Protein AF-A0A662F562-F1 (afdb_monomer)

Secondary structure (DSSP, 8-state):
--HHHHHHHHHHHHH----TTS--HHHHHHHHHHHS---HHHHHHHHHHHHHHHHH---TTS--S--PPPGGGS-GGGEEEE-TTPEE-TTS-EESGGGEEEE-B-TT-SSTT-STTB-HHHHHHHHHHGGG---SSSS-HHHHHHHHHHHHHHHHHHHS-----------EEE-SSEEEEESS-GGGB-GGG-EEEE-STTEEEEEEEBS-TT---EEEEEEEEE-STTT---HHHHHHHHHHTTTTTTHHHHHH-TT--EETTEEHHHHHHHTT-EEEEEEEEESEEETTEEE-HHHHHHHGGGGTTPEEEETT---GGGEEEEEEEEEEETTTTEEEEEEEE--HHHHHHHHTTS--EEEEEEEEEEEEETTEEEEEEEEEEEEEEESS-SSTT-BEEE----

Structure (mmCIF, N/CA/C/O backbone):
data_AF-A0A662F562-F1
#
_entry.id   AF-A0A662F562-F1
#
loop_
_atom_site.group_PDB
_atom_site.id
_atom_site.type_symbol
_atom_site.label_atom_id
_atom_site.label_alt_id
_atom_site.label_comp_id
_atom_site.label_asym_id
_atom_site.label_entity_id
_atom_site.label_seq_id
_atom_site.pdbx_PDB_ins_code
_atom_site.Cartn_x
_atom_site.Cartn_y
_atom_site.Cartn_z
_atom_site.occupancy
_atom_site.B_iso_or_equiv
_atom_site.auth_seq_id
_atom_site.auth_comp_id
_atom_site.auth_asym_id
_atom_site.auth_atom_id
_atom_site.pdbx_PDB_model_num
ATOM 1 N N . MET A 1 1 ? 4.277 -32.173 13.927 1.00 48.44 1 MET A N 1
ATOM 2 C CA . MET A 1 1 ? 3.635 -32.186 12.596 1.00 48.44 1 MET A CA 1
ATOM 3 C C . MET A 1 1 ? 2.673 -33.354 12.534 1.00 48.44 1 MET A C 1
ATOM 5 O O . MET A 1 1 ? 2.971 -34.364 13.158 1.00 48.44 1 MET A O 1
ATOM 9 N N . SER A 1 2 ? 1.536 -33.225 11.849 1.00 46.78 2 SER A N 1
ATOM 10 C CA . SER A 1 2 ? 0.688 -34.387 11.566 1.00 46.78 2 SER A CA 1
ATOM 11 C C . SER A 1 2 ? 1.283 -35.164 10.386 1.00 46.78 2 SER A C 1
ATOM 13 O O . SER A 1 2 ? 1.698 -34.564 9.395 1.00 46.78 2 SER A O 1
ATOM 15 N N . ASP A 1 3 ? 1.316 -36.494 10.477 1.00 48.41 3 ASP A N 1
ATOM 16 C CA . ASP A 1 3 ? 1.828 -37.384 9.415 1.00 48.41 3 ASP A CA 1
ATOM 17 C C . ASP A 1 3 ? 1.091 -37.207 8.073 1.00 48.41 3 ASP A C 1
ATOM 19 O O . ASP A 1 3 ? 1.601 -37.544 7.006 1.00 48.41 3 ASP A O 1
ATOM 23 N N . GLN A 1 4 ? -0.101 -36.617 8.133 1.00 48.59 4 GLN A N 1
ATOM 24 C CA . GLN A 1 4 ? -0.972 -36.333 7.003 1.00 48.59 4 GLN A CA 1
ATOM 25 C C . GLN A 1 4 ? -0.393 -35.260 6.061 1.00 48.59 4 GLN A C 1
ATOM 27 O O . GLN A 1 4 ? -0.396 -35.455 4.849 1.00 48.59 4 GLN A O 1
ATOM 32 N N . LEU A 1 5 ? 0.212 -34.193 6.601 1.00 48.03 5 LEU A N 1
ATOM 33 C CA . LEU A 1 5 ? 0.798 -33.109 5.796 1.00 48.03 5 LEU A CA 1
ATOM 34 C C . LEU A 1 5 ? 2.048 -33.579 5.028 1.00 48.03 5 LEU A C 1
ATOM 36 O O . LEU A 1 5 ? 2.269 -33.207 3.878 1.00 48.03 5 LEU A O 1
ATOM 40 N N . ILE A 1 6 ? 2.849 -34.457 5.643 1.00 49.72 6 ILE A N 1
ATOM 41 C CA . ILE A 1 6 ? 4.035 -35.047 5.001 1.00 49.72 6 ILE A CA 1
ATOM 42 C C . ILE A 1 6 ? 3.624 -35.949 3.828 1.00 49.72 6 ILE A C 1
ATOM 44 O O . ILE A 1 6 ? 4.282 -35.952 2.786 1.00 49.72 6 ILE A O 1
ATOM 48 N N . GLN A 1 7 ? 2.538 -36.715 3.967 1.00 56.25 7 GLN A N 1
ATOM 49 C CA . GLN A 1 7 ? 2.037 -37.559 2.878 1.00 56.25 7 GLN A CA 1
ATOM 50 C C . GLN A 1 7 ? 1.466 -36.750 1.707 1.00 56.25 7 GLN A C 1
ATOM 52 O O . GLN A 1 7 ? 1.672 -37.135 0.553 1.00 56.25 7 GLN A O 1
ATOM 57 N N . GLU A 1 8 ? 0.793 -35.633 1.983 1.00 50.94 8 GLU A N 1
ATOM 58 C CA . GLU A 1 8 ? 0.246 -34.741 0.954 1.00 50.94 8 GLU A CA 1
ATOM 59 C C . GLU A 1 8 ? 1.354 -34.041 0.156 1.00 50.94 8 GLU A C 1
ATOM 61 O O . GLU A 1 8 ? 1.304 -34.015 -1.075 1.00 50.94 8 GLU A O 1
ATOM 66 N N . ILE A 1 9 ? 2.410 -33.577 0.833 1.00 50.41 9 ILE A N 1
ATOM 67 C CA . ILE A 1 9 ? 3.583 -32.973 0.184 1.00 50.41 9 ILE A CA 1
ATOM 68 C C . ILE A 1 9 ? 4.300 -33.991 -0.715 1.00 50.41 9 ILE A C 1
ATOM 70 O O . ILE A 1 9 ? 4.598 -33.698 -1.873 1.00 50.41 9 ILE A O 1
ATOM 74 N N . ASN A 1 10 ? 4.530 -35.213 -0.225 1.00 50.12 10 ASN A N 1
ATOM 75 C CA . ASN A 1 10 ? 5.205 -36.252 -1.009 1.00 50.12 10 ASN A CA 1
ATOM 76 C C . ASN A 1 10 ? 4.369 -36.722 -2.212 1.00 50.12 10 ASN A C 1
ATOM 78 O O . ASN A 1 10 ? 4.924 -36.972 -3.282 1.00 50.12 10 ASN A O 1
ATOM 82 N N . SER A 1 11 ? 3.039 -36.787 -2.071 1.00 56.56 11 SER A N 1
ATOM 83 C CA . SER A 1 11 ? 2.142 -37.064 -3.203 1.00 56.56 11 SER A CA 1
ATOM 84 C C . SER A 1 11 ? 2.203 -35.961 -4.261 1.00 56.56 11 SER A C 1
ATOM 86 O O . SER A 1 11 ? 2.314 -36.269 -5.447 1.00 56.56 11 SER A O 1
ATOM 88 N N . PHE A 1 12 ? 2.191 -34.688 -3.851 1.00 56.28 12 PHE A N 1
ATOM 89 C CA . PHE A 1 12 ? 2.274 -33.544 -4.765 1.00 56.28 12 PHE A CA 1
ATOM 90 C C . PHE A 1 12 ? 3.587 -33.525 -5.559 1.00 56.28 12 PHE A C 1
ATOM 92 O O . PHE A 1 12 ? 3.571 -33.343 -6.775 1.00 56.28 12 PHE A O 1
ATOM 99 N N . ILE A 1 13 ? 4.713 -33.802 -4.897 1.00 51.69 13 ILE A N 1
ATOM 100 C CA . ILE A 1 13 ? 6.026 -33.888 -5.551 1.00 51.69 13 ILE A CA 1
ATOM 101 C C . ILE A 1 13 ? 6.051 -35.029 -6.578 1.00 51.69 13 ILE A C 1
ATOM 103 O O . ILE A 1 13 ? 6.575 -34.847 -7.671 1.00 51.69 13 ILE A O 1
ATOM 107 N N . SER A 1 14 ? 5.435 -36.179 -6.282 1.00 51.28 14 SER A N 1
ATOM 108 C CA . SER A 1 14 ? 5.378 -37.298 -7.236 1.00 51.28 14 SER A CA 1
ATOM 109 C C . SE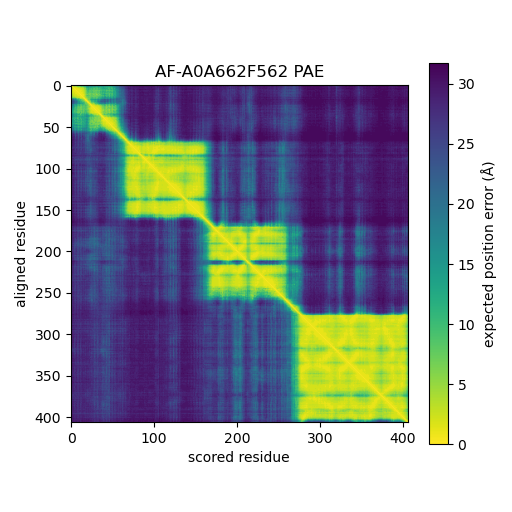R A 1 14 ? 4.467 -37.068 -8.455 1.00 51.28 14 SER A C 1
ATOM 111 O O . SER A 1 14 ? 4.606 -37.774 -9.450 1.00 51.28 14 SER A O 1
ATOM 113 N N . LEU A 1 15 ? 3.546 -36.096 -8.392 1.00 47.84 15 LEU A N 1
ATOM 114 C CA . LEU A 1 15 ? 2.625 -35.733 -9.484 1.00 47.84 15 LEU A CA 1
ATOM 115 C C . LEU A 1 15 ? 3.235 -34.745 -10.488 1.00 47.84 15 LEU A C 1
ATOM 117 O O . LEU A 1 15 ? 2.758 -34.637 -11.618 1.00 47.84 15 LEU A O 1
ATOM 121 N N . LEU A 1 16 ? 4.281 -34.023 -10.087 1.00 51.44 16 LEU A N 1
ATOM 122 C CA . LEU A 1 16 ? 5.056 -33.161 -10.965 1.00 51.44 16 LEU A CA 1
ATOM 123 C C . LEU A 1 16 ? 6.030 -34.046 -11.753 1.00 51.44 16 LEU A C 1
ATOM 125 O O . LEU A 1 16 ? 7.125 -34.337 -11.285 1.00 51.44 16 LEU A O 1
ATOM 129 N N . ASP A 1 17 ? 5.621 -34.489 -12.945 1.00 45.31 17 ASP A N 1
ATOM 130 C CA . ASP A 1 17 ? 6.442 -35.267 -13.892 1.00 45.31 17 ASP A CA 1
ATOM 131 C C . ASP A 1 17 ? 7.553 -34.382 -14.501 1.00 45.31 17 ASP A C 1
ATOM 133 O O . ASP A 1 17 ? 7.572 -34.047 -15.686 1.00 45.31 17 ASP A O 1
ATOM 137 N N . VAL A 1 18 ? 8.437 -33.888 -13.635 1.00 44.31 18 VAL A N 1
ATOM 138 C CA . VAL A 1 18 ? 9.462 -32.890 -13.923 1.00 44.31 18 VAL A CA 1
ATOM 139 C C . VAL A 1 18 ? 10.796 -33.479 -13.496 1.00 44.31 18 VAL A C 1
ATOM 141 O O . VAL A 1 18 ? 11.066 -33.688 -12.315 1.00 44.31 18 VAL A O 1
ATOM 144 N N . THR A 1 19 ? 11.658 -33.751 -14.472 1.00 41.16 19 THR A N 1
ATOM 145 C CA . THR A 1 19 ? 13.074 -34.028 -14.220 1.00 41.16 19 THR A CA 1
ATOM 146 C C . THR A 1 19 ? 13.644 -32.878 -13.391 1.00 41.16 19 THR A C 1
ATOM 148 O O . THR A 1 19 ? 13.578 -31.730 -13.824 1.00 41.16 19 THR A O 1
ATOM 151 N N . ALA A 1 20 ? 14.157 -33.187 -12.200 1.00 38.62 20 ALA A N 1
ATOM 152 C CA . ALA A 1 20 ? 14.411 -32.275 -11.077 1.00 38.62 20 ALA A CA 1
ATOM 153 C C . ALA A 1 20 ? 15.466 -31.154 -11.290 1.00 38.62 20 ALA A C 1
ATOM 155 O O . ALA A 1 20 ? 16.022 -30.643 -10.324 1.00 38.62 20 ALA A O 1
ATOM 156 N N . GLU A 1 21 ? 15.757 -30.745 -12.526 1.00 40.38 21 GLU A N 1
ATOM 157 C CA . GLU A 1 21 ? 16.782 -29.745 -12.858 1.00 40.38 21 GLU A CA 1
ATOM 158 C C . GLU A 1 21 ? 16.256 -28.304 -13.016 1.00 40.38 21 GLU A C 1
ATOM 160 O O . GLU A 1 21 ? 17.067 -27.396 -13.189 1.00 40.38 21 GLU A O 1
ATOM 165 N N . THR A 1 22 ? 14.942 -28.040 -12.962 1.00 41.41 22 THR A N 1
ATOM 166 C CA . THR A 1 22 ? 14.413 -26.747 -13.461 1.00 41.41 22 THR A CA 1
ATOM 167 C C . THR A 1 22 ? 13.419 -25.989 -12.584 1.00 41.41 22 THR A C 1
ATOM 169 O O . THR A 1 22 ? 12.845 -25.029 -13.086 1.00 41.41 22 THR A O 1
ATOM 172 N N . LEU A 1 23 ? 13.202 -26.339 -11.313 1.00 45.31 23 LEU A N 1
ATOM 173 C CA . LEU A 1 23 ? 12.415 -25.468 -10.428 1.00 45.31 23 LEU A CA 1
ATOM 174 C C . LEU A 1 23 ? 13.225 -25.021 -9.216 1.00 45.31 23 LEU A C 1
ATOM 176 O O . LEU A 1 23 ? 13.657 -25.838 -8.406 1.00 45.31 23 LEU A O 1
ATOM 180 N N . ASN A 1 24 ? 13.417 -23.707 -9.088 1.00 49.91 24 ASN A N 1
ATOM 181 C CA . ASN A 1 24 ? 13.975 -23.130 -7.867 1.00 49.91 24 ASN A CA 1
ATOM 182 C C . ASN A 1 24 ? 12.913 -23.118 -6.749 1.00 49.91 24 ASN A C 1
ATOM 184 O O . ASN A 1 24 ? 11.713 -23.205 -7.020 1.00 49.91 24 ASN A O 1
ATOM 188 N N . SER A 1 25 ? 13.338 -22.983 -5.490 1.00 43.84 25 SER A N 1
ATOM 189 C CA . SER A 1 25 ? 12.483 -23.081 -4.295 1.00 43.84 25 SER A CA 1
ATOM 190 C C . SER A 1 25 ? 11.249 -22.172 -4.355 1.00 43.84 25 SER A C 1
ATOM 192 O O . SER A 1 25 ? 10.178 -22.542 -3.880 1.00 43.84 25 SER A O 1
ATOM 194 N N . LYS A 1 26 ? 11.351 -21.021 -5.027 1.00 49.88 26 LYS A N 1
ATOM 195 C CA . LYS A 1 26 ? 10.231 -20.100 -5.234 1.00 49.88 26 LYS A CA 1
ATOM 196 C C . LYS A 1 26 ? 9.168 -20.664 -6.183 1.00 49.88 26 LYS A C 1
ATOM 198 O O . LYS A 1 26 ? 7.985 -20.495 -5.929 1.00 49.88 26 LYS A O 1
ATOM 203 N N . GLU A 1 27 ? 9.565 -21.354 -7.248 1.00 55.22 27 GLU A N 1
ATOM 204 C CA . GLU A 1 27 ? 8.632 -21.933 -8.226 1.00 55.22 27 GLU A CA 1
ATOM 205 C C . GLU A 1 27 ? 7.902 -23.160 -7.660 1.00 55.22 27 GLU A C 1
ATOM 207 O O . GLU A 1 27 ? 6.739 -23.395 -7.992 1.00 55.22 27 GLU A O 1
ATOM 212 N N . LEU A 1 28 ? 8.551 -23.906 -6.760 1.00 50.88 28 LEU A N 1
ATOM 213 C CA . LEU A 1 28 ? 7.927 -24.987 -5.989 1.00 50.88 28 LEU A CA 1
ATOM 214 C C . LEU A 1 28 ? 6.889 -24.452 -4.994 1.00 50.88 28 LEU A C 1
ATOM 216 O O . LEU A 1 28 ? 5.789 -24.995 -4.915 1.00 50.88 28 LEU A O 1
ATOM 220 N N . ILE A 1 29 ? 7.208 -23.362 -4.289 1.00 49.44 29 ILE A N 1
ATOM 221 C CA . ILE A 1 29 ? 6.280 -22.674 -3.377 1.00 49.44 29 ILE A CA 1
ATOM 222 C C . ILE A 1 29 ? 5.085 -22.109 -4.149 1.00 49.44 29 ILE A C 1
ATOM 224 O O . ILE A 1 29 ? 3.942 -22.363 -3.777 1.00 49.44 29 ILE A O 1
ATOM 228 N N . ASP A 1 30 ? 5.334 -21.411 -5.258 1.00 53.56 30 ASP A N 1
ATOM 229 C CA . ASP A 1 30 ? 4.281 -20.837 -6.098 1.00 53.56 30 ASP A CA 1
ATOM 230 C C . ASP A 1 30 ? 3.380 -21.938 -6.701 1.00 53.56 30 ASP A C 1
ATOM 232 O O . ASP A 1 30 ? 2.163 -21.766 -6.782 1.00 53.56 30 ASP A O 1
ATOM 236 N N . SER A 1 31 ? 3.947 -23.097 -7.063 1.00 53.78 31 SER A N 1
ATOM 237 C CA . SER A 1 31 ? 3.182 -24.249 -7.568 1.00 53.78 31 SER A CA 1
ATOM 238 C C . SER A 1 31 ? 2.365 -24.939 -6.476 1.00 53.78 31 SER A C 1
ATOM 240 O O . SER A 1 31 ? 1.222 -25.312 -6.729 1.00 53.78 31 SER A O 1
ATOM 242 N N . PHE A 1 32 ? 2.908 -25.081 -5.263 1.00 47.56 32 PHE A N 1
ATOM 243 C CA . PHE A 1 32 ? 2.199 -25.662 -4.119 1.00 47.56 32 PHE A CA 1
ATOM 244 C C . PHE A 1 32 ? 1.018 -24.783 -3.679 1.00 47.56 32 PHE A C 1
ATOM 246 O O . PHE A 1 32 ? -0.081 -25.295 -3.479 1.00 47.56 32 PHE A O 1
ATOM 253 N N . ILE A 1 33 ? 1.215 -23.458 -3.630 1.00 51.53 33 ILE A N 1
ATOM 254 C CA . ILE A 1 33 ? 0.162 -22.462 -3.353 1.00 51.53 33 ILE A CA 1
ATOM 255 C C . ILE A 1 33 ? -0.926 -22.486 -4.434 1.00 51.53 33 ILE A C 1
ATOM 257 O O . ILE A 1 33 ? -2.099 -22.276 -4.144 1.00 51.53 33 ILE A O 1
ATOM 261 N N . ALA A 1 34 ? -0.552 -22.722 -5.692 1.00 54.50 34 ALA A N 1
ATOM 262 C CA . ALA A 1 34 ? -1.512 -22.795 -6.787 1.00 54.50 34 ALA A CA 1
ATOM 263 C C . ALA A 1 34 ? -2.312 -24.111 -6.810 1.00 54.50 34 ALA A C 1
ATOM 265 O O . ALA A 1 34 ? -3.412 -24.125 -7.362 1.00 54.50 34 ALA A O 1
ATOM 266 N N . HIS A 1 35 ? -1.769 -25.206 -6.264 1.00 46.59 35 HIS A N 1
ATOM 267 C CA . HIS A 1 35 ? -2.404 -26.529 -6.297 1.00 46.59 35 HIS A CA 1
ATOM 268 C C . HIS A 1 35 ? -3.226 -26.866 -5.054 1.00 46.59 35 HIS A C 1
ATOM 270 O O . HIS A 1 35 ? -4.207 -27.597 -5.169 1.00 46.59 35 HIS A O 1
ATOM 276 N N . ASN A 1 36 ? -2.845 -26.350 -3.888 1.00 44.81 36 ASN A N 1
ATOM 277 C CA . ASN A 1 36 ? -3.554 -26.577 -2.637 1.00 44.81 36 ASN A CA 1
ATOM 278 C C . ASN A 1 36 ? -4.072 -25.240 -2.110 1.00 44.81 36 ASN A C 1
ATOM 280 O O . ASN A 1 36 ? -3.325 -24.267 -2.061 1.00 44.81 36 ASN A O 1
ATOM 284 N N . ASP A 1 37 ? -5.339 -25.201 -1.692 1.00 46.34 37 ASP A N 1
ATOM 285 C CA . ASP A 1 37 ? -6.001 -24.031 -1.088 1.00 46.34 37 ASP A CA 1
ATOM 286 C C . ASP A 1 37 ? -5.483 -23.811 0.355 1.00 46.34 37 ASP A C 1
ATOM 288 O O . ASP A 1 37 ? -6.223 -23.846 1.338 1.00 46.34 37 ASP A O 1
ATOM 292 N N . ALA A 1 38 ? -4.157 -23.712 0.486 1.00 42.31 38 ALA A N 1
ATOM 293 C CA . ALA A 1 38 ? -3.417 -23.823 1.732 1.00 42.31 38 ALA A CA 1
ATOM 294 C C . ALA A 1 38 ? -3.450 -22.510 2.519 1.00 42.31 38 ALA A C 1
ATOM 296 O O . ALA A 1 38 ? -3.291 -21.407 1.987 1.00 42.31 38 ALA A O 1
ATOM 297 N N . THR A 1 39 ? -3.624 -22.624 3.829 1.00 45.19 39 THR A N 1
ATOM 298 C CA . THR A 1 39 ? -3.639 -21.483 4.741 1.00 45.19 39 THR A CA 1
ATOM 299 C C . THR A 1 39 ? -2.238 -20.888 4.911 1.00 45.19 39 THR A C 1
ATOM 301 O O . THR A 1 39 ? -1.220 -21.559 4.766 1.00 45.19 39 THR A O 1
ATOM 304 N N . VAL A 1 40 ? -2.159 -19.609 5.297 1.00 40.56 40 VAL A N 1
ATOM 305 C CA . VAL A 1 40 ? -0.882 -18.902 5.545 1.00 40.56 40 VAL A CA 1
ATOM 306 C C . VAL A 1 40 ? 0.011 -19.644 6.551 1.00 40.56 40 VAL A C 1
ATOM 308 O O . VAL A 1 40 ? 1.234 -19.569 6.475 1.00 40.56 40 VAL A O 1
ATOM 311 N N . GLN A 1 41 ? -0.589 -20.380 7.486 1.00 39.62 41 GLN A N 1
ATOM 312 C CA . GLN A 1 41 ? 0.130 -21.155 8.492 1.00 39.62 41 GLN A CA 1
ATOM 313 C C . GLN A 1 41 ? 0.763 -22.426 7.897 1.00 39.62 41 GLN A C 1
ATOM 315 O O . GLN A 1 41 ? 1.884 -22.763 8.262 1.00 39.62 41 GLN A O 1
ATOM 320 N N . GLU A 1 42 ? 0.102 -23.065 6.930 1.00 43.06 42 GLU A N 1
ATOM 321 C CA . GLU A 1 42 ? 0.625 -24.213 6.171 1.00 43.06 42 GLU A CA 1
ATOM 322 C C . GLU A 1 42 ? 1.683 -23.778 5.149 1.00 43.06 42 GLU A C 1
ATOM 324 O O . GLU A 1 42 ? 2.695 -24.453 4.988 1.00 43.06 42 GLU A O 1
ATOM 329 N N . ILE A 1 43 ? 1.513 -22.603 4.535 1.00 43.25 43 ILE A N 1
ATOM 330 C CA . ILE A 1 43 ? 2.517 -21.984 3.657 1.00 43.25 43 ILE A CA 1
ATOM 331 C C . ILE A 1 43 ? 3.788 -21.656 4.447 1.00 43.25 43 ILE A C 1
ATOM 333 O O . ILE A 1 43 ? 4.886 -21.954 3.992 1.00 43.25 43 ILE A O 1
ATOM 337 N N . ASN A 1 44 ? 3.658 -21.095 5.651 1.00 42.28 44 ASN A N 1
ATOM 338 C CA . ASN A 1 44 ? 4.815 -20.797 6.496 1.00 42.28 44 ASN A CA 1
ATOM 339 C C . ASN A 1 44 ? 5.505 -22.072 7.002 1.00 42.28 44 ASN A C 1
ATOM 341 O O . ASN A 1 44 ? 6.727 -22.113 7.019 1.00 42.28 44 ASN A O 1
ATOM 345 N N . GLN A 1 45 ? 4.754 -23.129 7.331 1.00 44.34 45 GLN A N 1
ATOM 346 C CA . GLN A 1 45 ? 5.335 -24.432 7.682 1.00 44.34 45 GLN A CA 1
ATOM 347 C C . GLN A 1 45 ? 6.027 -25.107 6.489 1.00 44.34 45 GLN A C 1
ATOM 349 O O . GLN A 1 45 ? 7.052 -25.754 6.667 1.00 44.34 45 GLN A O 1
ATOM 354 N N . PHE A 1 46 ? 5.512 -24.934 5.269 1.00 42.31 46 PHE A N 1
ATOM 355 C CA . PHE A 1 46 ? 6.147 -25.418 4.041 1.00 42.31 46 PHE A CA 1
ATOM 356 C C . PHE A 1 46 ? 7.421 -24.632 3.697 1.00 42.31 46 PHE A C 1
ATOM 358 O O . PHE A 1 46 ? 8.418 -25.217 3.284 1.00 42.31 46 PHE A O 1
ATOM 365 N N . ILE A 1 47 ? 7.415 -23.315 3.922 1.00 44.16 47 ILE A N 1
ATOM 366 C CA . ILE A 1 47 ? 8.596 -22.453 3.792 1.00 44.16 47 ILE A CA 1
ATOM 367 C C . ILE A 1 47 ? 9.658 -22.838 4.823 1.00 44.16 47 ILE A C 1
ATOM 369 O O . ILE A 1 47 ? 10.818 -22.966 4.448 1.00 44.16 47 ILE A O 1
ATOM 373 N N . GLU A 1 48 ? 9.276 -23.072 6.081 1.00 45.50 48 GLU A N 1
ATOM 374 C CA . GLU A 1 48 ? 10.191 -23.580 7.110 1.00 45.50 48 GLU A CA 1
ATOM 375 C C . GLU A 1 48 ? 10.740 -24.957 6.724 1.00 45.50 48 GLU A C 1
ATOM 377 O O . GLU A 1 48 ? 11.932 -25.181 6.866 1.00 45.50 48 GLU A O 1
ATOM 382 N N . LEU A 1 49 ? 9.925 -25.847 6.145 1.00 42.84 49 LEU A N 1
ATOM 383 C CA . LEU A 1 49 ? 10.380 -27.156 5.671 1.00 42.84 49 LEU A CA 1
ATOM 384 C C . LEU A 1 49 ? 11.383 -27.040 4.513 1.00 42.84 49 LEU A C 1
ATOM 386 O O . LEU A 1 49 ? 12.368 -27.764 4.505 1.00 42.84 49 LEU A O 1
ATOM 390 N N . ILE A 1 50 ? 11.158 -26.139 3.549 1.00 44.38 50 ILE A N 1
ATOM 391 C CA . ILE A 1 50 ? 12.096 -25.879 2.444 1.00 44.38 50 ILE A CA 1
ATOM 392 C C . ILE A 1 50 ? 13.378 -25.230 2.961 1.00 44.38 50 ILE A C 1
ATOM 394 O O . ILE A 1 50 ? 14.453 -25.594 2.504 1.00 44.38 50 ILE A O 1
ATOM 398 N N . GLN A 1 51 ? 13.285 -24.325 3.933 1.00 41.47 51 GLN A N 1
ATOM 399 C CA . GLN A 1 51 ? 14.449 -23.701 4.562 1.00 41.47 51 GLN A CA 1
ATOM 400 C C . GLN A 1 51 ? 15.251 -24.706 5.393 1.00 41.47 51 GLN A C 1
ATOM 402 O O . GLN A 1 51 ? 16.470 -24.719 5.299 1.00 41.47 51 GLN A O 1
ATOM 407 N N . ASP A 1 52 ? 14.595 -25.609 6.122 1.00 35.72 52 ASP A N 1
ATOM 408 C CA . ASP A 1 52 ? 15.245 -26.678 6.889 1.00 35.72 52 ASP A CA 1
ATOM 409 C C . ASP A 1 52 ? 15.801 -27.777 5.956 1.00 35.72 52 ASP A C 1
ATOM 411 O O . ASP A 1 52 ? 16.808 -28.412 6.267 1.00 35.72 52 ASP A O 1
ATOM 415 N N . PHE A 1 53 ? 15.215 -27.961 4.763 1.00 35.00 53 PHE A N 1
ATOM 416 C CA . PHE A 1 53 ? 15.775 -28.772 3.673 1.00 35.00 53 PHE A CA 1
ATOM 417 C C . PHE A 1 53 ? 16.986 -28.082 3.024 1.00 35.00 53 PHE A C 1
ATOM 419 O O . PHE A 1 53 ? 17.965 -28.749 2.720 1.00 35.00 53 PHE A O 1
ATOM 426 N N . GLU A 1 54 ? 16.967 -26.759 2.851 1.00 39.41 54 GLU A N 1
ATOM 427 C CA . GLU A 1 54 ? 18.100 -25.956 2.362 1.00 39.41 54 GLU A CA 1
ATOM 428 C C . GLU A 1 54 ? 19.239 -25.861 3.400 1.00 39.41 54 GLU A C 1
ATOM 430 O O . GLU A 1 54 ? 20.410 -25.814 3.017 1.00 39.41 54 GLU A O 1
ATOM 435 N N . GLU A 1 55 ? 18.924 -25.893 4.700 1.00 37.16 55 GLU A N 1
ATOM 436 C CA . GLU A 1 55 ? 19.894 -25.849 5.805 1.00 37.16 55 GLU A CA 1
ATOM 437 C C . GLU A 1 55 ? 20.455 -27.235 6.177 1.00 37.16 55 GLU A C 1
ATOM 439 O O . GLU A 1 55 ? 21.637 -27.334 6.519 1.00 37.16 55 GLU A O 1
ATOM 444 N N . ASN A 1 56 ? 19.672 -28.318 6.051 1.00 34.34 56 ASN A N 1
ATOM 445 C CA . ASN A 1 56 ? 20.125 -29.688 6.342 1.00 34.34 56 ASN A CA 1
ATOM 446 C C . ASN A 1 56 ? 20.513 -30.517 5.106 1.00 34.34 56 ASN A C 1
ATOM 448 O O . ASN A 1 56 ? 21.147 -31.562 5.267 1.00 34.34 56 ASN A O 1
ATOM 452 N N . ALA A 1 57 ? 20.253 -30.063 3.873 1.00 35.06 57 ALA A N 1
ATOM 453 C CA . ALA A 1 57 ? 20.838 -30.655 2.664 1.00 35.06 57 ALA A CA 1
ATOM 454 C C . ALA A 1 57 ? 22.280 -30.167 2.444 1.00 35.06 57 ALA A C 1
ATOM 456 O O . ALA A 1 57 ? 22.675 -29.714 1.370 1.00 35.06 57 ALA A O 1
ATOM 457 N N . VAL A 1 58 ? 23.119 -30.363 3.461 1.00 36.50 58 VAL A N 1
ATOM 458 C CA . VAL A 1 58 ? 24.543 -30.623 3.253 1.00 36.50 58 VAL A CA 1
ATOM 459 C C . VAL A 1 58 ? 24.678 -32.094 2.853 1.00 36.50 58 VAL A C 1
ATOM 461 O O . VAL A 1 58 ? 25.237 -32.907 3.581 1.00 36.50 58 VAL A O 1
ATOM 464 N N . ASP A 1 59 ? 24.174 -32.448 1.672 1.00 32.88 59 ASP A N 1
ATOM 465 C CA . ASP A 1 59 ? 24.728 -33.571 0.920 1.00 32.88 59 ASP A CA 1
ATOM 466 C C . ASP A 1 59 ? 25.357 -33.006 -0.354 1.00 32.88 59 ASP A C 1
ATOM 468 O O . ASP A 1 59 ? 24.719 -32.732 -1.371 1.00 32.88 59 ASP A O 1
ATOM 472 N N . GLN A 1 60 ? 26.661 -32.763 -0.238 1.00 35.19 60 GLN A N 1
ATOM 473 C CA . GLN A 1 60 ? 27.544 -32.139 -1.222 1.00 35.19 60 GLN A CA 1
ATOM 474 C C . GLN A 1 60 ? 27.791 -33.008 -2.471 1.00 35.19 60 GLN A C 1
ATOM 476 O O . GLN A 1 60 ? 28.814 -32.853 -3.141 1.00 35.19 60 GLN A O 1
ATOM 481 N N . SER A 1 61 ? 26.900 -33.939 -2.807 1.00 27.42 61 SER A N 1
ATOM 482 C CA . SER A 1 61 ? 27.143 -34.928 -3.859 1.00 27.42 61 SER A CA 1
ATOM 483 C C . SER A 1 61 ? 26.456 -34.640 -5.201 1.00 27.42 61 SER A C 1
ATOM 485 O O . SER A 1 61 ? 26.861 -35.240 -6.197 1.00 27.42 61 SER A O 1
ATOM 487 N N . PHE A 1 62 ? 25.527 -33.674 -5.291 1.00 30.14 62 PHE A N 1
ATOM 488 C CA . PHE A 1 62 ? 24.775 -33.402 -6.536 1.00 30.14 62 PHE A CA 1
ATOM 489 C C . PHE A 1 62 ? 25.054 -32.057 -7.241 1.00 30.14 62 PHE A C 1
ATOM 491 O O . PHE A 1 62 ? 24.798 -31.938 -8.437 1.00 30.14 62 PHE A O 1
ATOM 498 N N . PHE A 1 63 ? 25.684 -31.071 -6.588 1.00 28.86 63 PHE A N 1
ATOM 499 C CA . PHE A 1 63 ? 26.155 -29.839 -7.247 1.00 28.86 63 PHE A CA 1
ATOM 500 C C . PHE A 1 63 ? 27.594 -29.991 -7.767 1.00 28.86 63 PHE A C 1
ATOM 502 O O . PHE A 1 63 ? 28.543 -29.442 -7.209 1.00 28.86 63 PHE A O 1
ATOM 509 N N . LYS A 1 64 ? 27.781 -30.715 -8.874 1.00 31.80 64 LYS A N 1
ATOM 510 C CA . LYS A 1 64 ? 29.014 -30.631 -9.683 1.00 31.80 64 LYS A CA 1
ATOM 511 C C . LYS A 1 64 ? 28.794 -29.778 -10.938 1.00 31.80 64 LYS A C 1
ATOM 513 O O . LYS A 1 64 ? 28.959 -30.245 -12.058 1.00 31.80 64 LYS A O 1
ATOM 518 N N . GLY A 1 65 ? 28.505 -28.493 -10.737 1.00 32.50 65 GLY A N 1
ATOM 519 C CA . GLY A 1 65 ? 28.874 -27.425 -11.672 1.00 32.50 65 GLY A CA 1
ATOM 520 C C . GLY A 1 65 ? 30.117 -26.737 -11.107 1.00 32.50 65 GLY A C 1
ATOM 521 O O . GLY A 1 65 ? 30.084 -26.293 -9.967 1.00 32.50 65 GLY A O 1
ATOM 522 N N . ARG A 1 66 ? 31.237 -26.769 -11.840 1.00 35.38 66 ARG A N 1
ATOM 523 C CA 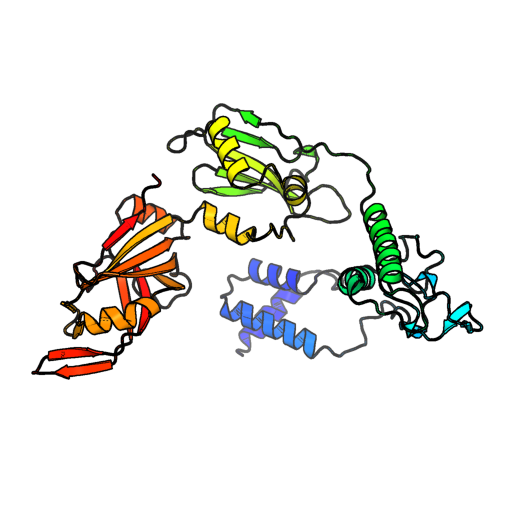. ARG A 1 66 ? 32.614 -26.527 -11.354 1.00 35.38 66 ARG A CA 1
ATOM 524 C C . ARG A 1 66 ? 32.733 -25.408 -10.298 1.00 35.38 66 ARG A C 1
ATOM 526 O O . ARG A 1 66 ? 32.237 -24.310 -10.546 1.00 35.38 66 ARG A O 1
ATOM 533 N N . PRO A 1 67 ? 33.479 -25.609 -9.191 1.00 39.69 67 PRO A N 1
ATOM 534 C CA . PRO A 1 67 ? 33.891 -24.488 -8.360 1.00 39.69 67 PRO A CA 1
ATOM 535 C C . PRO A 1 67 ? 34.781 -23.594 -9.223 1.00 39.69 67 PRO A C 1
ATOM 537 O O . PRO A 1 67 ? 35.898 -23.978 -9.573 1.00 39.69 67 PRO A O 1
ATOM 540 N N . GLY A 1 68 ? 34.276 -22.422 -9.612 1.00 52.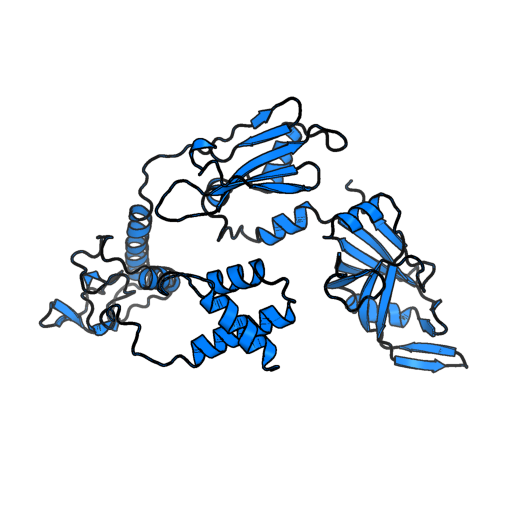28 68 GLY A N 1
ATOM 541 C CA . GLY A 1 68 ? 35.123 -21.398 -10.211 1.00 52.28 68 GLY A CA 1
ATOM 542 C C . GLY A 1 68 ? 36.308 -21.171 -9.281 1.00 52.28 68 GLY A C 1
ATOM 543 O O . GLY A 1 68 ? 36.128 -21.144 -8.058 1.00 52.28 68 GLY A O 1
ATOM 544 N N . LEU A 1 69 ? 37.513 -21.059 -9.842 1.00 59.44 69 LEU A N 1
ATOM 545 C CA . LEU A 1 69 ? 38.731 -21.026 -9.041 1.00 59.44 69 LEU A CA 1
ATOM 546 C C . LEU A 1 69 ? 38.609 -20.000 -7.895 1.00 59.44 69 LEU A C 1
ATOM 548 O O . LEU A 1 69 ? 38.011 -18.922 -8.078 1.00 59.44 69 LEU A O 1
ATOM 552 N N . PRO A 1 70 ? 39.139 -20.317 -6.697 1.00 71.44 70 PRO A N 1
ATOM 553 C CA . PRO A 1 70 ? 39.172 -19.369 -5.595 1.00 71.44 70 PRO A CA 1
ATOM 554 C C . PRO A 1 70 ? 39.872 -18.094 -6.061 1.00 71.44 70 PRO A C 1
ATOM 556 O O . PRO A 1 70 ? 40.796 -18.155 -6.867 1.00 71.44 70 PRO A O 1
ATOM 559 N N . ARG A 1 71 ? 39.470 -16.938 -5.518 1.00 77.31 71 ARG A N 1
ATOM 560 C CA . ARG A 1 71 ? 39.979 -15.604 -5.901 1.00 77.31 71 ARG A CA 1
ATOM 561 C C . ARG A 1 71 ? 41.490 -15.572 -6.175 1.00 77.31 71 ARG A C 1
ATOM 563 O O . ARG A 1 71 ? 41.925 -14.948 -7.132 1.00 77.31 71 ARG A O 1
ATOM 570 N N . LYS A 1 72 ? 42.282 -16.259 -5.347 1.00 82.12 72 LYS A N 1
ATOM 571 C CA . LYS A 1 72 ? 43.747 -16.329 -5.456 1.00 82.12 72 LYS A CA 1
ATOM 572 C C . LYS A 1 72 ? 44.253 -16.908 -6.777 1.00 82.12 72 LYS A C 1
ATOM 574 O O . LYS A 1 72 ? 45.312 -16.498 -7.236 1.00 82.12 72 LYS A O 1
ATOM 579 N N . GLN A 1 73 ? 43.505 -17.832 -7.362 1.00 83.56 73 GLN A N 1
ATOM 580 C CA . GLN A 1 73 ? 43.880 -18.604 -8.540 1.00 83.56 73 GLN A CA 1
ATOM 581 C C . GLN A 1 73 ? 43.343 -18.009 -9.851 1.00 83.56 73 GLN A C 1
ATOM 583 O O . GLN A 1 73 ? 43.755 -18.459 -10.913 1.00 83.56 73 GLN A O 1
ATOM 588 N N . LEU A 1 74 ? 42.475 -16.993 -9.792 1.00 87.31 74 LEU A N 1
ATOM 589 C CA . LEU A 1 74 ? 41.982 -16.303 -10.987 1.00 87.31 74 LEU A CA 1
ATOM 590 C C . LEU A 1 74 ? 43.098 -15.488 -11.661 1.00 87.31 74 LEU A C 1
ATOM 592 O O . LEU A 1 74 ? 43.959 -14.953 -10.949 1.00 87.31 74 LEU A O 1
ATOM 596 N N . PRO A 1 75 ? 43.079 -15.355 -12.999 1.00 90.81 75 PRO A N 1
ATOM 597 C CA . PRO A 1 75 ? 43.978 -14.455 -13.712 1.00 90.81 75 PRO A CA 1
ATOM 598 C C . PRO A 1 75 ? 43.627 -12.990 -13.424 1.00 90.81 75 PRO A C 1
ATOM 600 O O . PRO A 1 75 ? 42.515 -12.667 -13.008 1.00 90.81 75 PRO A O 1
ATOM 603 N N . ASP A 1 76 ? 44.569 -12.084 -13.673 1.00 92.62 76 ASP A N 1
ATOM 604 C CA . ASP A 1 76 ? 44.376 -10.647 -13.436 1.00 92.62 76 ASP A CA 1
ATOM 605 C C . ASP A 1 76 ? 43.249 -10.044 -14.281 1.00 92.62 76 ASP A C 1
ATOM 607 O O . ASP A 1 76 ? 42.539 -9.163 -13.801 1.00 92.62 76 ASP A O 1
ATOM 611 N N . ALA A 1 77 ? 43.031 -10.578 -15.487 1.00 92.38 77 ALA A N 1
ATOM 612 C CA . ALA A 1 77 ? 41.916 -10.216 -16.359 1.00 92.38 77 ALA A CA 1
ATOM 613 C C . ALA A 1 77 ? 40.541 -10.462 -15.711 1.00 92.38 77 ALA A C 1
ATOM 615 O O . ALA A 1 77 ? 39.562 -9.841 -16.100 1.00 92.38 77 ALA A O 1
ATOM 616 N N . ALA A 1 78 ? 40.451 -11.304 -14.673 1.00 91.38 78 ALA A N 1
ATOM 617 C CA . ALA A 1 78 ? 39.185 -11.559 -13.994 1.00 91.38 78 ALA A CA 1
ATOM 618 C C . ALA A 1 78 ? 38.733 -10.437 -13.048 1.00 91.38 78 ALA A C 1
ATOM 620 O O . ALA A 1 78 ? 37.651 -10.540 -12.462 1.00 91.38 78 ALA A O 1
ATOM 621 N N . PHE A 1 79 ? 39.559 -9.412 -12.835 1.00 93.88 79 PHE A N 1
ATOM 622 C CA . PHE A 1 79 ? 39.368 -8.370 -11.828 1.00 93.88 79 PHE A CA 1
ATOM 623 C C . PHE A 1 79 ? 39.093 -7.015 -12.471 1.00 93.88 79 PHE A C 1
ATOM 625 O O . PHE A 1 79 ? 39.667 -6.679 -13.499 1.00 93.88 79 PHE A O 1
ATOM 632 N N . ALA A 1 80 ? 38.230 -6.215 -11.842 1.00 92.81 80 ALA A N 1
ATOM 633 C CA . ALA A 1 80 ? 37.825 -4.917 -12.386 1.00 92.81 80 ALA A CA 1
ATOM 634 C C . ALA A 1 80 ? 38.975 -3.900 -12.417 1.00 92.81 80 ALA A C 1
ATOM 636 O O . ALA A 1 80 ? 38.978 -2.977 -13.226 1.00 92.81 80 ALA A O 1
ATOM 637 N N . VAL A 1 81 ? 39.939 -4.038 -11.503 1.00 93.31 81 VAL A N 1
ATOM 638 C CA . VAL A 1 81 ? 41.177 -3.257 -11.513 1.00 93.31 81 VAL A CA 1
ATOM 639 C C . VAL A 1 81 ? 42.280 -4.004 -10.768 1.00 93.31 81 VAL A C 1
ATOM 641 O O . VAL A 1 81 ? 42.034 -4.650 -9.747 1.00 93.31 81 VAL A O 1
ATOM 644 N N . VAL A 1 82 ? 43.512 -3.890 -11.259 1.00 91.94 82 VAL A N 1
ATOM 645 C CA . VAL A 1 82 ? 44.719 -4.426 -10.621 1.00 91.94 82 VAL A CA 1
ATOM 646 C C . VAL A 1 82 ? 45.688 -3.273 -10.374 1.00 91.94 82 VAL A C 1
ATOM 648 O O . VAL A 1 82 ? 45.922 -2.463 -11.268 1.00 91.94 82 VAL A O 1
ATOM 651 N N . GLU A 1 83 ? 46.221 -3.165 -9.155 1.00 89.50 83 GLU A N 1
ATOM 652 C CA . GLU A 1 83 ? 47.196 -2.121 -8.813 1.00 89.50 83 GLU A CA 1
ATOM 653 C C . GLU A 1 83 ? 48.523 -2.343 -9.567 1.00 89.50 83 GLU A C 1
ATOM 655 O O . GLU A 1 83 ? 49.023 -3.466 -9.657 1.00 89.50 83 GLU A O 1
ATOM 660 N N . GLU A 1 84 ? 49.110 -1.264 -10.097 1.00 80.00 84 GLU A N 1
ATOM 661 C CA . GLU A 1 84 ? 50.313 -1.302 -10.953 1.00 80.00 84 GLU A CA 1
ATOM 662 C C . GLU A 1 84 ? 51.597 -1.683 -10.191 1.00 80.00 84 GLU A C 1
ATOM 664 O O . GLU A 1 84 ? 52.605 -2.037 -10.797 1.00 80.00 84 GLU A O 1
ATOM 669 N N . THR A 1 85 ? 51.575 -1.629 -8.859 1.00 71.81 85 THR A N 1
ATOM 670 C CA . THR A 1 85 ? 52.762 -1.786 -8.006 1.00 71.81 85 THR A CA 1
ATOM 671 C C . THR A 1 85 ? 53.069 -3.233 -7.607 1.00 71.81 85 THR A C 1
ATOM 673 O O . THR A 1 85 ? 54.088 -3.485 -6.960 1.00 71.81 85 THR A O 1
ATOM 676 N N . GLY A 1 86 ? 52.223 -4.199 -7.974 1.00 69.88 86 GLY A N 1
ATOM 677 C CA . GLY A 1 86 ? 52.418 -5.603 -7.610 1.00 69.88 86 GLY A CA 1
ATOM 678 C C . GLY A 1 86 ? 53.351 -6.370 -8.559 1.00 69.88 86 GLY A C 1
ATOM 679 O O . GLY A 1 86 ? 53.381 -6.133 -9.766 1.00 69.88 86 GLY A O 1
ATOM 680 N N . LYS A 1 87 ? 54.119 -7.326 -8.016 1.00 82.69 87 LYS A N 1
ATOM 681 C CA . LYS A 1 87 ? 54.967 -8.231 -8.818 1.00 82.69 87 LYS A CA 1
ATOM 682 C C . LYS A 1 87 ? 54.114 -9.336 -9.438 1.00 82.69 87 LYS A C 1
ATOM 684 O O . LYS A 1 87 ? 53.139 -9.766 -8.827 1.00 82.69 87 LYS A O 1
ATOM 689 N N . LYS A 1 88 ? 54.503 -9.817 -10.621 1.00 88.00 88 LYS A N 1
ATOM 690 C CA . LYS A 1 88 ? 53.877 -10.985 -11.253 1.00 88.00 88 LYS A CA 1
ATOM 691 C C . LYS A 1 88 ? 54.484 -12.286 -10.728 1.00 88.00 88 LYS A C 1
ATOM 693 O O . LYS A 1 88 ? 55.690 -12.330 -10.483 1.00 88.00 88 LYS A O 1
ATOM 698 N N . ASP A 1 89 ? 53.655 -13.308 -10.548 1.00 86.38 89 ASP A N 1
ATOM 699 C CA . ASP A 1 89 ? 54.102 -14.682 -10.300 1.00 86.38 89 ASP A CA 1
ATOM 700 C C . ASP A 1 89 ? 54.476 -15.419 -11.596 1.00 86.38 89 ASP A C 1
ATOM 702 O O . ASP A 1 89 ? 54.470 -14.830 -12.680 1.00 86.38 89 ASP A O 1
ATOM 706 N N . GLU A 1 90 ? 54.851 -16.696 -11.474 1.00 86.12 90 GLU A N 1
ATOM 707 C CA . GLU A 1 90 ? 55.270 -17.544 -12.601 1.00 86.12 90 GLU A CA 1
ATOM 708 C C . GLU A 1 90 ? 54.150 -17.730 -13.639 1.00 86.12 90 GLU A C 1
ATOM 710 O O . GLU A 1 90 ? 54.421 -17.941 -14.819 1.00 86.12 90 GLU A O 1
ATOM 715 N N . GLU A 1 91 ? 52.894 -17.572 -13.220 1.00 82.38 91 GLU A N 1
ATOM 716 C CA . GLU A 1 91 ? 51.697 -17.633 -14.055 1.00 82.38 91 GLU A CA 1
ATOM 717 C C . GLU A 1 91 ? 51.192 -16.250 -14.511 1.00 82.38 91 GLU A C 1
ATOM 719 O O . GLU A 1 91 ? 50.138 -16.151 -15.141 1.00 82.38 91 GLU A O 1
ATOM 724 N N . GLY A 1 92 ? 51.929 -15.173 -14.222 1.00 84.75 92 GLY A N 1
ATOM 725 C CA . GLY A 1 92 ? 51.613 -13.817 -14.675 1.00 84.75 92 GLY A CA 1
ATOM 726 C C . GLY A 1 92 ? 50.552 -13.073 -13.853 1.00 84.75 92 GLY A C 1
ATOM 727 O O . GLY A 1 92 ? 50.069 -12.029 -14.296 1.00 84.75 92 GLY A O 1
ATOM 728 N N . ARG A 1 93 ? 50.191 -13.564 -12.662 1.00 89.44 93 ARG A N 1
ATOM 729 C CA . ARG A 1 93 ? 49.206 -12.959 -11.746 1.00 89.44 93 ARG A CA 1
ATOM 730 C C . ARG A 1 93 ? 49.867 -11.978 -10.786 1.00 89.44 93 ARG A C 1
ATOM 732 O O . ARG A 1 93 ? 50.966 -12.221 -10.292 1.00 89.44 93 ARG A O 1
ATOM 739 N N . THR A 1 94 ? 49.183 -10.885 -10.462 1.00 89.56 94 THR A N 1
ATOM 740 C CA . THR A 1 94 ? 49.684 -9.907 -9.490 1.00 89.56 94 THR A CA 1
ATOM 741 C C . THR A 1 94 ? 49.642 -10.451 -8.054 1.00 89.56 94 THR A C 1
ATOM 743 O O . THR A 1 94 ? 48.586 -10.835 -7.540 1.00 89.56 94 THR A O 1
ATOM 746 N N . ILE A 1 95 ? 50.792 -10.393 -7.376 1.00 85.88 95 ILE A N 1
ATOM 747 C CA . ILE A 1 95 ? 50.971 -10.656 -5.945 1.00 85.88 95 ILE A CA 1
ATOM 748 C C . ILE A 1 95 ? 51.288 -9.330 -5.221 1.00 85.88 95 ILE A C 1
ATOM 750 O O . ILE A 1 95 ? 52.160 -8.581 -5.676 1.00 85.88 95 ILE A O 1
ATOM 754 N N . PRO A 1 96 ? 50.638 -9.040 -4.075 1.00 86.56 96 PRO A N 1
ATOM 755 C CA . PRO A 1 96 ? 49.685 -9.897 -3.360 1.00 86.56 96 PRO A CA 1
ATOM 756 C C . PRO A 1 96 ? 48.277 -9.901 -3.980 1.00 86.56 96 PRO A C 1
ATOM 758 O O . PRO A 1 96 ? 47.870 -8.963 -4.657 1.00 86.56 96 PRO A O 1
ATOM 761 N N . ASP A 1 97 ? 47.486 -10.942 -3.702 1.00 83.31 97 ASP A N 1
ATOM 762 C CA . ASP A 1 97 ? 46.134 -11.118 -4.258 1.00 83.31 97 ASP A CA 1
ATOM 763 C C . ASP A 1 97 ? 45.126 -10.036 -3.832 1.00 83.31 97 ASP A C 1
ATOM 765 O O . ASP A 1 97 ? 44.085 -9.843 -4.469 1.00 83.31 97 ASP A O 1
ATOM 769 N N . ILE A 1 98 ? 45.441 -9.312 -2.761 1.00 85.75 98 ILE A N 1
ATOM 770 C CA . ILE A 1 98 ? 44.685 -8.147 -2.295 1.00 85.75 98 ILE A CA 1
ATOM 771 C C . ILE A 1 98 ? 44.796 -6.943 -3.242 1.00 85.75 98 ILE A C 1
ATOM 773 O O . ILE A 1 98 ? 43.889 -6.120 -3.246 1.00 85.75 98 ILE A O 1
ATOM 777 N N . ALA A 1 99 ? 45.836 -6.883 -4.083 1.00 87.50 99 ALA A N 1
ATOM 778 C CA . ALA A 1 99 ? 46.042 -5.826 -5.077 1.00 87.50 99 ALA A CA 1
ATOM 779 C C . ALA A 1 99 ? 45.167 -5.995 -6.336 1.00 87.50 99 ALA A C 1
ATOM 781 O O . ALA A 1 99 ? 45.199 -5.161 -7.241 1.00 87.50 99 ALA A O 1
ATOM 782 N N . ARG A 1 100 ? 44.394 -7.087 -6.408 1.00 91.12 100 ARG A N 1
ATOM 783 C CA . ARG A 1 100 ? 43.485 -7.424 -7.510 1.00 91.12 100 ARG A CA 1
ATOM 784 C C . ARG A 1 100 ? 42.049 -7.233 -7.039 1.00 91.12 100 ARG A C 1
ATOM 786 O O . ARG A 1 100 ? 41.561 -7.989 -6.201 1.00 91.12 100 ARG A O 1
ATOM 793 N N . HIS A 1 101 ? 41.360 -6.202 -7.508 1.00 91.19 101 HIS A N 1
ATOM 794 C CA . HIS A 1 101 ? 40.091 -5.758 -6.928 1.00 91.19 101 HIS A CA 1
ATOM 795 C C . HIS A 1 101 ? 38.887 -6.258 -7.715 1.00 91.19 101 HIS A C 1
ATOM 797 O O . HIS A 1 101 ? 38.842 -6.160 -8.935 1.00 91.19 101 HIS A O 1
ATOM 803 N N . LEU A 1 102 ? 37.884 -6.745 -6.975 1.00 91.75 102 LEU A N 1
ATOM 804 C CA . LEU A 1 102 ? 36.557 -7.106 -7.487 1.00 91.75 102 LEU A CA 1
ATOM 805 C C . LEU A 1 102 ? 36.594 -8.131 -8.641 1.00 91.75 102 LEU A C 1
ATOM 807 O O . LEU A 1 102 ? 36.459 -7.760 -9.810 1.00 91.75 102 LEU A O 1
ATOM 811 N N . PRO A 1 103 ? 36.778 -9.429 -8.330 1.00 91.31 103 PRO A N 1
ATOM 812 C CA . PRO A 1 103 ? 36.674 -10.467 -9.345 1.00 91.31 103 PRO A CA 1
ATOM 813 C C . PRO A 1 103 ? 35.248 -10.495 -9.902 1.00 91.31 103 PRO A C 1
ATOM 815 O O . PRO A 1 103 ? 34.298 -10.397 -9.126 1.00 91.31 103 PRO A O 1
ATOM 818 N N . HIS A 1 104 ? 35.109 -10.635 -11.215 1.00 84.00 104 HIS A N 1
ATOM 819 C CA . HIS A 1 104 ? 33.819 -10.666 -11.913 1.00 84.00 104 HIS A CA 1
ATOM 820 C C . HIS A 1 104 ? 33.787 -11.609 -13.125 1.00 84.00 104 HIS A C 1
ATOM 822 O O . HIS A 1 104 ? 32.701 -11.871 -13.629 1.00 84.00 104 HIS A O 1
ATOM 828 N N . HIS A 1 105 ? 34.919 -12.205 -13.515 1.00 85.31 105 HIS A N 1
ATOM 829 C CA . HIS A 1 105 ? 34.964 -13.308 -14.482 1.00 85.31 105 HIS A CA 1
ATOM 830 C C . HIS A 1 105 ? 35.307 -14.661 -13.843 1.00 85.31 105 HIS A C 1
ATOM 832 O O . HIS A 1 105 ? 35.737 -14.766 -12.681 1.00 85.31 105 HIS A O 1
ATOM 838 N N . THR A 1 106 ? 35.107 -15.706 -14.641 1.00 83.31 106 THR A N 1
ATOM 839 C CA . THR A 1 106 ? 35.629 -17.057 -14.414 1.00 83.31 106 THR A CA 1
ATOM 840 C C . THR A 1 106 ? 37.127 -17.145 -14.740 1.00 83.31 106 THR A C 1
ATOM 842 O O . THR A 1 106 ? 37.751 -16.183 -15.176 1.00 83.31 106 THR A O 1
ATOM 845 N N . ASP A 1 107 ? 37.734 -18.304 -14.497 1.00 82.56 107 ASP A N 1
ATOM 846 C CA . ASP A 1 107 ? 39.137 -18.595 -14.814 1.00 82.56 107 ASP A CA 1
ATOM 847 C C . ASP A 1 107 ? 39.418 -18.749 -16.315 1.00 82.56 107 ASP A C 1
ATOM 849 O O . ASP A 1 107 ? 40.574 -18.697 -16.725 1.00 82.56 107 ASP A O 1
ATOM 853 N N . ALA A 1 108 ? 38.374 -18.901 -17.131 1.00 81.00 108 ALA A N 1
ATOM 854 C CA . ALA A 1 108 ? 38.489 -18.977 -18.583 1.00 81.00 108 ALA A CA 1
ATOM 855 C C . ALA A 1 108 ? 38.780 -17.619 -19.246 1.00 81.00 108 ALA A C 1
ATOM 857 O O . ALA A 1 108 ? 39.011 -17.592 -20.457 1.00 81.00 108 ALA A O 1
ATOM 858 N N . VAL A 1 109 ? 38.758 -16.524 -18.471 1.00 85.94 109 VAL A N 1
ATOM 859 C CA . VAL A 1 109 ? 38.864 -15.166 -19.002 1.00 85.94 109 VAL A CA 1
ATOM 860 C C . VAL A 1 109 ? 40.197 -14.903 -19.683 1.00 85.94 109 VAL A C 1
ATOM 862 O O . VAL A 1 109 ? 41.259 -15.179 -19.117 1.00 85.94 109 VAL A O 1
ATOM 865 N N . ARG A 1 110 ? 40.146 -14.358 -20.899 1.00 85.19 110 ARG A N 1
ATOM 866 C CA . ARG A 1 110 ? 41.351 -14.016 -21.673 1.00 85.19 110 ARG A CA 1
ATOM 867 C C . ARG A 1 110 ? 41.599 -12.522 -21.664 1.00 85.19 110 ARG A C 1
ATOM 869 O O . ARG A 1 110 ? 42.726 -12.090 -21.430 1.00 85.19 110 ARG A O 1
ATOM 876 N N . ASP A 1 111 ? 40.541 -11.759 -21.887 1.00 84.38 111 ASP A N 1
ATOM 877 C CA . ASP A 1 111 ? 40.535 -10.306 -21.838 1.00 84.38 111 ASP A CA 1
ATOM 878 C C . ASP A 1 111 ? 39.543 -9.850 -20.769 1.00 84.38 111 ASP A C 1
ATOM 880 O O . ASP A 1 111 ? 38.429 -10.349 -20.706 1.00 84.38 111 ASP A O 1
ATOM 884 N N . GLY A 1 112 ? 39.918 -8.889 -19.924 1.00 82.94 112 GLY A N 1
ATOM 885 C CA . GLY A 1 112 ? 39.000 -8.388 -18.900 1.00 82.94 112 GLY A CA 1
ATOM 886 C C . GLY A 1 112 ? 37.764 -7.696 -19.471 1.00 82.94 112 GLY A C 1
ATOM 887 O O . GLY A 1 112 ? 36.823 -7.471 -18.728 1.00 82.94 112 GLY A O 1
ATOM 888 N N . THR A 1 113 ? 37.759 -7.332 -20.755 1.00 84.38 113 THR A N 1
ATOM 889 C CA . THR A 1 113 ? 36.644 -6.648 -21.430 1.00 84.38 113 THR A CA 1
ATOM 890 C C . THR A 1 113 ? 35.668 -7.588 -22.142 1.00 84.38 113 THR A C 1
ATOM 892 O O . THR A 1 113 ? 34.625 -7.138 -22.623 1.00 84.38 113 THR A O 1
ATOM 895 N N . GLU A 1 114 ? 35.976 -8.884 -22.220 1.00 80.06 114 GLU A N 1
ATOM 896 C CA . GLU A 1 114 ? 35.080 -9.867 -22.834 1.00 80.06 114 GLU A CA 1
ATOM 897 C C . GLU A 1 114 ? 33.833 -10.097 -21.966 1.00 80.06 114 GLU A C 1
ATOM 899 O O . GLU A 1 114 ? 33.814 -9.748 -20.795 1.00 80.06 114 GLU A O 1
ATOM 904 N N . ASN A 1 115 ? 32.751 -10.646 -22.517 1.00 78.06 115 ASN A N 1
ATOM 905 C CA . ASN A 1 115 ? 31.484 -10.810 -21.778 1.00 78.06 115 ASN A CA 1
ATOM 906 C C . ASN A 1 115 ? 31.027 -12.269 -21.669 1.00 78.06 115 ASN A C 1
ATOM 908 O O . ASN A 1 115 ? 30.122 -12.579 -20.901 1.00 78.06 115 ASN A O 1
ATOM 912 N N . ASP A 1 116 ? 31.659 -13.169 -22.416 1.00 75.00 116 ASP A N 1
ATOM 913 C CA . ASP A 1 116 ? 31.368 -14.603 -22.471 1.00 75.00 116 ASP A CA 1
ATOM 914 C C . ASP A 1 116 ? 31.812 -15.350 -21.206 1.00 75.00 116 ASP A C 1
ATOM 916 O O . ASP A 1 116 ? 31.187 -16.335 -20.814 1.00 75.00 116 ASP A O 1
ATOM 920 N N . THR A 1 117 ? 32.851 -14.863 -20.527 1.00 78.56 117 THR A N 1
ATOM 921 C CA . THR A 1 117 ? 33.377 -15.462 -19.289 1.00 78.56 117 THR A CA 1
ATOM 922 C C . THR A 1 117 ? 32.903 -14.761 -18.014 1.00 78.56 117 THR A C 1
ATOM 924 O O . THR A 1 117 ? 33.409 -15.059 -16.923 1.00 78.56 117 THR A O 1
ATOM 927 N N . LEU A 1 118 ? 31.944 -13.836 -18.135 1.00 76.06 118 LEU A N 1
ATOM 928 C CA . LEU A 1 118 ? 31.418 -13.039 -17.032 1.00 76.06 118 LEU A CA 1
ATOM 929 C C . LEU A 1 118 ? 30.633 -13.915 -16.041 1.00 76.06 118 LEU A C 1
ATOM 931 O O . LEU A 1 118 ? 29.639 -14.553 -16.382 1.00 76.06 118 LEU A O 1
ATOM 935 N N . ASP A 1 119 ? 31.046 -13.902 -14.776 1.00 77.50 119 ASP A N 1
ATOM 936 C CA . ASP A 1 119 ? 30.316 -14.539 -13.682 1.00 77.50 119 ASP A CA 1
ATOM 937 C C . ASP A 1 119 ? 29.322 -13.522 -13.111 1.00 77.50 119 ASP A C 1
ATOM 939 O O . ASP A 1 119 ? 29.684 -12.598 -12.380 1.00 77.50 119 ASP A O 1
ATOM 943 N N . ILE A 1 120 ? 28.041 -13.692 -13.443 1.00 68.94 120 ILE A N 1
ATOM 944 C CA . ILE A 1 120 ? 26.972 -12.753 -13.077 1.00 68.94 120 ILE A CA 1
ATOM 945 C C . ILE A 1 120 ? 26.860 -12.549 -11.558 1.00 68.94 120 ILE A C 1
ATOM 947 O O . ILE A 1 120 ? 26.551 -11.441 -11.105 1.00 68.94 120 ILE A O 1
ATOM 951 N N . ALA A 1 121 ? 27.120 -13.582 -10.752 1.00 61.84 121 ALA A N 1
ATOM 952 C CA . ALA A 1 121 ? 27.065 -13.470 -9.298 1.00 61.84 121 ALA A CA 1
ATOM 953 C C . ALA A 1 121 ? 28.224 -12.609 -8.775 1.00 61.84 121 ALA A C 1
ATOM 955 O O . ALA A 1 121 ? 28.015 -11.693 -7.969 1.00 61.84 121 ALA A O 1
ATOM 956 N N . ARG A 1 122 ? 29.437 -12.847 -9.283 1.00 77.12 122 ARG A N 1
ATOM 957 C CA . ARG A 1 122 ? 30.629 -12.059 -8.943 1.00 77.12 122 ARG A CA 1
ATOM 958 C C . ARG A 1 122 ? 30.545 -10.624 -9.469 1.00 77.12 122 ARG A C 1
ATOM 960 O O . ARG A 1 122 ? 30.862 -9.699 -8.726 1.00 77.12 122 ARG A O 1
ATOM 967 N N . TYR A 1 123 ? 30.023 -10.418 -10.675 1.00 79.44 123 TYR A N 1
ATOM 968 C CA . TYR A 1 123 ? 29.783 -9.100 -11.269 1.00 79.44 123 TYR A CA 1
ATOM 969 C C . TYR A 1 123 ? 28.825 -8.237 -10.432 1.00 79.44 123 TYR A C 1
ATOM 971 O O . TYR A 1 123 ? 29.136 -7.091 -10.101 1.00 79.44 123 TYR A O 1
ATOM 979 N N . ARG A 1 124 ? 27.686 -8.791 -9.992 1.00 68.81 124 ARG A N 1
ATOM 980 C CA . ARG A 1 124 ? 26.755 -8.083 -9.090 1.00 68.81 124 ARG A CA 1
ATOM 981 C C . ARG A 1 124 ? 27.416 -7.722 -7.757 1.00 68.81 124 ARG A C 1
ATOM 983 O O . ARG A 1 124 ? 27.224 -6.615 -7.252 1.00 68.81 124 ARG A O 1
ATOM 990 N N . ASN A 1 125 ? 28.217 -8.634 -7.200 1.00 71.50 125 ASN A N 1
ATOM 991 C CA . ASN A 1 125 ? 28.982 -8.382 -5.977 1.00 71.50 125 ASN A CA 1
ATOM 992 C C . ASN A 1 125 ? 30.029 -7.271 -6.178 1.00 71.50 125 ASN A C 1
ATOM 994 O O . ASN A 1 125 ? 30.200 -6.423 -5.303 1.00 71.50 125 ASN A O 1
ATOM 998 N N . ALA A 1 126 ? 30.689 -7.251 -7.340 1.00 80.56 126 ALA A N 1
ATOM 999 C CA . ALA A 1 126 ? 31.664 -6.240 -7.723 1.00 80.56 126 ALA A CA 1
ATOM 1000 C C . ALA A 1 126 ? 31.037 -4.840 -7.782 1.00 80.56 126 ALA A C 1
ATOM 1002 O O . ALA A 1 126 ? 31.530 -3.925 -7.121 1.00 80.56 126 ALA A O 1
ATOM 1003 N N . LEU A 1 127 ? 29.901 -4.686 -8.471 1.00 79.19 127 LEU A N 1
ATOM 1004 C CA . LEU A 1 127 ? 29.162 -3.418 -8.542 1.00 79.19 127 LEU A CA 1
ATOM 1005 C C . LEU A 1 127 ? 28.784 -2.879 -7.155 1.00 79.19 127 LEU A C 1
ATOM 1007 O O . LEU A 1 127 ? 28.986 -1.699 -6.872 1.00 79.19 127 LEU A O 1
ATOM 1011 N N . ALA A 1 128 ? 28.293 -3.741 -6.261 1.00 71.69 128 ALA A N 1
ATOM 1012 C CA . ALA A 1 128 ? 27.893 -3.342 -4.910 1.00 71.69 128 ALA A CA 1
ATOM 1013 C C . ALA A 1 128 ? 29.069 -2.864 -4.033 1.00 71.69 128 ALA A C 1
ATOM 1015 O O . ALA A 1 128 ? 28.862 -2.170 -3.036 1.00 71.69 128 ALA A O 1
ATOM 1016 N N . ARG A 1 129 ? 30.305 -3.242 -4.381 1.00 81.06 129 ARG A N 1
ATOM 1017 C CA . ARG A 1 129 ? 31.508 -3.019 -3.564 1.00 81.06 129 ARG A CA 1
ATOM 1018 C C . ARG A 1 129 ? 32.515 -2.067 -4.198 1.00 81.06 129 ARG A C 1
ATOM 1020 O O . ARG A 1 129 ? 33.553 -1.818 -3.590 1.00 81.06 129 ARG A O 1
ATOM 1027 N N . VAL A 1 130 ? 32.217 -1.499 -5.367 1.00 86.19 130 VAL A N 1
ATOM 1028 C CA . VAL A 1 130 ? 33.133 -0.595 -6.082 1.00 86.19 130 VAL A CA 1
ATOM 1029 C C . VAL A 1 130 ? 33.548 0.617 -5.251 1.00 86.19 130 VAL A C 1
ATOM 1031 O O . VAL A 1 130 ? 34.722 0.964 -5.217 1.00 86.19 130 VAL A O 1
ATOM 1034 N N . SER A 1 131 ? 32.630 1.188 -4.471 1.00 86.88 131 SER A N 1
ATOM 1035 C CA . SER A 1 131 ? 32.911 2.313 -3.569 1.00 86.88 131 SER A CA 1
ATOM 1036 C C . SER A 1 131 ? 33.746 1.937 -2.338 1.00 86.88 131 SER A C 1
ATOM 1038 O O . SER A 1 131 ? 34.193 2.820 -1.610 1.00 86.88 131 SER A O 1
ATOM 1040 N N . GLN A 1 132 ? 33.953 0.642 -2.085 1.00 88.81 132 GLN A N 1
ATOM 1041 C CA . GLN A 1 132 ? 34.669 0.125 -0.916 1.00 88.81 132 GLN A CA 1
ATOM 1042 C C . GLN A 1 132 ? 36.137 -0.214 -1.216 1.00 88.81 132 GLN A C 1
ATOM 1044 O O . GLN A 1 132 ? 36.845 -0.657 -0.307 1.00 88.81 132 GLN A O 1
ATOM 1049 N N . ILE A 1 133 ? 36.598 -0.042 -2.463 1.00 88.62 133 ILE A N 1
ATOM 1050 C CA . ILE A 1 133 ? 38.000 -0.271 -2.834 1.00 88.62 133 ILE A CA 1
ATOM 1051 C C . ILE A 1 133 ? 38.903 0.627 -1.980 1.00 88.62 133 ILE A C 1
ATOM 1053 O O . ILE A 1 133 ? 38.616 1.801 -1.756 1.00 88.62 133 ILE A O 1
ATOM 1057 N N . LYS A 1 134 ? 40.016 0.062 -1.511 1.00 88.44 134 LYS A N 1
ATOM 1058 C CA . LYS A 1 134 ? 41.093 0.782 -0.826 1.00 88.44 134 LYS A CA 1
ATOM 1059 C C . LYS A 1 134 ? 42.408 0.386 -1.476 1.00 88.44 134 LYS A C 1
ATOM 1061 O O . LYS A 1 134 ? 42.633 -0.806 -1.668 1.00 88.44 134 LYS A O 1
ATOM 1066 N N . ALA A 1 135 ? 43.255 1.365 -1.790 1.00 85.62 135 ALA A N 1
ATOM 1067 C CA . ALA A 1 135 ? 44.604 1.093 -2.273 1.00 85.62 135 ALA A CA 1
ATOM 1068 C C . ALA A 1 135 ? 45.376 0.273 -1.228 1.00 85.62 135 ALA A C 1
ATOM 1070 O O . ALA A 1 135 ? 45.385 0.623 -0.044 1.00 85.62 135 ALA A O 1
ATOM 1071 N N . THR A 1 136 ? 45.993 -0.825 -1.656 1.00 80.25 136 THR A N 1
ATOM 1072 C CA . THR A 1 136 ? 46.675 -1.769 -0.760 1.00 80.25 136 THR A CA 1
ATOM 1073 C C . THR A 1 136 ? 48.189 -1.735 -0.903 1.00 80.25 136 THR A C 1
ATOM 1075 O O . THR A 1 136 ? 48.881 -2.026 0.069 1.00 80.25 136 THR A O 1
ATOM 1078 N N . GLN A 1 137 ? 48.712 -1.386 -2.079 1.00 70.44 137 GLN A N 1
ATOM 1079 C CA . GLN A 1 137 ? 50.138 -1.402 -2.421 1.00 70.44 137 GLN A CA 1
ATOM 1080 C C . GLN A 1 137 ? 50.630 -0.053 -2.990 1.00 70.44 137 GLN A C 1
ATOM 1082 O O . GLN A 1 137 ? 51.751 0.037 -3.490 1.00 70.44 137 GLN A O 1
ATOM 1087 N N . GLY A 1 138 ? 49.818 1.005 -2.886 1.00 65.88 138 GLY A N 1
ATOM 1088 C CA . GLY A 1 138 ? 50.141 2.370 -3.319 1.00 65.88 138 GLY A CA 1
ATOM 1089 C C . GLY A 1 138 ? 49.348 2.811 -4.553 1.00 65.88 138 GLY A C 1
ATOM 1090 O O . GLY A 1 138 ? 49.070 2.018 -5.444 1.00 65.88 138 GLY A O 1
ATOM 1091 N N . GLY A 1 139 ? 48.958 4.088 -4.584 1.00 69.31 139 GLY A N 1
ATOM 1092 C CA . GLY A 1 139 ? 48.106 4.671 -5.626 1.00 69.31 139 GLY A CA 1
ATOM 1093 C C . GLY A 1 139 ? 46.921 5.445 -5.047 1.00 69.31 139 GLY A C 1
ATOM 1094 O O . GLY A 1 139 ? 46.661 5.413 -3.842 1.00 69.31 139 GLY A O 1
ATOM 1095 N N . SER A 1 140 ? 46.200 6.166 -5.903 1.00 84.38 140 SER A N 1
ATOM 1096 C CA . SER A 1 140 ? 45.001 6.895 -5.494 1.00 84.38 140 SER A CA 1
ATOM 1097 C C . SER A 1 140 ? 43.801 5.951 -5.428 1.00 84.38 140 SER A C 1
ATOM 1099 O O . SER A 1 140 ? 43.368 5.400 -6.440 1.00 84.38 140 SER A O 1
ATOM 1101 N N . THR A 1 141 ? 43.204 5.805 -4.242 1.00 87.00 141 THR A N 1
ATOM 1102 C CA . THR A 1 141 ? 41.939 5.068 -4.071 1.00 87.00 141 THR A CA 1
ATOM 1103 C C . THR A 1 141 ? 40.852 5.590 -5.015 1.00 87.00 141 THR A C 1
ATOM 1105 O O . THR A 1 141 ? 40.103 4.799 -5.576 1.00 87.00 141 THR A O 1
ATOM 1108 N N . ALA A 1 142 ? 40.791 6.906 -5.242 1.00 86.88 142 ALA A N 1
ATOM 1109 C CA . ALA A 1 142 ? 39.815 7.502 -6.151 1.00 86.88 142 ALA A CA 1
ATOM 1110 C C . ALA A 1 142 ? 40.037 7.063 -7.608 1.00 86.88 142 ALA A C 1
ATOM 1112 O O . ALA A 1 142 ? 39.072 6.770 -8.309 1.00 86.88 142 ALA A O 1
ATOM 1113 N N . GLU A 1 143 ? 41.293 6.949 -8.049 1.00 89.19 143 GLU A N 1
ATOM 1114 C CA . GLU A 1 143 ? 41.622 6.469 -9.398 1.00 89.19 143 GLU A CA 1
ATOM 1115 C C . GLU A 1 143 ? 41.293 4.984 -9.569 1.00 89.19 143 GLU A C 1
ATOM 1117 O O . GLU A 1 143 ? 40.779 4.589 -10.612 1.00 89.19 143 GLU A O 1
ATOM 1122 N N . LEU A 1 144 ? 41.544 4.160 -8.545 1.00 89.81 144 LEU A N 1
ATOM 1123 C CA . LEU A 1 144 ? 41.187 2.739 -8.568 1.00 89.81 144 LEU A CA 1
ATOM 1124 C C . LEU A 1 144 ? 39.670 2.538 -8.624 1.00 89.81 144 LEU A C 1
ATOM 1126 O O . LEU A 1 144 ? 39.196 1.717 -9.408 1.00 89.81 144 LEU A O 1
ATOM 1130 N N . ILE A 1 145 ? 38.914 3.305 -7.832 1.00 89.31 145 ILE A N 1
ATOM 1131 C CA . ILE A 1 145 ? 37.446 3.293 -7.863 1.00 89.31 145 ILE A CA 1
ATOM 1132 C C . ILE A 1 145 ? 36.950 3.701 -9.248 1.00 89.31 145 ILE A C 1
ATOM 1134 O O . ILE A 1 145 ? 36.091 3.022 -9.804 1.00 89.31 145 ILE A O 1
ATOM 1138 N N . GLU A 1 146 ? 37.497 4.771 -9.825 1.00 90.69 146 GLU A N 1
ATOM 1139 C CA . GLU A 1 146 ? 37.051 5.262 -11.126 1.00 90.69 146 GLU A CA 1
ATOM 1140 C C . GLU A 1 146 ? 37.382 4.286 -12.264 1.00 90.69 146 GLU A C 1
ATOM 1142 O O . GLU A 1 146 ? 36.513 3.999 -13.089 1.00 90.69 146 GLU A O 1
ATOM 1147 N N . LYS A 1 147 ? 38.589 3.700 -12.274 1.00 91.25 147 LYS A N 1
ATOM 1148 C CA . LYS A 1 147 ? 38.976 2.647 -13.230 1.00 91.25 147 LYS A CA 1
ATOM 1149 C C . LYS A 1 147 ? 38.052 1.427 -13.114 1.00 91.25 147 LYS A C 1
ATOM 1151 O O . LYS A 1 147 ? 37.487 1.002 -14.119 1.00 91.25 147 LYS A O 1
ATOM 1156 N N . ALA A 1 148 ? 37.837 0.915 -11.898 1.00 89.81 148 ALA A N 1
ATOM 1157 C CA . ALA A 1 148 ? 36.971 -0.242 -11.658 1.00 89.81 148 ALA A CA 1
ATOM 1158 C C . ALA A 1 148 ? 35.511 0.033 -12.036 1.00 89.81 148 ALA A C 1
ATOM 1160 O O . ALA A 1 148 ? 34.849 -0.815 -12.629 1.00 89.81 148 ALA A O 1
ATOM 1161 N N . ARG A 1 149 ? 35.001 1.226 -11.712 1.00 89.31 149 ARG A N 1
ATOM 1162 C CA . ARG A 1 149 ? 33.640 1.642 -12.056 1.00 89.31 149 ARG A CA 1
ATOM 1163 C C . ARG A 1 149 ? 33.460 1.700 -13.565 1.00 89.31 149 ARG A C 1
ATOM 1165 O O . ARG A 1 149 ? 32.499 1.129 -14.061 1.00 89.31 149 ARG A O 1
ATOM 1172 N N . LYS A 1 150 ? 34.382 2.345 -14.285 1.00 89.88 150 LYS A N 1
ATOM 1173 C CA . LYS A 1 150 ? 34.336 2.443 -15.749 1.00 89.88 150 LYS A CA 1
ATOM 1174 C C . LYS A 1 150 ? 34.378 1.062 -16.415 1.00 89.88 150 LYS A C 1
ATOM 1176 O O . LYS A 1 150 ? 33.626 0.828 -17.351 1.00 89.88 150 LYS A O 1
ATOM 1181 N N . HIS A 1 151 ? 35.205 0.156 -15.898 1.00 90.88 151 HIS A N 1
ATOM 1182 C CA . HIS A 1 151 ? 35.312 -1.227 -16.374 1.00 90.88 151 HIS A CA 1
ATOM 1183 C C . HIS A 1 151 ? 34.016 -2.030 -16.177 1.00 90.88 151 HIS A C 1
ATOM 1185 O O . HIS A 1 151 ? 33.460 -2.603 -17.110 1.00 90.88 151 HIS A O 1
ATOM 1191 N N . LEU A 1 152 ? 33.473 -2.032 -14.957 1.00 86.25 152 LEU A N 1
ATOM 1192 C CA . LEU A 1 152 ? 32.223 -2.742 -14.659 1.00 86.25 152 LEU A CA 1
ATOM 1193 C C . LEU A 1 152 ? 31.027 -2.160 -15.429 1.00 86.25 152 LEU A C 1
ATOM 1195 O O . LEU A 1 152 ? 30.085 -2.881 -15.763 1.00 86.25 152 LEU A O 1
ATOM 1199 N N . GLU A 1 153 ? 31.072 -0.860 -15.710 1.00 82.88 153 GLU A N 1
ATOM 1200 C CA . GLU A 1 153 ? 30.083 -0.142 -16.503 1.00 82.88 153 GLU A CA 1
ATOM 1201 C C . GLU A 1 153 ? 30.145 -0.526 -17.991 1.00 82.88 153 GLU A C 1
ATOM 1203 O O . GLU A 1 153 ? 29.096 -0.744 -18.588 1.00 82.88 153 GLU A O 1
ATOM 1208 N N . SER A 1 154 ? 31.331 -0.752 -18.574 1.00 80.88 154 SER A N 1
ATOM 1209 C CA . SER A 1 154 ? 31.420 -1.239 -19.963 1.00 80.88 154 SER A CA 1
ATOM 1210 C C . SER A 1 154 ? 30.796 -2.623 -20.161 1.00 80.88 154 SER A C 1
ATOM 1212 O O . SER A 1 154 ? 30.201 -2.883 -21.203 1.00 80.88 154 SER A O 1
ATOM 1214 N N . HIS A 1 155 ? 30.828 -3.494 -19.146 1.00 77.88 155 HIS A N 1
ATOM 1215 C CA . HIS A 1 155 ? 30.074 -4.753 -19.196 1.00 77.88 155 HIS A CA 1
ATOM 1216 C C . HIS A 1 155 ? 28.562 -4.528 -19.111 1.00 77.88 155 HIS A C 1
ATOM 1218 O O . HIS A 1 155 ? 27.798 -5.301 -19.681 1.00 77.88 155 HIS A O 1
ATOM 1224 N N . ARG A 1 156 ? 28.099 -3.466 -18.433 1.00 69.25 156 ARG A N 1
ATOM 1225 C CA . ARG A 1 156 ? 26.672 -3.105 -18.403 1.00 69.25 156 ARG A CA 1
ATOM 1226 C C . ARG A 1 156 ? 26.197 -2.700 -19.794 1.00 69.25 156 ARG A C 1
ATOM 1228 O O . ARG A 1 156 ? 25.133 -3.143 -20.209 1.00 69.25 156 ARG A O 1
ATOM 1235 N N . GLU A 1 157 ? 26.997 -1.907 -20.500 1.00 59.06 157 GLU A N 1
ATOM 1236 C CA . GLU A 1 157 ? 26.738 -1.501 -21.885 1.00 59.06 157 GLU A CA 1
ATOM 1237 C C . GLU A 1 157 ? 26.813 -2.682 -22.864 1.00 59.06 157 GLU A C 1
ATOM 1239 O O . GLU A 1 157 ? 26.078 -2.703 -23.838 1.00 59.06 157 GLU A O 1
ATOM 1244 N N . ALA A 1 158 ? 27.643 -3.697 -22.613 1.00 58.66 158 ALA A N 1
ATOM 1245 C CA . ALA A 1 158 ? 27.728 -4.878 -23.476 1.00 58.66 158 ALA A CA 1
ATOM 1246 C C . ALA A 1 158 ? 26.662 -5.952 -23.180 1.00 58.66 158 ALA A C 1
ATOM 1248 O O . ALA A 1 158 ? 26.244 -6.672 -24.083 1.00 58.66 158 ALA A O 1
ATOM 1249 N N . LEU A 1 159 ? 26.197 -6.053 -21.928 1.00 60.56 159 LEU A N 1
ATOM 1250 C CA . LEU A 1 159 ? 25.036 -6.869 -21.543 1.00 60.56 159 LEU A CA 1
ATOM 1251 C C . LEU A 1 159 ? 23.702 -6.228 -21.962 1.00 60.56 159 LEU A C 1
ATOM 1253 O O . LEU A 1 159 ? 22.694 -6.924 -22.017 1.00 60.56 159 LEU A O 1
ATOM 1257 N N . ASN A 1 160 ? 23.705 -4.917 -22.217 1.00 48.53 160 ASN A N 1
ATOM 1258 C CA . ASN A 1 160 ? 22.600 -4.124 -22.755 1.00 48.53 160 ASN A CA 1
ATOM 1259 C C . ASN A 1 160 ? 23.137 -3.275 -23.928 1.00 48.53 160 ASN A C 1
ATOM 1261 O O . ASN A 1 160 ? 23.267 -2.053 -23.775 1.00 48.53 160 ASN A O 1
ATOM 1265 N N . PRO A 1 161 ? 23.502 -3.890 -25.073 1.00 39.41 161 PRO A N 1
ATOM 1266 C CA . PRO A 1 161 ? 24.010 -3.137 -26.214 1.00 39.41 161 PRO A CA 1
ATOM 1267 C C . PRO A 1 161 ? 22.979 -2.078 -26.626 1.00 39.41 161 PRO A C 1
ATOM 1269 O O . PRO A 1 161 ? 21.776 -2.350 -26.583 1.00 39.41 161 PRO A O 1
ATOM 1272 N N . PRO A 1 162 ? 23.406 -0.864 -27.017 1.00 41.16 162 PRO A N 1
ATOM 1273 C CA . PRO A 1 162 ? 22.505 0.127 -27.578 1.00 41.16 162 PRO A CA 1
ATOM 1274 C C . PRO A 1 162 ? 22.152 -0.284 -29.015 1.00 41.16 162 PRO A C 1
ATOM 1276 O O . PRO A 1 162 ? 22.620 0.322 -29.974 1.00 41.16 162 PRO A O 1
ATOM 1279 N N . GLU A 1 163 ? 21.343 -1.329 -29.166 1.00 37.53 163 GLU A N 1
ATOM 1280 C CA . GLU A 1 163 ? 20.657 -1.652 -30.414 1.00 37.53 163 GLU A CA 1
ATOM 1281 C C . GLU A 1 163 ? 19.148 -1.621 -30.189 1.00 37.53 163 GLU A C 1
ATOM 1283 O O . GLU A 1 163 ? 18.618 -2.177 -29.232 1.00 37.53 163 GLU A O 1
ATOM 1288 N N . ASP A 1 164 ? 18.517 -0.860 -31.078 1.00 35.72 164 ASP A N 1
ATOM 1289 C CA . ASP A 1 164 ? 17.148 -0.376 -31.075 1.00 35.72 164 ASP A CA 1
ATOM 1290 C C . ASP A 1 164 ? 16.724 0.380 -29.808 1.00 35.72 164 ASP A C 1
ATOM 1292 O O . ASP A 1 164 ? 16.238 -0.143 -28.807 1.00 35.72 164 ASP A O 1
ATOM 1296 N N . ASN A 1 165 ? 16.811 1.709 -29.924 1.00 39.94 165 ASN A N 1
ATOM 1297 C CA . ASN A 1 165 ? 15.808 2.596 -29.347 1.00 39.94 165 ASN A CA 1
ATOM 1298 C C . ASN A 1 165 ? 14.422 2.126 -29.841 1.00 39.94 165 ASN A C 1
ATOM 1300 O O . ASN A 1 165 ? 13.867 2.695 -30.786 1.00 39.94 165 ASN A O 1
ATOM 1304 N N . GLU A 1 166 ? 13.857 1.096 -29.206 1.00 44.50 166 GLU A N 1
ATOM 1305 C CA . GLU A 1 166 ? 12.415 0.929 -29.085 1.00 44.50 166 GLU A CA 1
ATOM 1306 C C . GLU A 1 166 ? 11.929 2.245 -28.488 1.00 44.50 166 GLU A C 1
ATOM 1308 O O . GLU A 1 166 ? 12.129 2.556 -27.309 1.00 44.50 166 GLU A O 1
ATOM 1313 N N . LYS A 1 167 ? 11.454 3.124 -29.372 1.00 45.56 167 LYS A N 1
ATOM 1314 C CA . LYS A 1 167 ? 10.924 4.420 -28.988 1.00 45.56 167 LYS A CA 1
ATOM 1315 C C . LYS A 1 167 ? 9.780 4.131 -28.037 1.00 45.56 167 LYS A C 1
ATOM 1317 O O . LYS A 1 167 ? 8.728 3.705 -28.494 1.00 45.56 167 LYS A O 1
ATOM 1322 N N . LEU A 1 168 ? 9.965 4.431 -26.755 1.00 49.69 168 LEU A N 1
ATOM 1323 C CA . LEU A 1 168 ? 8.848 4.564 -25.832 1.00 49.69 168 LEU A CA 1
ATOM 1324 C C . LEU A 1 168 ? 7.805 5.461 -26.484 1.00 49.69 168 LEU A C 1
ATOM 1326 O O . LEU A 1 168 ? 8.056 6.642 -26.763 1.00 49.69 168 LEU A O 1
ATOM 1330 N N . ILE A 1 169 ? 6.649 4.884 -26.776 1.00 55.03 169 ILE A N 1
ATOM 1331 C CA . ILE A 1 169 ? 5.618 5.587 -27.515 1.00 55.03 169 ILE A CA 1
ATOM 1332 C C . ILE A 1 169 ? 4.856 6.442 -26.529 1.00 55.03 169 ILE A C 1
ATOM 1334 O O . ILE A 1 169 ? 3.887 6.007 -25.927 1.00 55.03 169 ILE A O 1
ATOM 1338 N N . GLN A 1 170 ? 5.289 7.689 -26.368 1.00 63.12 170 GLN A N 1
ATOM 1339 C CA . GLN A 1 170 ? 4.583 8.694 -25.574 1.00 63.12 170 GLN A CA 1
ATOM 1340 C C . GLN A 1 170 ? 3.351 9.201 -26.327 1.00 63.12 170 GLN A C 1
ATOM 1342 O O . GLN A 1 170 ? 3.248 10.377 -26.681 1.00 63.12 170 GLN A O 1
ATOM 1347 N N . THR A 1 171 ? 2.422 8.305 -26.631 1.00 78.44 171 THR A N 1
ATOM 1348 C CA . THR A 1 171 ? 1.226 8.643 -27.393 1.00 78.44 171 THR A CA 1
ATOM 1349 C C . THR A 1 171 ? -0.001 8.398 -26.540 1.00 78.44 171 THR A C 1
ATOM 1351 O O . THR A 1 171 ? -0.202 7.328 -25.963 1.00 78.44 171 THR A O 1
ATOM 1354 N N . PHE A 1 172 ? -0.803 9.456 -26.431 1.00 83.81 172 PHE A N 1
ATOM 1355 C CA . PHE A 1 172 ? -2.159 9.338 -25.942 1.00 83.81 172 PHE A CA 1
ATOM 1356 C C . PHE A 1 172 ? -3.040 8.908 -27.102 1.00 83.81 172 PHE A C 1
ATOM 1358 O O . PHE A 1 172 ? -3.070 9.573 -28.136 1.00 83.81 172 PHE A O 1
ATOM 1365 N N . GLU A 1 173 ? -3.772 7.824 -26.908 1.00 88.12 173 GLU A N 1
ATOM 1366 C CA . GLU A 1 173 ? -4.830 7.408 -27.818 1.00 88.12 173 GLU A CA 1
ATOM 1367 C C . GLU A 1 173 ? -6.162 7.594 -27.112 1.00 88.12 173 GLU A C 1
ATOM 1369 O O . GLU A 1 173 ? -6.315 7.239 -25.943 1.00 88.12 173 GLU A O 1
ATOM 1374 N N . GLU A 1 174 ? -7.142 8.145 -27.809 1.00 87.62 174 GLU A N 1
ATOM 1375 C CA . GLU A 1 174 ? -8.477 8.317 -27.263 1.00 87.62 174 GLU A CA 1
ATOM 1376 C C . GLU A 1 174 ? -9.474 7.522 -28.088 1.00 87.62 174 GLU A C 1
ATOM 1378 O O . GLU A 1 174 ? -9.561 7.644 -29.307 1.00 87.62 174 GLU A O 1
ATOM 1383 N N . THR A 1 175 ? -10.239 6.699 -27.386 1.00 88.25 175 THR A N 1
ATOM 1384 C CA . THR A 1 175 ? -11.385 5.987 -27.937 1.00 88.25 175 THR A CA 1
ATOM 1385 C C . THR A 1 175 ? -12.670 6.587 -27.370 1.00 88.25 175 THR A C 1
ATOM 1387 O O . THR A 1 175 ? -12.658 7.496 -26.532 1.00 88.25 175 THR A O 1
ATOM 1390 N N . GLU A 1 176 ? -13.812 6.062 -27.803 1.00 86.38 176 GLU A N 1
ATOM 1391 C CA . GLU A 1 176 ? -15.106 6.409 -27.213 1.00 86.38 176 GLU A CA 1
ATOM 1392 C C . GLU A 1 176 ? -15.147 6.104 -25.704 1.00 86.38 176 GLU A C 1
ATOM 1394 O O . GLU A 1 176 ? -15.690 6.883 -24.924 1.00 86.38 176 GLU A O 1
ATOM 1399 N N . ASN A 1 177 ? -14.503 5.011 -25.277 1.00 87.94 177 ASN A N 1
ATOM 1400 C CA . ASN A 1 177 ? -14.637 4.468 -23.924 1.00 87.94 177 ASN A CA 1
ATOM 1401 C C . ASN A 1 177 ? -13.441 4.735 -23.008 1.00 87.94 177 ASN A C 1
ATOM 1403 O O . ASN A 1 177 ? -13.605 4.723 -21.789 1.00 87.94 177 ASN A O 1
ATOM 1407 N N . GLU A 1 178 ? -12.244 4.937 -23.555 1.00 92.50 178 GLU A N 1
ATOM 1408 C CA . GLU A 1 178 ? -11.012 5.043 -22.773 1.00 92.50 178 GLU A CA 1
ATOM 1409 C C . GLU A 1 178 ? -10.021 6.029 -23.399 1.00 92.50 178 GLU A C 1
ATOM 1411 O O . GLU A 1 178 ? -9.858 6.075 -24.620 1.00 92.50 178 GLU A O 1
ATOM 1416 N N . VAL A 1 179 ? -9.308 6.760 -22.544 1.00 92.44 179 VAL A N 1
ATOM 1417 C CA . VAL A 1 179 ? -8.032 7.400 -22.873 1.00 92.44 179 VAL A CA 1
ATOM 1418 C C . VAL A 1 179 ? -6.917 6.419 -22.529 1.00 92.44 179 VAL A C 1
ATOM 1420 O O . VAL A 1 179 ? -6.890 5.850 -21.444 1.00 92.44 179 VAL A O 1
ATOM 1423 N N . THR A 1 180 ? -5.980 6.222 -23.436 1.00 92.25 180 THR A N 1
ATOM 1424 C CA . THR A 1 180 ? -4.837 5.329 -23.281 1.00 92.25 180 THR A CA 1
ATOM 1425 C C . THR A 1 180 ? -3.570 6.149 -23.291 1.00 92.25 180 THR A C 1
ATOM 1427 O O . THR A 1 180 ? -3.415 7.010 -24.145 1.00 92.25 180 THR A O 1
ATOM 1430 N N . PHE A 1 181 ? -2.653 5.855 -22.380 1.00 85.19 181 PHE A N 1
ATOM 1431 C CA . PHE A 1 181 ? -1.271 6.297 -22.474 1.00 85.19 181 PHE A CA 1
ATOM 1432 C C . PHE A 1 181 ? -0.403 5.068 -22.718 1.00 85.19 181 PHE A C 1
ATOM 1434 O O . PHE A 1 181 ? -0.278 4.205 -21.840 1.00 85.19 181 PHE A O 1
ATOM 1441 N N . LEU A 1 182 ? 0.118 4.960 -23.938 1.00 83.06 182 LEU A N 1
ATOM 1442 C CA . LEU A 1 182 ? 1.009 3.879 -24.327 1.00 83.06 182 LEU A CA 1
ATOM 1443 C C . LEU A 1 182 ? 2.384 4.120 -23.692 1.00 83.06 182 LEU A C 1
ATOM 1445 O O . LEU A 1 182 ? 2.812 5.260 -23.532 1.00 83.06 182 LEU A O 1
ATOM 1449 N N . LEU A 1 183 ? 3.035 3.052 -23.249 1.00 72.19 183 LEU A N 1
ATOM 1450 C CA . LEU A 1 183 ? 4.430 3.090 -22.807 1.00 72.19 183 LEU A CA 1
ATOM 1451 C C . LEU A 1 183 ? 5.293 2.254 -23.738 1.00 72.19 183 LEU A C 1
ATOM 1453 O O . LEU A 1 183 ? 6.415 2.649 -24.031 1.00 72.19 183 LEU A O 1
ATOM 1457 N N . GLU A 1 184 ? 4.741 1.142 -24.221 1.00 74.31 184 GLU A N 1
ATOM 1458 C CA . GLU A 1 184 ? 5.428 0.219 -25.108 1.00 74.31 184 GLU A CA 1
ATOM 1459 C C . GLU A 1 184 ? 4.461 -0.389 -26.132 1.00 74.31 184 GLU A C 1
ATOM 1461 O O . GLU A 1 184 ? 3.267 -0.583 -25.853 1.00 74.31 184 GLU A O 1
ATOM 1466 N N . GLU A 1 185 ? 4.976 -0.700 -27.319 1.00 80.69 185 GLU A N 1
ATOM 1467 C CA . GLU A 1 185 ? 4.172 -1.278 -28.394 1.00 80.69 185 GLU A CA 1
ATOM 1468 C C . GLU A 1 185 ? 3.671 -2.679 -28.027 1.00 80.69 185 GLU A C 1
ATOM 1470 O O . GLU A 1 185 ? 4.454 -3.511 -27.562 1.00 80.69 185 GLU A O 1
ATOM 1475 N N . PRO A 1 186 ? 2.395 -3.031 -28.296 1.00 81.56 186 PRO A N 1
ATOM 1476 C CA . PRO A 1 186 ? 1.909 -4.389 -28.067 1.00 81.56 186 PRO A CA 1
ATOM 1477 C C . PRO A 1 186 ? 2.754 -5.465 -28.767 1.00 81.56 186 PRO A C 1
ATOM 1479 O O . PRO A 1 186 ? 2.840 -6.592 -28.281 1.00 81.56 186 PRO A O 1
ATOM 1482 N N . SER A 1 187 ? 3.392 -5.132 -29.895 1.00 80.75 187 SER A N 1
ATOM 1483 C CA . SER A 1 187 ? 4.250 -6.050 -30.648 1.00 80.75 187 SER A CA 1
ATOM 1484 C C . SER A 1 187 ? 5.529 -6.453 -29.913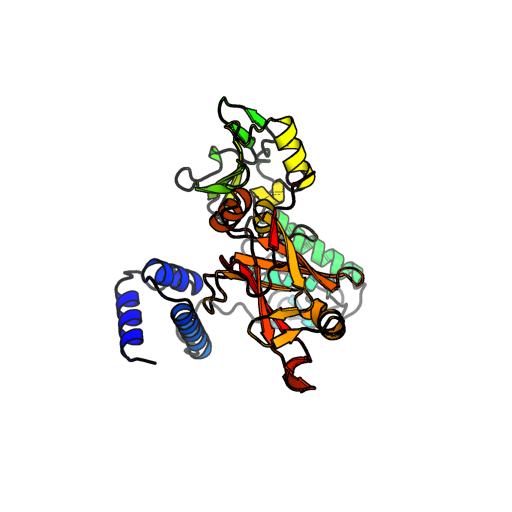 1.00 80.75 187 SER A C 1
ATOM 1486 O O . SER A 1 187 ? 6.073 -7.507 -30.252 1.00 80.75 187 SER A O 1
ATOM 1488 N N . ALA A 1 188 ? 5.981 -5.680 -28.920 1.00 72.62 188 ALA A N 1
ATOM 1489 C CA . ALA A 1 188 ? 7.139 -6.009 -28.083 1.00 72.62 188 ALA A CA 1
ATOM 1490 C C . ALA A 1 188 ? 6.845 -7.148 -27.082 1.00 72.62 188 ALA A C 1
ATOM 1492 O O . ALA A 1 188 ? 7.757 -7.764 -26.528 1.00 72.62 188 ALA A O 1
ATOM 1493 N N . PHE A 1 189 ? 5.567 -7.484 -26.875 1.00 72.94 189 PHE A N 1
ATOM 1494 C CA . PHE A 1 189 ? 5.123 -8.458 -25.878 1.00 72.94 189 PHE A CA 1
ATOM 1495 C C . PHE A 1 189 ? 4.682 -9.790 -26.487 1.00 72.94 189 PHE A C 1
ATOM 1497 O O . PHE A 1 189 ? 4.206 -9.882 -27.623 1.00 72.94 189 PHE A O 1
ATOM 1504 N N . LEU A 1 190 ? 4.773 -10.845 -25.682 1.00 70.44 190 LEU A N 1
ATOM 1505 C CA . LEU A 1 190 ? 4.127 -12.127 -25.928 1.00 70.44 190 LEU A CA 1
ATOM 1506 C C . LEU A 1 190 ? 2.608 -11.942 -25.801 1.00 70.44 190 LEU A C 1
ATOM 1508 O O . LEU A 1 190 ? 2.075 -11.812 -24.700 1.00 70.44 190 LEU A O 1
ATOM 1512 N N . GLY A 1 191 ? 1.898 -11.903 -26.929 1.00 65.81 191 GLY A N 1
ATOM 1513 C CA . GLY A 1 191 ? 0.507 -11.431 -26.993 1.00 65.81 191 GLY A CA 1
ATOM 1514 C C . GLY A 1 191 ? -0.513 -12.178 -26.119 1.00 65.81 191 GLY A C 1
ATOM 1515 O O . GLY A 1 191 ? -1.533 -11.604 -25.753 1.00 65.81 191 GLY A O 1
ATOM 1516 N N . ASN A 1 192 ? -0.248 -13.426 -25.725 1.00 72.06 192 ASN A N 1
ATOM 1517 C CA . ASN A 1 192 ? -1.113 -14.203 -24.826 1.00 72.06 192 ASN A CA 1
ATOM 1518 C C . ASN A 1 192 ? -0.869 -13.925 -23.330 1.00 72.06 192 ASN A C 1
ATOM 1520 O O . ASN A 1 192 ? -1.543 -14.503 -22.481 1.00 72.06 192 ASN A O 1
ATOM 1524 N N . THR A 1 193 ? 0.094 -13.067 -22.994 1.00 66.56 193 THR A N 1
ATOM 1525 C CA . THR A 1 193 ? 0.492 -12.795 -21.604 1.00 66.56 193 THR A CA 1
ATOM 1526 C C . THR A 1 193 ? -0.103 -11.512 -21.041 1.00 66.56 193 THR A C 1
ATOM 1528 O O . THR A 1 193 ? 0.120 -11.197 -19.869 1.00 66.56 193 THR A O 1
ATOM 1531 N N . PHE A 1 194 ? -0.870 -10.775 -21.851 1.00 72.19 194 PHE A N 1
ATOM 1532 C CA . PHE A 1 194 ? -1.446 -9.519 -21.411 1.00 72.19 194 PHE A CA 1
ATOM 1533 C C . PHE A 1 194 ? -2.432 -9.719 -20.261 1.00 72.19 194 PHE A C 1
ATOM 1535 O O . PHE A 1 194 ? -3.404 -10.467 -20.357 1.00 72.19 194 PHE A O 1
ATOM 1542 N N . LYS A 1 195 ? -2.197 -8.996 -19.169 1.00 69.88 195 LYS A N 1
ATOM 1543 C CA . LYS A 1 195 ? -3.065 -8.945 -17.998 1.00 69.88 195 LYS A CA 1
ATOM 1544 C C . LYS A 1 195 ? -3.472 -7.507 -17.743 1.00 69.88 195 LYS A C 1
ATOM 1546 O O . LYS A 1 195 ? -2.631 -6.638 -17.516 1.00 69.88 195 LYS A O 1
ATOM 1551 N N . ARG A 1 196 ? -4.781 -7.265 -17.732 1.00 77.56 196 ARG A N 1
ATOM 1552 C CA . ARG A 1 196 ? -5.346 -6.001 -17.265 1.00 77.56 196 ARG A CA 1
ATOM 1553 C C . ARG A 1 196 ? -5.417 -6.019 -15.743 1.00 77.56 196 ARG A C 1
ATOM 1555 O O . ARG A 1 196 ? -5.929 -6.975 -15.166 1.00 77.56 196 ARG A O 1
ATOM 1562 N N . ARG A 1 197 ? -4.945 -4.959 -15.091 1.00 59.25 197 ARG A N 1
ATOM 1563 C CA . ARG A 1 197 ? -5.193 -4.720 -13.664 1.00 59.25 197 ARG A CA 1
ATOM 1564 C C . ARG A 1 197 ? -5.876 -3.385 -13.459 1.00 59.25 197 ARG A C 1
ATOM 1566 O O . ARG A 1 197 ? -5.462 -2.386 -14.036 1.00 59.25 197 ARG A O 1
ATOM 1573 N N . ASN A 1 198 ? -6.917 -3.376 -12.639 1.00 63.34 198 ASN A N 1
ATOM 1574 C CA . ASN A 1 198 ? -7.582 -2.146 -12.235 1.00 63.34 198 ASN A CA 1
ATOM 1575 C C . ASN A 1 198 ? -6.814 -1.508 -11.079 1.00 63.34 198 ASN A C 1
ATOM 1577 O O . ASN A 1 198 ? -6.359 -2.201 -10.176 1.00 63.34 198 ASN A O 1
ATOM 1581 N N . LEU A 1 199 ? -6.654 -0.189 -11.149 1.00 54.41 199 LEU A N 1
ATOM 1582 C CA . LEU A 1 199 ? -6.021 0.641 -10.124 1.00 54.41 199 LEU A CA 1
ATOM 1583 C C . LEU A 1 199 ? -7.050 1.533 -9.407 1.00 54.41 199 LEU A C 1
ATOM 1585 O O . LEU A 1 199 ? -6.681 2.494 -8.733 1.00 54.41 199 LEU A O 1
ATOM 1589 N N . GLY A 1 200 ? -8.342 1.261 -9.606 1.00 51.88 200 GLY A N 1
ATOM 1590 C CA . GLY A 1 200 ? -9.440 2.092 -9.125 1.00 51.88 200 GLY A CA 1
ATOM 1591 C C . GLY A 1 200 ? -9.587 3.414 -9.883 1.00 51.88 200 GLY A C 1
ATOM 1592 O O . GLY A 1 200 ? -8.798 3.774 -10.757 1.00 51.88 200 GLY A O 1
ATOM 1593 N N . ASN A 1 201 ? -10.647 4.155 -9.560 1.00 63.41 201 ASN A N 1
ATOM 1594 C CA . ASN A 1 201 ? -10.971 5.450 -10.165 1.00 63.41 201 ASN A CA 1
ATOM 1595 C C . ASN A 1 201 ? -11.089 5.442 -11.697 1.00 63.41 201 ASN A C 1
ATOM 1597 O O . ASN A 1 201 ? -10.760 6.433 -12.340 1.00 63.41 201 ASN A O 1
ATOM 1601 N N . GLY A 1 202 ? -11.510 4.329 -12.298 1.00 68.06 202 GLY A N 1
ATOM 1602 C CA . GLY A 1 202 ? -11.554 4.182 -13.753 1.00 68.06 202 GLY A CA 1
ATOM 1603 C C . GLY A 1 202 ? -10.176 4.056 -14.407 1.00 68.06 202 GLY A C 1
ATOM 1604 O O . GLY A 1 202 ? -10.097 4.141 -15.624 1.00 68.06 202 GLY A O 1
ATOM 1605 N N . ILE A 1 203 ? -9.101 3.861 -13.644 1.00 76.75 203 ILE A N 1
ATOM 1606 C CA . ILE A 1 203 ? -7.750 3.661 -14.170 1.00 76.75 203 ILE A CA 1
ATOM 1607 C C . ILE A 1 203 ? -7.445 2.162 -14.191 1.00 76.75 203 ILE A C 1
ATOM 1609 O O . ILE A 1 203 ? -7.671 1.449 -13.212 1.00 76.75 203 ILE A O 1
ATOM 1613 N N . SER A 1 204 ? -6.886 1.682 -15.292 1.00 72.81 204 SER A N 1
ATOM 1614 C CA . SER A 1 204 ? -6.335 0.339 -15.414 1.00 72.81 204 SER A CA 1
ATOM 1615 C C . SER A 1 204 ? -4.937 0.397 -16.016 1.00 72.81 204 SER A C 1
ATOM 1617 O O . SER A 1 204 ? -4.557 1.368 -16.664 1.00 72.81 204 SER A O 1
ATOM 1619 N N . ILE A 1 205 ? -4.185 -0.677 -15.841 1.00 77.81 205 ILE A N 1
ATOM 1620 C CA . ILE A 1 205 ? -2.919 -0.915 -16.522 1.00 77.81 205 ILE A CA 1
ATOM 1621 C C . ILE A 1 205 ? -2.977 -2.217 -17.303 1.00 77.81 205 ILE A C 1
ATOM 1623 O O . ILE A 1 205 ? -3.680 -3.150 -16.909 1.00 77.81 205 ILE A O 1
ATOM 1627 N N . ILE A 1 206 ? -2.215 -2.280 -18.388 1.00 78.62 206 ILE A N 1
ATOM 1628 C CA . ILE A 1 206 ? -1.980 -3.501 -19.153 1.00 78.62 206 ILE A CA 1
ATOM 1629 C C . ILE A 1 206 ? -0.538 -3.928 -18.918 1.00 78.62 206 ILE A C 1
ATOM 1631 O O . ILE A 1 206 ? 0.389 -3.177 -19.203 1.00 78.62 206 ILE A O 1
ATOM 1635 N N . LEU A 1 207 ? -0.360 -5.127 -18.381 1.00 69.19 207 LEU A N 1
ATOM 1636 C CA . LEU A 1 207 ? 0.932 -5.758 -18.135 1.00 69.19 207 LEU A CA 1
ATOM 1637 C C . LEU A 1 207 ? 1.125 -6.889 -19.137 1.00 69.19 207 LEU A C 1
ATOM 1639 O O . LEU A 1 207 ? 0.144 -7.538 -19.476 1.00 69.19 207 LEU A O 1
ATOM 1643 N N . GLY A 1 208 ? 2.348 -7.182 -19.556 1.00 59.16 208 GLY A N 1
ATOM 1644 C CA . GLY A 1 208 ? 2.648 -8.339 -20.400 1.00 59.16 208 GLY A CA 1
ATOM 1645 C C . GLY A 1 208 ? 4.086 -8.804 -20.217 1.00 59.16 208 GLY A C 1
ATOM 1646 O O . GLY A 1 208 ? 4.900 -8.092 -19.637 1.00 59.16 208 GLY A O 1
ATOM 1647 N N . MET A 1 209 ? 4.399 -9.995 -20.710 1.00 62.78 209 MET A N 1
ATOM 1648 C CA . MET A 1 209 ? 5.768 -10.500 -20.791 1.00 62.78 209 MET A CA 1
ATOM 1649 C C . MET A 1 209 ? 6.394 -10.031 -22.104 1.00 62.78 209 MET A C 1
ATOM 1651 O O . MET A 1 209 ? 5.765 -10.169 -23.154 1.00 62.78 209 MET A O 1
ATOM 1655 N N . LEU A 1 210 ? 7.607 -9.483 -22.061 1.00 64.62 210 LEU A N 1
ATOM 1656 C CA . LEU A 1 210 ? 8.339 -9.086 -23.270 1.00 64.62 210 LEU A CA 1
ATOM 1657 C C . LEU A 1 210 ? 8.806 -10.313 -24.071 1.00 64.62 210 LEU A C 1
ATOM 1659 O O . LEU A 1 210 ? 8.945 -11.408 -23.526 1.00 64.62 210 LEU A O 1
ATOM 1663 N N . LYS A 1 211 ? 9.026 -10.134 -25.379 1.00 63.06 211 LYS A N 1
ATOM 1664 C CA . LYS A 1 211 ? 9.533 -11.187 -26.279 1.00 63.06 211 LYS A CA 1
ATOM 1665 C C . LYS A 1 211 ? 11.025 -11.486 -26.118 1.00 63.06 211 LYS A C 1
ATOM 1667 O O . LYS A 1 211 ? 11.452 -12.540 -26.580 1.00 63.06 211 LYS A O 1
ATOM 1672 N N . ASP A 1 212 ? 11.802 -10.582 -25.519 1.00 54.22 212 ASP A N 1
ATOM 1673 C CA . ASP A 1 212 ? 13.247 -10.757 -25.350 1.00 54.22 212 ASP A CA 1
ATOM 1674 C C . ASP A 1 212 ? 13.549 -12.027 -24.531 1.00 54.22 212 ASP A C 1
ATOM 1676 O O . ASP A 1 212 ? 13.227 -12.153 -23.347 1.00 54.22 212 ASP A O 1
ATOM 1680 N N . VAL A 1 213 ? 14.147 -13.001 -25.219 1.00 39.59 213 VAL A N 1
ATOM 1681 C CA . VAL A 1 213 ? 14.331 -14.398 -24.801 1.00 39.59 213 VAL A CA 1
ATOM 1682 C C . VAL A 1 213 ? 15.390 -14.528 -23.693 1.00 39.59 213 VAL A C 1
ATOM 1684 O O . VAL A 1 213 ? 15.538 -15.590 -23.094 1.00 39.59 213 VAL A O 1
ATOM 1687 N N . THR A 1 214 ? 16.112 -13.453 -23.363 1.00 39.94 214 THR A N 1
ATOM 1688 C CA . THR A 1 214 ? 17.164 -13.481 -22.335 1.00 39.94 214 THR A CA 1
ATOM 1689 C C . THR A 1 214 ? 16.634 -13.336 -20.906 1.00 39.94 214 THR A C 1
ATOM 1691 O O . THR A 1 214 ? 17.265 -13.826 -19.964 1.00 39.94 214 THR A O 1
ATOM 1694 N N . ARG A 1 215 ? 15.469 -12.700 -20.712 1.00 43.09 215 ARG A N 1
ATOM 1695 C CA . ARG A 1 215 ? 14.785 -12.576 -19.414 1.00 43.09 215 ARG A CA 1
ATOM 1696 C C . ARG A 1 215 ? 13.282 -12.480 -19.644 1.00 43.09 215 ARG A C 1
ATOM 1698 O O . ARG A 1 215 ? 12.795 -11.439 -20.063 1.00 43.09 215 ARG A O 1
ATOM 1705 N N . ALA A 1 216 ? 12.533 -13.517 -19.279 1.00 42.47 216 ALA A N 1
ATOM 1706 C CA . ALA A 1 216 ? 11.079 -13.433 -19.191 1.00 42.47 216 ALA A CA 1
ATOM 1707 C C . ALA A 1 216 ? 10.691 -12.413 -18.096 1.00 42.47 216 ALA A C 1
ATOM 1709 O O . ALA A 1 216 ? 10.557 -12.756 -16.920 1.00 42.47 216 ALA A O 1
ATOM 1710 N N . SER A 1 217 ? 10.564 -11.139 -18.466 1.00 53.16 217 SER A N 1
ATOM 1711 C CA . SER A 1 217 ? 10.257 -10.036 -17.560 1.00 53.16 217 SER A CA 1
ATOM 1712 C C . SER A 1 217 ? 8.834 -9.534 -17.798 1.00 53.16 217 SER A C 1
ATOM 1714 O O . SER A 1 217 ? 8.413 -9.255 -18.922 1.00 53.16 217 SER A O 1
ATOM 1716 N N . LEU A 1 218 ? 8.070 -9.439 -16.708 1.00 54.25 218 LEU A N 1
ATOM 1717 C CA . LEU A 1 218 ? 6.788 -8.747 -16.703 1.00 54.25 218 LEU A CA 1
ATOM 1718 C C . LEU A 1 218 ? 7.060 -7.243 -16.830 1.00 54.25 218 LEU A C 1
ATOM 1720 O O . LEU A 1 218 ? 7.837 -6.687 -16.051 1.00 54.25 218 LEU A O 1
ATOM 1724 N N . ALA A 1 219 ? 6.385 -6.597 -17.770 1.00 60.03 219 ALA A N 1
ATOM 1725 C CA . ALA A 1 219 ? 6.546 -5.193 -18.119 1.00 60.03 219 ALA A CA 1
ATOM 1726 C C . ALA A 1 219 ? 5.187 -4.488 -18.235 1.00 60.03 219 ALA A C 1
ATOM 1728 O O . ALA A 1 219 ? 4.150 -5.119 -18.471 1.00 60.03 219 ALA A O 1
ATOM 1729 N N . LEU A 1 220 ? 5.190 -3.167 -18.040 1.00 66.75 220 LEU A N 1
ATOM 1730 C CA . LEU A 1 220 ? 4.006 -2.324 -18.184 1.00 66.75 220 LEU A CA 1
ATOM 1731 C C . LEU A 1 220 ? 3.879 -1.830 -19.626 1.00 66.75 220 LEU A C 1
ATOM 1733 O O . LEU A 1 220 ? 4.748 -1.120 -20.117 1.00 66.75 220 LEU A O 1
ATOM 1737 N N . GLN A 1 221 ? 2.768 -2.172 -20.272 1.00 82.31 221 GLN A N 1
ATOM 1738 C CA . GLN A 1 221 ? 2.497 -1.847 -21.669 1.00 82.31 221 GLN A CA 1
ATOM 1739 C C . GLN A 1 221 ? 1.746 -0.517 -21.824 1.00 82.31 221 GLN A C 1
ATOM 1741 O O . GLN A 1 221 ? 2.110 0.316 -22.652 1.00 82.31 221 GLN A O 1
ATOM 1746 N N . SER A 1 222 ? 0.689 -0.294 -21.036 1.00 82.50 222 SER A N 1
ATOM 1747 C CA . SER A 1 222 ? -0.090 0.952 -21.096 1.00 82.50 222 SER A CA 1
ATOM 1748 C C . SER A 1 222 ? -0.849 1.257 -19.810 1.00 82.50 222 SER A C 1
ATOM 1750 O O . SER A 1 222 ? -1.177 0.359 -19.029 1.00 82.50 222 SER A O 1
ATOM 1752 N N . PHE A 1 223 ? -1.189 2.536 -19.642 1.00 84.56 223 PHE A N 1
ATOM 1753 C CA . PHE A 1 223 ? -2.268 2.992 -18.767 1.00 84.56 223 PHE A CA 1
ATOM 1754 C C . PHE A 1 223 ? -3.549 3.206 -19.579 1.00 84.56 223 PHE A C 1
ATOM 1756 O O . PHE A 1 223 ? -3.509 3.714 -20.698 1.00 84.56 223 PHE A O 1
ATOM 1763 N N . ARG A 1 224 ? -4.696 2.861 -18.994 1.00 88.38 224 ARG A N 1
ATOM 1764 C CA . ARG A 1 224 ? -6.040 3.046 -19.553 1.00 88.38 224 ARG A CA 1
ATOM 1765 C C . ARG A 1 224 ? -6.881 3.840 -18.556 1.00 88.38 224 ARG A C 1
ATOM 1767 O O . ARG A 1 224 ? -6.863 3.539 -17.368 1.00 88.38 224 ARG A O 1
ATOM 1774 N N . PHE A 1 225 ? -7.622 4.831 -19.027 1.00 88.56 225 PHE A N 1
ATOM 1775 C CA . PHE A 1 225 ? -8.435 5.739 -18.223 1.00 88.56 225 PHE A CA 1
ATOM 1776 C C . PHE A 1 225 ? -9.862 5.751 -18.773 1.00 88.56 225 PHE A C 1
ATOM 1778 O O . PHE A 1 225 ? -10.096 6.156 -19.907 1.00 88.56 225 PHE A O 1
ATOM 1785 N N . SER A 1 226 ? -10.823 5.303 -17.975 1.00 87.94 226 SER A N 1
ATOM 1786 C CA . SER A 1 226 ? -12.216 5.115 -18.368 1.00 87.94 226 SER A CA 1
ATOM 1787 C C . SER A 1 226 ? -12.942 6.443 -18.562 1.00 87.94 226 SER A C 1
ATOM 1789 O O . SER A 1 226 ? -13.037 7.269 -17.655 1.00 87.94 226 SER A O 1
ATOM 1791 N N . LYS A 1 227 ? -13.535 6.624 -19.737 1.00 91.19 227 LYS A N 1
ATOM 1792 C CA . LYS A 1 227 ? -14.427 7.747 -20.041 1.00 91.19 227 LYS A CA 1
ATOM 1793 C C . LYS A 1 227 ? -15.853 7.505 -19.556 1.00 91.19 227 LYS A C 1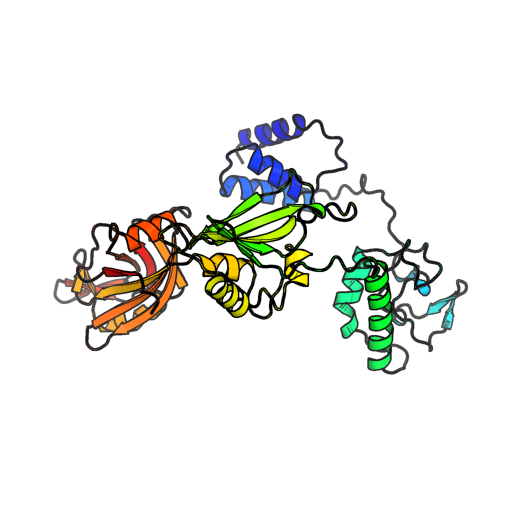
ATOM 1795 O O . LYS A 1 227 ? -16.655 8.428 -19.580 1.00 91.19 227 LYS A O 1
ATOM 1800 N N . LYS A 1 228 ? -16.169 6.284 -19.110 1.00 87.19 228 LYS A N 1
ATOM 1801 C CA . LYS A 1 228 ? -17.495 5.940 -18.594 1.00 87.19 228 LYS A CA 1
ATOM 1802 C C . LYS A 1 228 ? -17.747 6.613 -17.250 1.00 87.19 228 LYS A C 1
ATOM 1804 O O . LYS A 1 228 ? -16.828 6.784 -16.441 1.00 87.19 228 LYS A O 1
ATOM 1809 N N . GLU A 1 229 ? -19.011 6.920 -16.995 1.00 76.25 229 GLU A N 1
ATOM 1810 C CA . GLU A 1 229 ? -19.451 7.372 -15.682 1.00 76.25 229 GLU A CA 1
ATOM 1811 C C . GLU A 1 229 ? -19.132 6.321 -14.599 1.00 76.25 229 GLU A C 1
ATOM 1813 O O . GLU A 1 229 ? -19.174 5.117 -14.874 1.00 76.25 229 GLU A O 1
ATOM 1818 N N . PRO A 1 230 ? -18.775 6.751 -13.374 1.00 75.62 230 PRO A N 1
ATOM 1819 C CA . PRO A 1 230 ? -18.707 8.143 -12.906 1.00 75.62 230 PRO A CA 1
ATOM 1820 C C . PRO A 1 230 ? -17.370 8.851 -13.209 1.00 75.62 230 PRO A C 1
ATOM 1822 O O . PRO A 1 230 ? -17.151 9.980 -12.771 1.00 75.62 230 PRO A O 1
ATOM 1825 N N . TRP A 1 231 ? -16.435 8.196 -13.903 1.00 77.62 231 TRP A N 1
ATOM 1826 C CA . TRP A 1 231 ? -15.031 8.614 -13.925 1.00 77.62 231 TRP A CA 1
ATOM 1827 C C . TRP A 1 231 ? -14.725 9.707 -14.944 1.00 77.62 231 TRP A C 1
ATOM 1829 O O . TRP A 1 231 ? -13.962 10.619 -14.613 1.00 77.62 231 TRP A O 1
ATOM 1839 N N . ASN A 1 232 ? -15.342 9.648 -16.130 1.00 85.75 232 ASN A N 1
ATOM 1840 C CA . ASN A 1 232 ? -15.318 10.709 -17.144 1.00 85.75 232 ASN A CA 1
ATOM 1841 C C . ASN A 1 232 ? -13.902 11.263 -17.410 1.00 85.75 232 ASN A C 1
ATOM 1843 O O . ASN A 1 232 ? -13.670 12.474 -17.370 1.00 85.75 232 ASN A O 1
ATOM 1847 N N . TRP A 1 233 ? -12.914 10.378 -17.589 1.00 87.44 233 TRP A N 1
ATOM 1848 C CA . TRP A 1 233 ? -11.534 10.802 -17.826 1.00 87.44 233 TRP A CA 1
ATOM 1849 C C . TRP A 1 233 ? -11.375 11.528 -19.164 1.00 87.44 2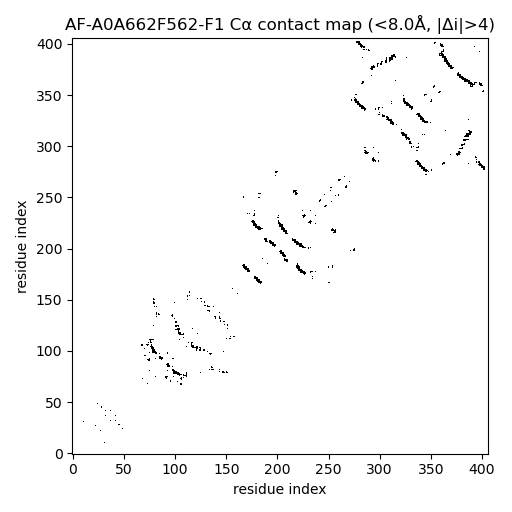33 TRP A C 1
ATOM 1851 O O . TRP A 1 233 ? -11.942 11.131 -20.174 1.00 87.44 233 TRP A O 1
ATOM 1861 N N . THR A 1 234 ? -10.557 12.579 -19.172 1.00 90.50 234 THR A N 1
ATOM 1862 C CA . THR A 1 234 ? -10.116 13.290 -20.381 1.00 90.50 234 THR A CA 1
ATOM 1863 C C . THR A 1 234 ? -8.605 13.139 -20.542 1.00 90.50 234 THR A C 1
ATOM 1865 O O . THR A 1 234 ? -7.911 12.818 -19.570 1.00 90.50 234 THR A O 1
ATOM 1868 N N . ILE A 1 235 ? -8.078 13.403 -21.743 1.00 88.06 235 ILE A N 1
ATOM 1869 C CA . ILE A 1 235 ? -6.628 13.382 -22.004 1.00 88.06 235 ILE A CA 1
ATOM 1870 C C . ILE A 1 235 ? -5.881 14.297 -21.029 1.00 88.06 235 ILE A C 1
ATOM 1872 O O . ILE A 1 235 ? -4.919 13.863 -20.399 1.00 88.06 235 ILE A O 1
ATOM 1876 N N . ASP A 1 236 ? -6.353 15.530 -20.837 1.00 85.19 236 ASP A N 1
ATOM 1877 C CA . ASP A 1 236 ? -5.697 16.495 -19.948 1.00 85.19 236 ASP A CA 1
ATOM 1878 C C . ASP A 1 236 ? -5.657 16.010 -18.498 1.00 85.19 236 ASP A C 1
ATOM 1880 O O . ASP A 1 236 ? -4.633 16.124 -17.818 1.00 85.19 236 ASP A O 1
ATOM 1884 N N . ARG A 1 237 ? -6.750 15.397 -18.027 1.00 83.44 237 ARG A N 1
ATOM 1885 C CA . ARG A 1 237 ? -6.827 14.845 -16.673 1.00 83.44 237 ARG A CA 1
ATOM 1886 C C . ARG A 1 237 ? -5.888 13.651 -16.510 1.00 83.44 237 ARG A C 1
ATOM 1888 O O . ARG A 1 237 ? -5.186 13.565 -15.503 1.00 83.44 237 ARG A O 1
ATOM 1895 N N . ALA A 1 238 ? -5.846 12.757 -17.498 1.00 79.06 238 ALA A N 1
ATOM 1896 C CA . ALA A 1 238 ? -4.942 11.609 -17.515 1.00 79.06 238 ALA A CA 1
ATOM 1897 C C . ALA A 1 238 ? -3.471 12.057 -17.521 1.00 79.06 238 ALA A C 1
ATOM 1899 O O . ALA A 1 238 ? -2.665 11.568 -16.729 1.00 79.06 238 ALA A O 1
ATOM 1900 N N . LYS A 1 239 ? -3.133 13.058 -18.342 1.00 81.19 239 LY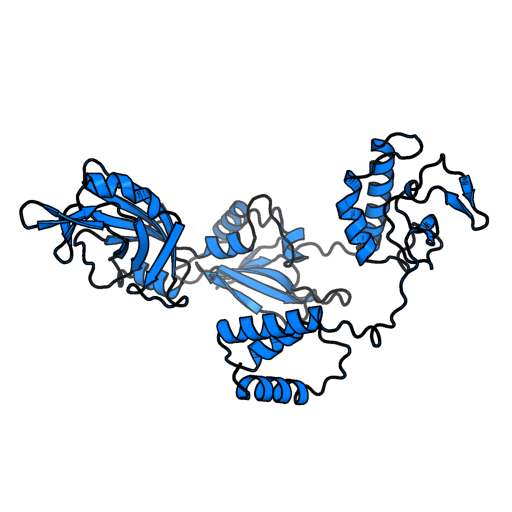S A N 1
ATOM 1901 C CA . LYS A 1 239 ? -1.792 13.647 -18.416 1.00 81.19 239 LYS A CA 1
ATOM 1902 C C . LYS A 1 239 ? -1.367 14.276 -17.091 1.00 81.19 239 LYS A C 1
ATOM 1904 O O . LYS A 1 239 ? -0.285 13.962 -16.601 1.00 81.19 239 LYS A O 1
ATOM 1909 N N . ALA A 1 240 ? -2.224 15.091 -16.476 1.00 67.50 240 ALA A N 1
ATOM 1910 C CA . ALA A 1 240 ? -1.949 15.691 -15.171 1.00 67.50 240 ALA A CA 1
ATOM 1911 C C . ALA A 1 240 ? -1.741 14.626 -14.080 1.00 67.50 240 ALA A C 1
ATOM 1913 O O . ALA A 1 240 ? -0.844 14.752 -13.245 1.00 67.50 240 ALA A O 1
ATOM 1914 N N . TRP A 1 241 ? -2.525 13.543 -14.111 1.00 77.19 241 TRP A N 1
ATOM 1915 C CA . TRP A 1 241 ? -2.374 12.426 -13.178 1.00 77.19 241 TRP A CA 1
ATOM 1916 C C . TRP A 1 241 ? -1.027 11.709 -13.350 1.00 77.19 241 TRP A C 1
ATOM 1918 O O . TRP A 1 241 ? -0.321 11.485 -12.367 1.00 77.19 241 TRP A O 1
ATOM 1928 N N . LEU A 1 242 ? -0.632 11.406 -14.590 1.00 65.38 242 LEU A N 1
ATOM 1929 C CA . LEU A 1 242 ? 0.645 10.752 -14.900 1.00 65.38 242 LEU A CA 1
ATOM 1930 C C . LEU A 1 242 ? 1.851 11.629 -14.528 1.00 65.38 242 LEU A C 1
ATOM 1932 O O . LEU A 1 242 ? 2.839 11.120 -13.993 1.00 65.38 242 LEU A O 1
ATOM 1936 N N . GLN A 1 243 ? 1.759 12.943 -14.760 1.00 70.25 243 GLN A N 1
ATOM 1937 C CA . GLN A 1 243 ? 2.777 13.922 -14.362 1.00 70.25 243 GLN A CA 1
ATOM 1938 C C . GLN A 1 243 ? 2.915 14.012 -12.840 1.00 70.25 243 GLN A C 1
ATOM 1940 O O . GLN A 1 243 ? 4.021 13.898 -12.320 1.00 70.25 243 GLN A O 1
ATOM 1945 N N . GLY A 1 244 ? 1.801 14.122 -12.108 1.00 47.12 244 GLY A N 1
ATOM 1946 C CA . GLY A 1 244 ? 1.814 14.186 -10.641 1.00 47.12 244 GLY A CA 1
ATOM 1947 C C . GLY A 1 244 ? 2.386 12.932 -9.967 1.00 47.12 244 GLY A C 1
ATOM 1948 O O . GLY A 1 244 ? 2.816 12.984 -8.818 1.00 47.12 244 GLY A O 1
ATOM 1949 N N . ARG A 1 245 ? 2.420 11.804 -10.684 1.00 55.91 245 ARG A N 1
ATOM 1950 C CA . ARG A 1 245 ? 3.008 10.528 -10.245 1.00 55.91 245 ARG A CA 1
ATOM 1951 C C . ARG A 1 245 ? 4.410 10.280 -10.812 1.00 55.91 245 ARG A C 1
ATOM 1953 O O . ARG A 1 245 ? 4.972 9.215 -10.574 1.00 55.91 245 ARG A O 1
ATOM 1960 N N . ARG A 1 246 ? 4.965 11.240 -11.563 1.00 53.25 246 ARG A N 1
ATOM 1961 C CA . ARG A 1 246 ? 6.278 11.156 -12.225 1.00 53.25 246 ARG A CA 1
ATOM 1962 C C . ARG A 1 246 ? 6.418 9.931 -13.137 1.00 53.25 246 ARG A C 1
ATOM 1964 O O . ARG A 1 246 ? 7.514 9.413 -13.321 1.00 53.25 246 ARG A O 1
ATOM 1971 N N . ILE A 1 247 ? 5.313 9.456 -13.715 1.00 60.56 247 ILE A N 1
ATOM 1972 C CA . ILE A 1 247 ? 5.313 8.287 -14.608 1.00 60.56 247 ILE A CA 1
ATOM 1973 C C . ILE A 1 247 ? 5.980 8.636 -15.937 1.00 60.56 247 ILE A C 1
ATOM 1975 O O . ILE A 1 247 ? 6.809 7.878 -16.423 1.00 60.56 247 ILE A O 1
ATOM 1979 N N . ILE A 1 248 ? 5.676 9.820 -16.475 1.00 58.31 248 ILE A N 1
ATOM 1980 C CA . ILE A 1 248 ? 6.272 10.320 -17.723 1.00 58.31 248 ILE A CA 1
ATOM 1981 C C . ILE A 1 248 ? 7.791 10.497 -17.570 1.00 58.31 248 ILE A C 1
ATOM 1983 O O . ILE A 1 248 ? 8.546 10.198 -18.484 1.00 58.31 248 ILE A O 1
ATOM 1987 N N . GLU A 1 249 ? 8.249 10.929 -16.392 1.00 51.19 249 GLU A N 1
ATOM 1988 C CA . GLU A 1 249 ? 9.676 11.119 -16.096 1.00 51.19 249 GLU A CA 1
ATOM 1989 C C . GLU A 1 249 ? 10.437 9.795 -15.910 1.00 51.19 249 GLU A C 1
ATOM 1991 O O . GLU A 1 249 ? 11.632 9.745 -16.173 1.00 51.19 249 GLU A O 1
ATOM 1996 N N . ASN A 1 250 ? 9.765 8.728 -15.457 1.00 48.25 250 ASN A N 1
ATOM 1997 C CA . ASN A 1 250 ? 10.385 7.439 -15.107 1.00 48.25 250 ASN A CA 1
ATOM 1998 C C . ASN A 1 250 ? 10.011 6.295 -16.070 1.00 48.25 250 ASN A C 1
ATOM 2000 O O . ASN A 1 250 ? 10.169 5.121 -15.742 1.00 48.25 250 ASN A O 1
ATOM 2004 N N . GLN A 1 251 ? 9.497 6.626 -17.250 1.00 54.41 251 GLN A N 1
ATOM 2005 C CA . GLN A 1 251 ? 8.932 5.684 -18.219 1.00 54.41 251 GLN A CA 1
ATOM 2006 C C . GLN A 1 251 ? 9.871 4.531 -18.619 1.00 54.41 251 GLN A C 1
ATOM 2008 O O . GLN A 1 251 ? 9.429 3.389 -18.602 1.00 54.41 251 GLN A O 1
ATOM 2013 N N . GLU A 1 252 ? 11.160 4.789 -18.882 1.00 52.06 252 GLU A N 1
ATOM 2014 C CA . GLU A 1 252 ? 12.140 3.749 -19.262 1.00 52.06 252 GLU A CA 1
ATOM 2015 C C . GLU A 1 252 ? 12.366 2.716 -18.154 1.00 52.06 252 GLU A C 1
ATOM 2017 O O . GLU A 1 252 ? 12.530 1.525 -18.418 1.00 52.06 252 GLU A O 1
ATOM 2022 N N . LEU A 1 253 ? 12.353 3.163 -16.897 1.00 49.72 253 LEU A N 1
ATOM 2023 C CA . LEU A 1 253 ? 12.504 2.288 -15.734 1.00 49.72 253 LEU A CA 1
ATOM 2024 C C . LEU A 1 253 ? 11.250 1.428 -15.532 1.00 49.72 253 LEU A C 1
ATOM 2026 O O . LEU A 1 253 ? 11.349 0.252 -15.181 1.00 49.72 253 LEU A O 1
ATOM 2030 N N . ILE A 1 254 ? 10.074 2.017 -15.759 1.00 50.22 254 ILE A N 1
ATOM 2031 C CA . ILE A 1 254 ? 8.771 1.383 -15.537 1.00 50.22 254 ILE A CA 1
ATOM 2032 C C . ILE A 1 254 ? 8.441 0.368 -16.639 1.00 50.22 254 ILE A C 1
ATOM 2034 O O . ILE A 1 254 ? 7.898 -0.694 -16.331 1.00 50.22 254 ILE A O 1
ATOM 2038 N N . SER A 1 255 ? 8.765 0.668 -17.900 1.00 50.22 255 SER A N 1
ATOM 2039 C CA . SER A 1 255 ? 8.490 -0.237 -19.018 1.00 50.22 255 SER A CA 1
ATOM 2040 C C . SER A 1 255 ? 9.417 -1.453 -19.013 1.00 50.22 255 SER A C 1
ATOM 2042 O O . SER A 1 255 ? 8.954 -2.551 -19.297 1.00 50.22 255 SER A O 1
ATOM 2044 N N . LYS A 1 256 ? 10.693 -1.308 -18.624 1.00 48.81 256 LYS A N 1
ATOM 2045 C CA . LYS A 1 256 ? 11.687 -2.387 -18.775 1.00 48.81 256 LYS A CA 1
ATOM 2046 C C . LYS A 1 256 ? 11.866 -3.288 -17.544 1.00 48.81 256 LYS A C 1
ATOM 2048 O O . LYS A 1 256 ? 12.268 -4.436 -17.710 1.00 48.81 256 LYS A O 1
ATOM 2053 N N . HIS A 1 257 ? 11.626 -2.815 -16.312 1.00 45.12 257 HIS A N 1
ATOM 2054 C CA . HIS A 1 257 ? 12.000 -3.562 -15.094 1.00 45.12 257 HIS A CA 1
ATOM 2055 C C . HIS A 1 257 ? 11.011 -3.394 -13.921 1.00 45.12 257 HIS A C 1
ATOM 2057 O O . HIS A 1 257 ? 11.310 -2.726 -12.930 1.00 45.12 257 HIS A O 1
ATOM 2063 N N . LEU A 1 258 ? 9.867 -4.095 -13.941 1.00 42.72 258 LEU A N 1
ATOM 2064 C CA . LEU A 1 258 ? 8.931 -4.089 -12.797 1.00 42.72 258 LEU A CA 1
ATOM 2065 C C . LEU A 1 258 ? 9.500 -4.728 -11.516 1.00 42.72 258 LEU A C 1
ATOM 2067 O O . LEU A 1 258 ? 8.999 -4.449 -10.429 1.00 42.72 258 LEU A O 1
ATOM 2071 N N . GLN A 1 259 ? 10.553 -5.549 -11.611 1.00 35.38 259 GLN A N 1
ATOM 2072 C CA . GLN A 1 259 ? 11.149 -6.203 -10.440 1.00 35.38 259 GLN A CA 1
ATOM 2073 C C . GLN A 1 259 ? 11.914 -5.241 -9.507 1.00 35.38 259 GLN A C 1
ATOM 2075 O O . GLN A 1 259 ? 12.098 -5.587 -8.344 1.00 35.38 259 GLN A O 1
ATOM 2080 N N . TYR A 1 260 ? 12.335 -4.045 -9.955 1.00 32.19 260 TYR A N 1
ATOM 2081 C CA . TYR A 1 260 ? 13.225 -3.169 -9.165 1.00 32.19 260 TYR A CA 1
ATOM 2082 C C . TYR A 1 260 ? 13.084 -1.656 -9.428 1.00 32.19 260 TYR A C 1
ATOM 2084 O O . TYR A 1 260 ? 14.075 -0.926 -9.408 1.00 32.19 260 TYR A O 1
ATOM 2092 N N . VAL A 1 261 ? 11.875 -1.112 -9.601 1.00 32.09 261 VAL A N 1
ATOM 2093 C CA . VAL A 1 261 ? 11.741 0.358 -9.596 1.00 32.09 261 VAL A CA 1
ATOM 2094 C C . VAL A 1 261 ? 11.690 0.877 -8.153 1.00 32.09 261 VAL A C 1
ATOM 2096 O O . VAL A 1 261 ? 10.638 0.951 -7.513 1.00 32.09 261 VAL A O 1
ATOM 2099 N N . LYS A 1 262 ? 12.857 1.258 -7.631 1.00 29.41 262 LYS A N 1
ATOM 2100 C CA . LYS A 1 262 ? 12.983 2.098 -6.436 1.00 29.41 262 LYS A CA 1
ATOM 2101 C C . LYS A 1 262 ? 12.964 3.556 -6.901 1.00 29.41 262 LYS A C 1
ATOM 2103 O O . LYS A 1 262 ? 14.012 4.130 -7.176 1.00 29.41 262 LYS A O 1
ATOM 2108 N N . ILE A 1 263 ? 11.770 4.135 -7.036 1.00 28.09 263 ILE A N 1
ATOM 2109 C CA . ILE A 1 263 ? 11.643 5.586 -7.210 1.00 28.09 263 ILE A CA 1
ATOM 2110 C C . ILE A 1 263 ? 12.044 6.196 -5.872 1.00 28.09 263 ILE A C 1
ATOM 2112 O O . ILE A 1 263 ? 11.549 5.769 -4.828 1.00 28.09 263 ILE A O 1
ATOM 2116 N N . SER A 1 264 ? 12.981 7.136 -5.900 1.00 32.62 264 SER A N 1
ATOM 2117 C CA . SER A 1 264 ? 13.412 7.921 -4.747 1.00 32.62 264 SER A CA 1
ATOM 2118 C C . SER A 1 264 ? 12.188 8.320 -3.907 1.00 32.62 264 SER A C 1
ATOM 2120 O O . SER A 1 264 ? 11.318 9.048 -4.379 1.00 32.62 264 SER A O 1
ATOM 2122 N N . ASP A 1 265 ? 12.111 7.735 -2.711 1.00 32.28 265 ASP A N 1
ATOM 2123 C CA . ASP A 1 265 ? 11.078 7.856 -1.671 1.00 32.28 265 ASP A CA 1
ATOM 2124 C C . ASP A 1 265 ? 9.638 7.397 -1.963 1.00 32.28 265 ASP A C 1
ATOM 2126 O O . ASP A 1 265 ? 8.761 7.602 -1.125 1.00 32.28 265 ASP A O 1
ATOM 2130 N N . VAL A 1 266 ? 9.377 6.664 -3.052 1.00 29.62 266 VAL A N 1
ATOM 2131 C CA . VAL A 1 266 ? 8.096 5.953 -3.217 1.00 29.62 266 VAL A CA 1
ATOM 2132 C C . VAL A 1 266 ? 8.324 4.552 -3.788 1.00 29.62 266 VAL A C 1
ATOM 2134 O O . VAL A 1 266 ? 8.703 4.380 -4.946 1.00 29.62 266 VAL A O 1
ATOM 2137 N N . LYS A 1 267 ? 8.074 3.509 -2.983 1.00 31.16 267 LYS A N 1
ATOM 2138 C CA . LYS A 1 267 ? 8.026 2.126 -3.495 1.00 31.16 267 LYS A CA 1
ATOM 2139 C C . LYS A 1 267 ? 6.877 2.013 -4.501 1.00 31.16 267 LYS A C 1
ATOM 2141 O O . LYS A 1 267 ? 5.798 2.528 -4.238 1.00 31.16 267 LYS A O 1
ATOM 2146 N N . ILE A 1 268 ? 7.031 1.285 -5.607 1.00 33.69 268 ILE A N 1
ATOM 2147 C CA . ILE A 1 268 ? 5.886 1.009 -6.494 1.00 33.69 268 ILE A CA 1
ATOM 2148 C C . ILE A 1 268 ? 4.766 0.266 -5.747 1.00 33.69 268 ILE A C 1
ATOM 2150 O O . ILE A 1 268 ? 3.608 0.578 -5.975 1.00 33.69 268 ILE A O 1
ATOM 2154 N N . GLU A 1 269 ? 5.060 -0.584 -4.754 1.00 34.31 269 GLU A N 1
ATOM 2155 C CA . GLU A 1 269 ? 4.030 -1.094 -3.824 1.00 34.31 269 GLU A CA 1
ATOM 2156 C C . GLU A 1 269 ? 3.247 0.020 -3.112 1.00 34.31 269 GLU A C 1
ATOM 2158 O O . GLU A 1 269 ? 2.070 -0.137 -2.815 1.00 34.31 269 GLU A O 1
ATOM 2163 N N . GLN A 1 270 ? 3.892 1.148 -2.832 1.00 29.12 270 GLN A N 1
ATOM 2164 C CA . GLN A 1 270 ? 3.309 2.306 -2.169 1.00 29.12 270 GLN A CA 1
ATOM 2165 C C . GLN A 1 270 ? 2.523 3.184 -3.156 1.00 29.12 270 GLN A C 1
ATOM 2167 O O . GLN A 1 270 ? 1.434 3.619 -2.809 1.00 29.12 270 GLN A O 1
ATOM 2172 N N . VAL A 1 271 ? 2.963 3.332 -4.415 1.00 31.31 271 VAL A N 1
ATOM 2173 C CA . VAL A 1 271 ? 2.150 3.935 -5.500 1.00 31.31 271 VAL A CA 1
ATOM 2174 C C . VAL A 1 271 ? 0.920 3.073 -5.827 1.00 31.31 271 VAL A C 1
ATOM 2176 O O . VAL A 1 271 ? -0.171 3.607 -6.024 1.00 31.31 271 VAL A O 1
ATOM 2179 N N . LEU A 1 272 ? 1.081 1.746 -5.843 1.00 35.19 272 LEU A N 1
ATOM 2180 C CA . LEU A 1 272 ? 0.013 0.767 -6.070 1.00 35.19 272 LEU A CA 1
ATOM 2181 C C . LEU A 1 272 ? -0.982 0.707 -4.894 1.00 35.19 272 LEU A C 1
ATOM 2183 O O . LEU A 1 272 ? -2.155 0.445 -5.128 1.00 35.19 272 LEU A O 1
ATOM 2187 N N . ARG A 1 273 ? -0.553 1.001 -3.654 1.00 36.12 273 ARG A N 1
ATOM 2188 C CA . ARG A 1 273 ? -1.431 1.109 -2.466 1.00 36.12 273 ARG A CA 1
ATOM 2189 C C . ARG A 1 273 ? -2.058 2.499 -2.281 1.00 36.12 273 ARG A C 1
ATOM 2191 O O . ARG A 1 273 ? -3.167 2.604 -1.772 1.00 36.12 273 ARG A O 1
ATOM 2198 N N . GLU A 1 274 ? -1.382 3.579 -2.673 1.00 36.94 274 GLU A N 1
ATOM 2199 C CA . GLU A 1 274 ? -1.858 4.964 -2.484 1.00 36.94 274 GLU A CA 1
ATOM 2200 C C . GLU A 1 274 ? -2.754 5.471 -3.636 1.00 36.94 274 GLU A C 1
ATOM 2202 O O . GLU A 1 274 ? -3.313 6.569 -3.560 1.00 36.94 274 GLU A O 1
ATOM 2207 N N . GLY A 1 275 ? -2.907 4.694 -4.715 1.00 40.59 275 GLY A N 1
ATOM 2208 C CA . GLY A 1 275 ? -3.817 4.992 -5.830 1.00 40.59 275 GLY A CA 1
ATOM 2209 C C . GLY A 1 275 ? -5.295 4.668 -5.565 1.00 40.59 275 GLY A C 1
ATOM 2210 O O . GLY A 1 275 ? -6.167 5.338 -6.124 1.00 40.59 275 GLY A O 1
ATOM 2211 N N . THR A 1 276 ? -5.562 3.704 -4.680 1.00 47.69 276 THR A N 1
ATOM 2212 C CA . THR A 1 276 ? -6.885 3.129 -4.352 1.00 47.69 276 THR A CA 1
ATOM 2213 C C . THR A 1 276 ? -7.352 3.435 -2.930 1.00 47.69 276 THR A C 1
ATOM 2215 O O . THR A 1 276 ? -8.522 3.262 -2.606 1.00 47.69 276 THR A O 1
ATOM 2218 N N . ALA A 1 277 ? -6.452 3.919 -2.081 1.00 62.56 277 ALA A N 1
ATOM 2219 C CA . ALA A 1 277 ? -6.710 4.113 -0.668 1.00 62.56 277 ALA A CA 1
ATOM 2220 C C . ALA A 1 277 ? -7.735 5.230 -0.391 1.00 62.56 277 ALA A C 1
ATOM 2222 O O . ALA A 1 277 ? -7.462 6.416 -0.629 1.00 62.56 277 ALA A O 1
ATOM 2223 N N . LEU A 1 278 ? -8.899 4.875 0.163 1.00 74.56 278 LEU A N 1
ATOM 2224 C CA . LEU A 1 278 ? -9.858 5.858 0.660 1.00 74.56 278 LEU A CA 1
ATOM 2225 C C . LEU A 1 278 ? -9.349 6.416 1.991 1.00 74.56 278 LEU A C 1
ATOM 2227 O O . LEU A 1 278 ? -9.140 5.678 2.954 1.00 74.56 278 LEU A O 1
ATOM 2231 N N . ARG A 1 279 ? -9.164 7.737 2.060 1.00 84.69 279 ARG A N 1
ATOM 2232 C CA . ARG A 1 279 ? -8.920 8.410 3.340 1.00 84.69 279 ARG A CA 1
ATOM 2233 C C . ARG A 1 279 ? -10.241 8.613 4.054 1.00 84.69 279 ARG A C 1
ATOM 2235 O O . ARG A 1 279 ? -11.183 9.154 3.478 1.00 84.69 279 ARG A O 1
ATOM 2242 N N . ILE A 1 280 ? -10.266 8.236 5.320 1.00 89.62 280 ILE A N 1
ATOM 2243 C CA . ILE A 1 280 ? -11.397 8.443 6.216 1.00 89.62 280 ILE A CA 1
ATOM 2244 C C . ILE A 1 280 ? -10.944 9.239 7.434 1.00 89.62 280 ILE A C 1
ATOM 2246 O O . ILE A 1 280 ? -9.793 9.148 7.868 1.00 89.62 280 ILE A O 1
ATOM 2250 N N . THR A 1 281 ? -11.864 10.025 7.969 1.00 95.25 281 THR A N 1
ATOM 2251 C CA . THR A 1 281 ? -11.695 10.799 9.199 1.00 95.25 281 THR A CA 1
ATOM 2252 C C . THR A 1 281 ? -12.882 10.564 10.105 1.00 95.25 281 THR A C 1
ATOM 2254 O O . THR A 1 281 ? -13.984 10.318 9.613 1.00 95.25 281 THR A O 1
ATOM 2257 N N . GLY A 1 282 ? -12.695 10.710 11.408 1.00 95.88 282 GLY A N 1
ATOM 2258 C CA . GLY A 1 282 ? -13.801 10.534 12.330 1.00 95.88 282 GLY A CA 1
ATOM 2259 C C . GLY A 1 282 ? -13.436 10.754 13.783 1.00 95.88 282 GLY A C 1
ATOM 2260 O O . GLY A 1 282 ? -12.326 11.182 14.103 1.00 95.88 282 GLY A O 1
ATOM 2261 N N . ILE A 1 283 ? -14.391 10.430 14.646 1.00 97.94 283 ILE A N 1
ATOM 2262 C CA . ILE A 1 283 ? -14.226 10.393 16.097 1.00 97.94 283 ILE A CA 1
ATOM 2263 C C . ILE A 1 283 ? -14.067 8.922 16.483 1.00 97.94 283 ILE A C 1
ATOM 2265 O O . ILE A 1 283 ? -14.912 8.103 16.138 1.00 97.94 283 ILE A O 1
ATOM 2269 N N . ALA A 1 284 ? -12.975 8.580 17.161 1.00 97.38 284 ALA A N 1
ATOM 2270 C CA . ALA A 1 284 ? -12.701 7.213 17.600 1.00 97.38 284 ALA A CA 1
ATOM 2271 C C . ALA A 1 284 ? -13.414 6.893 18.922 1.00 97.38 284 ALA A C 1
ATOM 2273 O O . ALA A 1 284 ? -13.984 5.819 19.080 1.00 97.38 284 ALA A O 1
ATOM 2274 N N . ILE A 1 285 ? -13.366 7.829 19.874 1.00 97.88 285 ILE A N 1
ATOM 2275 C CA . ILE A 1 285 ? -14.001 7.719 21.193 1.00 97.88 285 ILE A CA 1
ATOM 2276 C C . ILE A 1 285 ? -14.076 9.106 21.851 1.00 97.88 285 ILE A C 1
ATOM 2278 O O . ILE A 1 285 ? -13.160 9.920 21.692 1.00 97.88 285 ILE A O 1
ATOM 2282 N N . SER A 1 286 ? -15.147 9.373 22.596 1.00 97.62 286 SER A N 1
ATOM 2283 C CA . SER A 1 286 ? -15.335 10.568 23.430 1.00 97.62 286 SER A CA 1
ATOM 2284 C C . SER A 1 286 ? -15.331 10.232 24.924 1.00 97.62 286 SER A C 1
ATOM 2286 O O . SER A 1 286 ? -15.476 9.072 25.317 1.00 97.62 286 SER A O 1
ATOM 2288 N N . GLU A 1 287 ? -15.133 11.246 25.771 1.00 97.88 287 GLU A N 1
ATOM 2289 C CA . GLU A 1 287 ? -15.332 11.119 27.219 1.00 97.88 287 GLU A CA 1
ATOM 2290 C C . GLU A 1 287 ? -16.761 10.642 27.508 1.00 97.88 287 GLU A C 1
ATOM 2292 O O . GLU A 1 287 ? -17.729 11.189 26.979 1.00 97.88 287 GLU A O 1
ATOM 2297 N N . GLY A 1 288 ? -16.902 9.636 28.367 1.00 96.62 288 GLY A N 1
ATOM 2298 C CA . GLY A 1 288 ? -18.215 9.107 28.721 1.00 96.62 288 GLY A CA 1
ATOM 2299 C C . GLY A 1 288 ? -18.163 7.697 29.282 1.00 96.62 288 GLY A C 1
ATOM 2300 O O . GLY A 1 288 ? -17.094 7.108 29.422 1.00 96.62 288 GLY A O 1
ATOM 2301 N N . THR A 1 289 ? -19.334 7.163 29.624 1.00 96.25 289 THR A N 1
ATOM 2302 C CA . THR A 1 289 ? -19.474 5.780 30.088 1.00 96.25 289 THR A CA 1
ATOM 2303 C C . THR A 1 289 ? -19.895 4.891 28.930 1.00 96.25 289 THR A C 1
ATOM 2305 O O . THR A 1 289 ? -21.016 5.007 28.435 1.00 96.25 289 THR A O 1
ATOM 2308 N N . TRP A 1 290 ? -19.014 3.976 28.539 1.00 94.50 290 TRP A N 1
ATOM 2309 C CA . TRP A 1 290 ? -19.215 3.041 27.434 1.00 94.50 290 TRP A CA 1
ATOM 2310 C C . TRP A 1 290 ? -19.069 1.621 27.974 1.00 94.50 290 TRP A C 1
ATOM 2312 O O . TRP A 1 290 ? -18.123 1.331 28.702 1.00 94.50 290 TRP A O 1
ATOM 2322 N N . ASN A 1 291 ? -20.040 0.749 27.689 1.00 91.75 291 ASN A N 1
ATOM 2323 C CA . ASN A 1 291 ? -20.099 -0.612 28.245 1.00 91.75 291 ASN A CA 1
ATOM 2324 C C . ASN A 1 291 ? -19.928 -0.675 29.780 1.00 91.75 291 ASN A C 1
ATOM 2326 O O . ASN A 1 291 ? -19.321 -1.597 30.313 1.00 91.75 291 ASN A O 1
ATOM 2330 N N . GLY A 1 292 ? -20.461 0.321 30.498 1.00 92.81 292 GLY A N 1
ATOM 2331 C CA . GLY A 1 292 ? -20.405 0.391 31.963 1.00 92.81 292 GLY A CA 1
ATOM 2332 C C . GLY A 1 292 ? -19.099 0.940 32.548 1.00 92.81 292 GLY A C 1
ATOM 2333 O O . GLY A 1 292 ? -19.019 1.092 33.764 1.00 92.81 292 GLY A O 1
ATOM 2334 N N . ILE A 1 293 ? -18.117 1.292 31.713 1.00 96.00 293 ILE A N 1
ATOM 2335 C CA . ILE A 1 293 ? -16.820 1.830 32.141 1.00 96.00 293 ILE A CA 1
ATOM 2336 C C . ILE A 1 293 ? -16.718 3.295 31.726 1.00 96.00 293 ILE A C 1
ATOM 2338 O O . ILE A 1 293 ? -17.006 3.650 30.584 1.00 96.00 293 ILE A O 1
ATOM 2342 N N . PHE A 1 294 ? -16.332 4.162 32.657 1.00 97.44 294 PHE A N 1
ATOM 2343 C CA . PHE A 1 294 ? -16.116 5.580 32.404 1.00 97.44 294 PHE A CA 1
ATOM 2344 C C . PHE A 1 294 ? -14.723 5.823 31.813 1.00 97.44 294 PHE A C 1
ATOM 2346 O O . PHE A 1 294 ? -13.718 5.437 32.403 1.00 97.44 294 PHE A O 1
ATOM 2353 N N . TYR A 1 295 ? -14.670 6.499 30.668 1.00 97.38 295 TYR A N 1
ATOM 2354 C CA . TYR A 1 295 ? -13.455 6.884 29.955 1.00 97.38 295 TYR A CA 1
ATOM 2355 C C . TYR A 1 295 ? -13.203 8.381 30.161 1.00 97.38 295 TYR A C 1
ATOM 2357 O O . TYR A 1 295 ? -13.850 9.204 29.507 1.00 97.38 295 TYR A O 1
ATOM 2365 N N . PRO A 1 296 ? -12.293 8.762 31.068 1.00 97.31 296 PRO A N 1
ATOM 2366 C CA . PRO A 1 296 ? -12.069 10.158 31.400 1.00 97.31 296 PRO A CA 1
ATOM 2367 C C . PRO A 1 296 ? -11.198 10.877 30.360 1.00 97.31 296 PRO A C 1
ATOM 2369 O O . PRO A 1 296 ? -10.283 10.304 29.760 1.00 97.31 296 PRO A O 1
ATOM 2372 N N . ALA A 1 297 ? -11.449 12.174 30.176 1.00 97.62 297 ALA A N 1
ATOM 2373 C CA . ALA A 1 297 ? -10.750 13.011 29.204 1.00 97.62 297 ALA A CA 1
ATOM 2374 C C . ALA A 1 297 ? -9.223 13.043 29.383 1.00 97.62 297 ALA A C 1
ATOM 2376 O O . ALA A 1 297 ? -8.489 13.076 28.391 1.00 97.62 297 ALA A O 1
ATOM 2377 N N . GLU A 1 298 ? -8.718 13.031 30.622 1.00 97.12 298 GLU A N 1
ATOM 2378 C CA . GLU A 1 298 ? -7.275 13.020 30.863 1.00 97.12 298 GLU A CA 1
ATOM 2379 C C . GLU A 1 298 ? -6.599 11.744 30.355 1.00 97.12 298 GLU A C 1
ATOM 2381 O O . GLU A 1 298 ? -5.487 11.812 29.831 1.00 97.12 298 GLU A O 1
ATOM 2386 N N . GLU A 1 299 ? -7.279 10.603 30.435 1.00 97.56 299 GLU A N 1
ATOM 2387 C CA . GLU A 1 299 ? -6.752 9.326 29.962 1.00 97.56 299 GLU A CA 1
ATOM 2388 C C . GLU A 1 299 ? -6.835 9.220 28.440 1.00 97.56 299 GLU A C 1
ATOM 2390 O O . GLU A 1 299 ? -5.872 8.800 27.799 1.00 97.56 299 GLU A O 1
ATOM 2395 N N . LEU A 1 300 ? -7.915 9.729 27.835 1.00 97.75 300 LEU A N 1
ATOM 2396 C CA . LEU A 1 300 ? -7.996 9.888 26.380 1.00 97.75 300 LEU A CA 1
ATOM 2397 C C . LEU A 1 300 ? -6.843 10.755 25.851 1.00 97.75 300 LEU A C 1
ATOM 2399 O O . LEU A 1 300 ? -6.200 10.408 24.858 1.00 97.75 300 LEU A O 1
ATOM 2403 N N . LYS A 1 301 ? -6.519 11.855 26.543 1.00 97.94 301 LYS A N 1
ATOM 2404 C CA . LYS A 1 301 ? -5.395 12.736 26.195 1.00 97.94 301 LYS A CA 1
ATOM 2405 C C . LYS A 1 301 ? -4.029 12.053 26.327 1.00 97.94 301 LYS A C 1
ATOM 2407 O O . LYS A 1 301 ? -3.128 12.380 25.562 1.00 97.94 301 LYS A O 1
ATOM 2412 N N . LYS A 1 302 ? -3.838 11.142 27.280 1.00 96.94 302 LYS A N 1
ATOM 2413 C CA . LYS A 1 302 ? -2.578 10.389 27.413 1.00 96.94 302 LYS A CA 1
ATOM 2414 C C . LYS A 1 302 ? -2.470 9.295 26.349 1.00 96.94 302 LYS A C 1
ATOM 2416 O O . LYS A 1 302 ? -1.427 9.150 25.718 1.00 96.94 302 LYS A O 1
ATOM 2421 N N . GLY A 1 303 ? -3.558 8.557 26.133 1.00 95.38 303 GLY A N 1
ATOM 2422 C CA . GLY A 1 303 ? -3.575 7.347 25.317 1.00 95.38 303 GLY A CA 1
ATOM 2423 C C . GLY A 1 303 ? -3.699 7.576 23.811 1.00 95.38 303 GLY A C 1
ATOM 2424 O O . GLY A 1 303 ? -3.327 6.682 23.051 1.00 95.38 303 GLY A O 1
ATOM 2425 N N . HIS A 1 304 ? -4.182 8.739 23.339 1.00 97.62 304 HIS A N 1
ATOM 2426 C CA . HIS A 1 304 ? -4.586 8.904 21.930 1.00 97.62 304 HIS A CA 1
ATOM 2427 C C . HIS A 1 304 ? -3.504 8.534 20.909 1.00 97.62 304 HIS A C 1
ATOM 2429 O O . HIS A 1 304 ? -3.819 7.980 19.855 1.00 97.62 304 HIS A O 1
ATOM 2435 N N . LYS A 1 305 ? -2.230 8.802 21.214 1.00 97.06 305 LYS A N 1
ATOM 2436 C CA . LYS A 1 305 ? -1.112 8.491 20.316 1.00 97.06 305 LYS A CA 1
ATOM 2437 C C . LYS A 1 305 ? -0.893 7.000 20.102 1.00 97.06 305 LYS A C 1
ATOM 2439 O O . LYS A 1 305 ? -0.417 6.628 19.035 1.00 97.06 305 LYS A O 1
ATOM 2444 N N . SER A 1 306 ? -1.298 6.151 21.045 1.00 97.38 306 SER A N 1
ATOM 2445 C CA . SER A 1 306 ? -1.186 4.699 20.881 1.00 97.38 306 SER A CA 1
ATOM 2446 C C . SER A 1 306 ? -2.077 4.150 19.760 1.00 97.38 306 SER A C 1
ATOM 2448 O O . SER A 1 306 ? -1.810 3.058 19.280 1.00 97.38 306 SER A O 1
ATOM 2450 N N . LEU A 1 307 ? -3.078 4.905 19.285 1.00 97.19 307 LEU A N 1
ATOM 2451 C CA . LEU A 1 307 ? -3.924 4.511 18.153 1.00 97.19 307 LEU A CA 1
ATOM 2452 C C . LEU A 1 307 ? -3.227 4.682 16.787 1.00 97.19 307 LEU A C 1
ATOM 2454 O O . LEU A 1 307 ? -3.634 4.060 15.807 1.00 97.19 307 LEU A O 1
ATOM 2458 N N . GLU A 1 308 ? -2.179 5.508 16.685 1.00 96.25 308 GLU A N 1
ATOM 2459 C CA . GLU A 1 308 ? -1.470 5.725 15.415 1.00 96.25 308 GLU A CA 1
ATOM 2460 C C . GLU A 1 308 ? -0.755 4.447 14.954 1.00 96.25 308 GLU A C 1
ATOM 2462 O O . GLU A 1 308 ? -0.079 3.771 15.726 1.00 96.25 308 GLU A O 1
ATOM 2467 N N . GLY A 1 309 ? -0.909 4.097 13.675 1.00 91.25 309 GLY A N 1
ATOM 2468 C CA . GLY A 1 309 ? -0.323 2.891 13.087 1.00 91.25 309 GLY A CA 1
ATOM 2469 C C . GLY A 1 309 ? -1.080 1.595 13.387 1.00 91.25 309 GLY A C 1
ATOM 2470 O O . GLY A 1 309 ? -0.703 0.551 12.853 1.00 91.25 309 GLY A O 1
ATOM 2471 N N . LYS A 1 310 ? -2.142 1.634 14.202 1.00 96.81 310 LYS A N 1
ATOM 2472 C CA . LYS A 1 310 ? -2.956 0.453 14.515 1.00 96.81 310 LYS A CA 1
ATOM 2473 C C . LYS A 1 310 ? -3.827 0.033 13.319 1.00 96.81 310 LYS A C 1
ATOM 2475 O O . LYS A 1 310 ? -4.199 0.888 12.505 1.00 96.81 310 LYS A O 1
ATOM 2480 N N . PRO A 1 311 ? -4.125 -1.272 13.173 1.00 95.69 311 PRO A N 1
ATOM 2481 C CA . PRO A 1 311 ? -4.946 -1.768 12.073 1.00 95.69 311 PRO A CA 1
ATOM 2482 C C . PRO A 1 311 ? -6.369 -1.202 12.142 1.00 95.69 311 PRO A C 1
ATOM 2484 O O . PRO A 1 311 ? -6.899 -0.970 13.231 1.00 95.69 311 PRO A O 1
ATOM 2487 N N . LEU A 1 312 ? -6.962 -0.999 10.964 1.00 96.31 312 LEU A N 1
ATOM 2488 C CA . LEU A 1 312 ? -8.396 -0.786 10.797 1.00 96.31 312 LEU A CA 1
ATOM 2489 C C . LEU A 1 312 ? -9.038 -2.131 10.447 1.00 96.31 312 LEU A C 1
ATOM 2491 O O . LEU A 1 312 ? -8.621 -2.744 9.460 1.00 96.31 312 LEU A O 1
ATOM 2495 N N . ARG A 1 313 ? -10.018 -2.580 11.230 1.00 96.00 313 ARG A N 1
ATOM 2496 C CA . ARG A 1 313 ? -10.674 -3.883 11.063 1.00 96.00 313 ARG A CA 1
ATOM 2497 C C . ARG A 1 313 ? -12.180 -3.795 10.839 1.00 96.00 313 ARG A C 1
ATOM 2499 O O . ARG A 1 313 ? -12.741 -2.704 10.876 1.00 96.00 313 ARG A O 1
ATOM 2506 N N . ILE A 1 314 ? -12.813 -4.945 10.632 1.00 92.94 314 ILE A N 1
ATOM 2507 C CA . ILE A 1 314 ? -14.265 -5.146 10.685 1.00 92.94 314 ILE A CA 1
ATOM 2508 C C . ILE A 1 314 ? -14.616 -5.860 12.000 1.00 92.94 314 ILE A C 1
ATOM 2510 O O . ILE A 1 314 ? -13.973 -6.853 12.346 1.00 92.94 314 ILE A O 1
ATOM 2514 N N . ASP A 1 315 ? -15.609 -5.345 12.731 1.00 90.94 315 ASP A N 1
ATOM 2515 C CA . ASP A 1 315 ? -16.276 -6.006 13.868 1.00 90.94 315 ASP A CA 1
ATOM 2516 C C . ASP A 1 315 ? -15.353 -6.614 14.938 1.00 90.94 315 ASP A C 1
ATOM 2518 O O . ASP A 1 315 ? -15.621 -7.685 15.483 1.00 90.94 315 ASP A O 1
ATOM 2522 N N . HIS A 1 316 ? -14.241 -5.940 15.254 1.00 90.94 316 HIS A N 1
ATOM 2523 C CA . HIS A 1 316 ? -13.247 -6.411 16.230 1.00 90.94 316 HIS A CA 1
ATOM 2524 C C . HIS A 1 316 ? -12.706 -7.824 15.951 1.00 90.94 316 HIS A C 1
ATOM 2526 O O . HIS A 1 316 ? -12.230 -8.518 16.855 1.00 90.94 316 HIS A O 1
ATOM 2532 N N . SER A 1 317 ? -12.772 -8.269 14.694 1.00 88.62 317 SER A N 1
ATOM 2533 C CA . SER A 1 317 ? -12.366 -9.617 14.323 1.00 88.62 317 SER A CA 1
ATOM 2534 C C . SER A 1 317 ? -10.871 -9.833 14.535 1.00 88.62 317 SER A C 1
ATOM 2536 O O . SER A 1 317 ? -10.022 -9.039 14.116 1.00 88.62 317 SER A O 1
ATOM 2538 N N . SER A 1 318 ? -10.524 -10.978 15.122 1.00 82.88 318 SER A N 1
ATOM 2539 C CA . SER A 1 318 ? -9.137 -11.414 15.280 1.00 82.88 318 SER A CA 1
ATOM 2540 C C . SER A 1 318 ? -8.514 -11.925 13.974 1.00 82.88 318 SER A C 1
ATOM 2542 O O . SER A 1 318 ? -7.289 -12.054 13.897 1.00 82.88 318 SER A O 1
ATOM 2544 N N . SER A 1 319 ? -9.310 -12.171 12.925 1.00 84.56 319 SER A N 1
ATOM 2545 C CA . SER A 1 319 ? -8.807 -12.677 11.644 1.00 84.56 319 SER A CA 1
ATOM 2546 C C . SER A 1 319 ? -7.965 -11.632 10.917 1.00 84.56 319 SER A C 1
ATOM 2548 O O . SER A 1 319 ? -8.327 -10.463 10.830 1.00 84.56 319 SER A O 1
ATOM 2550 N N . THR A 1 320 ? -6.844 -12.049 10.334 1.00 76.06 320 THR A N 1
ATOM 2551 C CA . THR A 1 320 ? -6.022 -11.180 9.477 1.00 76.06 320 THR A CA 1
ATOM 2552 C C . THR A 1 320 ? -6.736 -10.768 8.191 1.00 76.06 320 THR A C 1
ATOM 2554 O O . THR A 1 320 ? -6.388 -9.737 7.623 1.00 76.06 320 THR A O 1
ATOM 2557 N N . ARG A 1 321 ? -7.744 -11.537 7.756 1.00 75.06 321 ARG A N 1
ATOM 2558 C CA . ARG A 1 321 ? -8.567 -11.242 6.572 1.00 75.06 321 ARG A CA 1
ATOM 2559 C C . ARG A 1 321 ? -9.453 -10.013 6.751 1.00 75.06 321 ARG A C 1
ATOM 2561 O O . ARG A 1 321 ? -9.739 -9.338 5.775 1.00 75.06 321 ARG A O 1
ATOM 2568 N N . ASP A 1 322 ? -9.810 -9.693 7.989 1.00 87.12 322 ASP A N 1
ATOM 2569 C CA . ASP A 1 322 ? -10.715 -8.584 8.301 1.00 87.12 322 ASP A CA 1
ATOM 2570 C C . ASP A 1 322 ? -9.962 -7.267 8.540 1.00 87.12 322 ASP A C 1
ATOM 2572 O O . ASP A 1 322 ? -10.542 -6.289 9.005 1.00 87.12 322 ASP A O 1
ATOM 2576 N N . ILE A 1 323 ? -8.659 -7.226 8.234 1.00 89.81 323 ILE A N 1
ATOM 2577 C CA . ILE A 1 323 ? -7.850 -6.006 8.262 1.00 89.81 323 ILE A CA 1
ATOM 2578 C C . ILE A 1 323 ? -8.021 -5.278 6.929 1.00 89.81 323 ILE A C 1
ATOM 2580 O O . ILE A 1 323 ? -7.478 -5.679 5.903 1.00 89.81 323 ILE A O 1
ATOM 2584 N N . VAL A 1 324 ? -8.727 -4.154 6.970 1.00 87.44 324 VAL A N 1
ATOM 2585 C CA . VAL A 1 324 ? -9.157 -3.393 5.785 1.00 87.44 324 VAL A CA 1
ATOM 2586 C C . VAL A 1 324 ? -8.365 -2.103 5.586 1.00 87.44 324 VAL A C 1
ATOM 2588 O O . VAL A 1 324 ? -8.548 -1.382 4.602 1.00 87.44 324 VAL A O 1
ATOM 2591 N N . GLY A 1 325 ? -7.480 -1.774 6.528 1.00 90.50 325 GLY A N 1
ATOM 2592 C CA . GLY A 1 325 ? -6.713 -0.542 6.485 1.00 90.50 325 GLY A CA 1
ATOM 2593 C C . GLY A 1 325 ? -5.825 -0.313 7.702 1.00 90.50 325 GLY A C 1
ATOM 2594 O O . GLY A 1 325 ? -5.504 -1.229 8.461 1.00 90.50 325 GLY A O 1
ATOM 2595 N N . LYS A 1 326 ? -5.430 0.946 7.898 1.00 94.25 326 LYS A N 1
ATOM 2596 C CA . LYS A 1 326 ? -4.629 1.376 9.052 1.00 94.25 326 LYS A CA 1
ATOM 2597 C C . LYS A 1 326 ? -4.917 2.814 9.456 1.00 94.25 326 LYS A C 1
ATOM 2599 O O . LYS A 1 326 ? -5.134 3.677 8.601 1.00 94.25 326 LYS A O 1
ATOM 2604 N N . VAL A 1 327 ? -4.826 3.092 10.751 1.00 94.50 327 VAL A N 1
ATOM 2605 C CA . VAL A 1 327 ? -4.843 4.456 11.284 1.00 94.50 327 VAL A CA 1
ATOM 2606 C C . VAL A 1 327 ? -3.505 5.125 10.979 1.00 94.50 327 VAL A C 1
ATOM 2608 O O . VAL A 1 327 ? -2.443 4.589 11.289 1.00 94.50 327 VAL A O 1
ATOM 2611 N N . ILE A 1 328 ? -3.543 6.305 10.367 1.00 91.69 328 ILE A N 1
ATOM 2612 C CA . ILE A 1 328 ? -2.346 7.086 10.022 1.00 91.69 328 ILE A CA 1
ATOM 2613 C C . ILE A 1 328 ? -2.100 8.247 10.984 1.00 91.69 328 ILE A C 1
ATOM 2615 O O . ILE A 1 328 ? -0.972 8.726 11.068 1.00 91.69 328 ILE A O 1
ATOM 2619 N N . LYS A 1 329 ? -3.132 8.709 11.698 1.00 94.50 329 LYS A N 1
ATOM 2620 C CA . LYS A 1 329 ? -3.027 9.831 12.635 1.00 94.50 329 LYS A CA 1
ATOM 2621 C C . LYS A 1 329 ? -4.128 9.781 13.688 1.00 94.50 329 LYS A C 1
ATOM 2623 O O . LYS A 1 329 ? -5.246 9.373 13.388 1.00 94.50 329 LYS A O 1
ATOM 2628 N N . SER A 1 330 ? -3.816 10.250 14.892 1.00 97.44 330 SER A N 1
ATOM 2629 C CA . SER A 1 330 ? -4.732 10.346 16.027 1.00 97.44 330 SER A CA 1
ATOM 2630 C C . SER A 1 330 ? -4.449 11.618 16.825 1.00 97.44 330 SER A C 1
ATOM 2632 O O . SER A 1 330 ? -3.314 11.875 17.241 1.00 97.44 330 SER A O 1
ATOM 2634 N N . THR A 1 331 ? -5.480 12.426 17.057 1.00 97.44 331 THR A N 1
ATOM 2635 C CA . THR A 1 331 ? -5.377 13.733 17.719 1.00 97.44 331 THR A CA 1
ATOM 2636 C C . THR A 1 331 ? -6.439 13.859 18.802 1.00 97.44 331 THR A C 1
ATOM 2638 O O . THR A 1 331 ? -7.621 13.670 18.541 1.00 97.44 331 THR A O 1
ATOM 2641 N N . TYR A 1 332 ? -6.038 14.213 20.021 1.00 97.88 332 TYR A N 1
ATOM 2642 C CA . TYR A 1 332 ? -6.985 14.539 21.082 1.00 97.88 332 TYR A CA 1
ATOM 2643 C C . TYR A 1 332 ? -7.485 15.985 20.956 1.00 97.88 332 TYR A C 1
ATOM 2645 O O . TYR A 1 332 ? -6.684 16.917 20.848 1.00 97.88 332 TYR A O 1
ATOM 2653 N N . ASN A 1 333 ? -8.803 16.181 21.018 1.00 96.25 333 ASN A N 1
ATOM 2654 C CA . ASN A 1 333 ? -9.438 17.494 21.000 1.00 96.25 333 ASN A CA 1
ATOM 2655 C C . ASN A 1 333 ? -9.742 17.959 22.439 1.00 96.25 333 ASN A C 1
ATOM 2657 O O . ASN A 1 333 ? -10.669 17.436 23.062 1.00 96.25 333 ASN A O 1
ATOM 2661 N N . PRO A 1 334 ? -9.025 18.960 22.988 1.00 93.94 334 PRO A N 1
ATOM 2662 C CA . PRO A 1 334 ? -9.194 19.373 24.382 1.00 93.94 334 PRO A CA 1
ATOM 2663 C C . PRO A 1 334 ? -10.526 20.071 24.670 1.00 93.94 334 PRO A C 1
ATOM 2665 O O . PRO A 1 334 ? -10.968 20.065 25.815 1.00 93.94 334 PRO A O 1
ATOM 2668 N N . HIS A 1 335 ? -11.169 20.664 23.660 1.00 93.62 335 HIS A N 1
ATOM 2669 C CA . HIS A 1 335 ? -12.442 21.369 23.831 1.00 93.62 335 HIS A CA 1
ATOM 2670 C C . HIS A 1 335 ? -13.633 20.417 23.794 1.00 93.62 335 HIS A C 1
ATOM 2672 O O . HIS A 1 335 ? -14.593 20.597 24.539 1.00 93.62 335 HIS A O 1
ATOM 2678 N N . LYS A 1 336 ? -13.578 19.424 22.903 1.00 95.06 336 LYS A N 1
ATOM 2679 C CA . LYS A 1 336 ? -14.647 18.439 22.711 1.00 95.06 336 LYS A CA 1
ATOM 2680 C C . LYS A 1 336 ? -14.457 17.166 23.532 1.00 95.06 336 LYS A C 1
ATOM 2682 O O . LYS A 1 336 ? -15.407 16.408 23.662 1.00 95.06 336 LYS A O 1
ATOM 2687 N N . LYS A 1 337 ? -13.266 16.967 24.107 1.00 97.44 337 LYS A N 1
ATOM 2688 C CA . LYS A 1 337 ? -12.889 15.810 24.929 1.00 97.44 337 LYS A CA 1
ATOM 2689 C C . LYS A 1 337 ? -13.068 14.467 24.211 1.00 97.44 337 LYS A C 1
ATOM 2691 O O . LYS A 1 337 ? -13.618 13.516 24.758 1.00 97.44 337 LYS A O 1
ATOM 2696 N N . TRP A 1 338 ? -12.585 14.388 22.976 1.00 98.19 338 TRP A N 1
ATOM 2697 C CA . TRP A 1 338 ? -12.606 13.164 22.176 1.00 98.19 338 TRP A CA 1
ATOM 2698 C C . TRP A 1 338 ? -11.302 12.960 21.414 1.00 98.19 338 TRP A C 1
ATOM 2700 O O . TRP A 1 338 ? -10.466 13.866 21.329 1.00 98.19 338 TRP A O 1
ATOM 2710 N N . ILE A 1 339 ? -11.144 11.777 20.833 1.00 98.12 339 ILE A N 1
ATOM 2711 C CA . ILE A 1 339 ? -10.043 11.438 19.935 1.00 98.12 339 ILE A CA 1
ATOM 2712 C C . ILE A 1 339 ? -10.550 11.473 18.496 1.00 98.12 339 ILE A C 1
ATOM 2714 O O . ILE A 1 339 ? -11.466 10.740 18.133 1.00 98.12 339 ILE A O 1
ATOM 2718 N N . GLU A 1 340 ? -9.924 12.306 17.675 1.00 98.00 340 GLU A N 1
ATOM 2719 C CA . GLU A 1 340 ? -10.104 12.351 16.226 1.00 98.00 340 GLU A CA 1
ATOM 2720 C C . GLU A 1 340 ? -9.057 11.463 15.554 1.00 98.00 340 GLU A C 1
ATOM 2722 O O . GLU A 1 340 ? -7.896 11.443 15.973 1.00 98.00 340 GLU A O 1
ATOM 2727 N N . PHE A 1 341 ? -9.435 10.763 14.487 1.00 97.19 341 PHE A N 1
ATOM 2728 C CA . PHE A 1 341 ? -8.514 9.919 13.729 1.00 97.19 341 PHE A CA 1
ATOM 2729 C C . PHE A 1 341 ? -8.524 10.243 12.236 1.00 97.19 341 PHE A C 1
ATOM 2731 O O . PHE A 1 341 ? -9.513 10.722 11.680 1.00 97.19 341 PHE A O 1
ATOM 2738 N N . GLU A 1 342 ? -7.410 9.918 11.584 1.00 94.31 342 GLU A N 1
ATOM 2739 C CA . GLU A 1 342 ? -7.320 9.755 10.138 1.00 94.31 342 GLU A CA 1
ATOM 2740 C C . GLU A 1 342 ? -6.842 8.332 9.848 1.00 94.31 342 GLU A C 1
ATOM 2742 O O . GLU A 1 342 ? -5.873 7.863 10.453 1.00 94.31 342 GLU A O 1
ATOM 2747 N N . ALA A 1 343 ? -7.489 7.647 8.910 1.00 91.38 343 ALA A N 1
ATOM 2748 C CA . ALA A 1 343 ? -7.111 6.303 8.491 1.00 91.38 343 ALA A CA 1
ATOM 2749 C C . ALA A 1 343 ? -7.138 6.160 6.967 1.00 91.38 343 ALA A C 1
ATOM 2751 O O . ALA A 1 343 ? -7.729 6.968 6.244 1.00 91.38 343 ALA A O 1
ATOM 2752 N N . ILE A 1 344 ? -6.454 5.126 6.492 1.00 86.44 344 ILE A N 1
ATOM 2753 C CA . ILE A 1 344 ? -6.448 4.700 5.098 1.00 86.44 344 ILE A CA 1
ATOM 2754 C C . ILE A 1 344 ? -7.144 3.347 5.016 1.00 86.44 344 ILE A C 1
ATOM 2756 O O . ILE A 1 344 ? -6.718 2.414 5.694 1.00 86.44 344 ILE A O 1
ATOM 2760 N N . VAL A 1 345 ? -8.161 3.250 4.161 1.00 82.25 345 VAL A N 1
ATOM 2761 C CA . VAL A 1 345 ? -8.830 2.001 3.779 1.00 82.25 345 VAL A CA 1
ATOM 2762 C C . VAL A 1 345 ? -8.238 1.529 2.462 1.00 82.25 345 VAL A C 1
ATOM 2764 O O . VAL A 1 345 ? -8.217 2.294 1.501 1.00 82.25 345 VAL A O 1
ATOM 2767 N N . THR A 1 346 ? -7.736 0.300 2.423 1.00 78.19 346 THR A N 1
ATOM 2768 C CA . THR A 1 346 ? -7.149 -0.312 1.220 1.00 78.19 346 THR A CA 1
ATOM 2769 C C . THR A 1 346 ? -8.057 -1.350 0.574 1.00 78.19 346 THR A C 1
ATOM 2771 O O . THR A 1 346 ? -7.810 -1.724 -0.567 1.00 78.19 346 THR A O 1
ATOM 2774 N N . ASP A 1 347 ? -9.072 -1.814 1.300 1.00 79.56 347 ASP A N 1
ATOM 2775 C CA . ASP A 1 347 ? -10.082 -2.740 0.796 1.00 79.56 347 ASP A CA 1
ATOM 2776 C C . ASP A 1 347 ? -11.139 -1.997 -0.044 1.00 79.56 347 ASP A C 1
ATOM 2778 O O . ASP A 1 347 ? -11.725 -1.012 0.415 1.00 79.56 347 ASP A O 1
ATOM 2782 N N . GLU A 1 348 ? -11.344 -2.437 -1.289 1.00 70.69 348 GLU A N 1
ATOM 2783 C CA . GLU A 1 348 ? -12.208 -1.755 -2.263 1.00 70.69 348 GLU A CA 1
ATOM 2784 C C . GLU A 1 348 ? -13.698 -1.868 -1.907 1.00 70.69 348 GLU A C 1
ATOM 2786 O O . GLU A 1 348 ? -14.422 -0.871 -1.991 1.00 70.69 348 GLU A O 1
ATOM 2791 N N . ASP A 1 349 ? -14.147 -3.037 -1.445 1.00 71.69 349 ASP A N 1
ATOM 2792 C CA . ASP A 1 349 ? -15.549 -3.281 -1.092 1.00 71.69 349 ASP A CA 1
ATOM 2793 C C . ASP A 1 349 ? -15.948 -2.452 0.130 1.00 71.69 349 ASP A C 1
ATOM 2795 O O . ASP A 1 349 ? -17.022 -1.845 0.188 1.00 71.69 349 ASP A O 1
ATOM 2799 N N . ILE A 1 350 ? -15.053 -2.375 1.111 1.00 83.44 350 ILE A N 1
ATOM 2800 C CA . ILE A 1 350 ? -15.259 -1.585 2.322 1.00 83.44 350 ILE A CA 1
ATOM 2801 C C . ILE A 1 350 ? -15.184 -0.091 2.023 1.00 83.44 350 ILE A C 1
ATOM 2803 O O . ILE A 1 350 ? -16.010 0.678 2.524 1.00 83.44 350 ILE A O 1
ATOM 2807 N N . ALA A 1 351 ? -14.250 0.335 1.170 1.00 76.50 351 ALA A N 1
ATOM 2808 C CA . ALA A 1 351 ? -14.197 1.716 0.706 1.00 76.50 351 ALA A CA 1
ATOM 2809 C C . ALA A 1 351 ? -15.512 2.127 0.024 1.00 76.50 351 ALA A C 1
ATOM 2811 O O . ALA A 1 351 ? -16.024 3.214 0.302 1.00 76.50 351 ALA A O 1
ATOM 2812 N N . GLN A 1 352 ? -16.093 1.258 -0.807 1.00 66.56 352 GLN A N 1
ATOM 2813 C CA . GLN A 1 352 ? -17.371 1.522 -1.464 1.00 66.56 352 GLN A CA 1
ATOM 2814 C C . GLN A 1 352 ? -18.524 1.620 -0.453 1.00 66.56 352 GLN A C 1
ATOM 2816 O O . GLN A 1 352 ? -19.265 2.602 -0.471 1.00 66.56 352 GLN A O 1
ATOM 2821 N N . LYS A 1 353 ? -18.619 0.694 0.512 1.00 78.12 353 LYS A N 1
ATOM 2822 C CA . LYS A 1 353 ? -19.628 0.752 1.590 1.00 78.12 353 LYS A CA 1
ATOM 2823 C C . LYS A 1 353 ? -19.551 2.042 2.415 1.00 78.12 353 LYS A C 1
ATOM 2825 O O . LYS A 1 353 ? -20.585 2.590 2.791 1.00 78.12 353 LYS A O 1
ATOM 2830 N N . LEU A 1 354 ? -18.348 2.555 2.672 1.00 81.94 354 LEU A N 1
ATOM 2831 C CA . LEU A 1 354 ? -18.139 3.835 3.362 1.00 81.94 354 LEU A CA 1
ATOM 2832 C C . LEU A 1 354 ? -18.569 5.039 2.509 1.00 81.94 354 LEU A C 1
ATOM 2834 O O . LEU A 1 354 ? -19.135 6.000 3.032 1.00 81.94 354 LEU A O 1
ATOM 2838 N N . LEU A 1 355 ? -18.310 5.006 1.198 1.00 73.69 355 LEU A N 1
ATOM 2839 C CA . LEU A 1 355 ? -18.753 6.048 0.262 1.00 73.69 355 LEU A CA 1
ATOM 2840 C C . LEU A 1 355 ? -20.279 6.087 0.135 1.00 73.69 355 LEU A C 1
ATOM 2842 O O . LEU A 1 355 ? -20.865 7.172 0.152 1.00 73.69 355 LEU A O 1
ATOM 2846 N N . ASP A 1 356 ? -20.906 4.913 0.097 1.00 72.38 356 ASP A N 1
ATOM 2847 C CA . ASP A 1 356 ? -22.359 4.741 0.031 1.00 72.38 356 ASP A CA 1
ATOM 2848 C C . ASP A 1 356 ? -23.050 4.968 1.385 1.00 72.38 356 ASP A C 1
ATOM 2850 O O . ASP A 1 356 ? -24.278 4.952 1.465 1.00 72.38 356 ASP A O 1
ATOM 2854 N N . LYS A 1 357 ? -22.270 5.229 2.446 1.00 81.19 357 LYS A N 1
ATOM 2855 C CA . LYS A 1 357 ? -22.733 5.403 3.832 1.00 81.19 357 LYS A CA 1
ATOM 2856 C C . LYS A 1 357 ? -23.498 4.195 4.380 1.00 81.19 357 LYS A C 1
ATOM 2858 O O . LYS A 1 357 ? -24.376 4.350 5.223 1.00 81.19 357 LYS A O 1
ATOM 2863 N N . LEU A 1 358 ? -23.157 3.001 3.903 1.00 78.06 358 LEU A N 1
ATOM 2864 C CA . LEU A 1 358 ? -23.632 1.740 4.472 1.00 78.06 358 LEU A CA 1
ATOM 2865 C C . LEU A 1 358 ? -22.913 1.415 5.787 1.00 78.06 358 LEU A C 1
ATOM 2867 O O . LEU A 1 358 ? -23.466 0.712 6.618 1.00 78.06 358 LEU A O 1
ATOM 2871 N N . ILE A 1 359 ? -21.703 1.952 5.967 1.00 87.12 359 ILE A N 1
ATOM 2872 C CA . ILE A 1 359 ? -20.940 1.927 7.216 1.00 87.12 359 ILE A CA 1
ATOM 2873 C C . ILE A 1 359 ? -20.613 3.379 7.566 1.00 87.12 359 ILE A C 1
ATOM 2875 O O . ILE A 1 359 ? -20.058 4.100 6.733 1.00 87.12 359 ILE A O 1
ATOM 2879 N N . ASP A 1 360 ? -20.952 3.826 8.774 1.00 92.56 360 ASP A N 1
ATOM 2880 C CA . ASP A 1 360 ? -20.719 5.211 9.210 1.00 92.56 360 ASP A CA 1
ATOM 2881 C C . ASP A 1 360 ? -20.193 5.335 10.653 1.00 92.56 360 ASP A C 1
ATOM 2883 O O . ASP A 1 360 ? -19.969 6.449 11.139 1.00 92.56 360 ASP A O 1
ATOM 2887 N N . SER A 1 361 ? -19.935 4.211 11.323 1.00 95.44 361 SER A N 1
ATOM 2888 C CA . SER A 1 361 ? -19.468 4.134 12.709 1.00 95.44 361 SER A CA 1
ATOM 2889 C C . SER A 1 361 ? -18.170 3.350 12.868 1.00 95.44 361 SER A C 1
ATOM 2891 O O . SER A 1 361 ? -17.778 2.540 12.026 1.00 95.44 361 SER A O 1
ATOM 2893 N N . VAL A 1 362 ? -17.484 3.635 13.975 1.00 97.38 362 VAL A N 1
ATOM 2894 C CA . VAL A 1 362 ? -16.269 2.935 14.397 1.00 97.38 362 VAL A CA 1
ATOM 2895 C C . VAL A 1 362 ? -16.300 2.633 15.886 1.00 97.38 362 VAL A C 1
ATOM 2897 O O . VAL A 1 362 ? -16.968 3.314 16.656 1.00 97.38 362 VAL A O 1
ATOM 2900 N N . SER A 1 363 ? -15.520 1.646 16.302 1.00 97.06 363 SER A N 1
ATOM 2901 C CA . SER A 1 363 ? -15.281 1.318 17.702 1.00 97.06 363 SER A CA 1
ATOM 2902 C C . SER A 1 363 ? -13.798 1.040 17.929 1.00 97.06 363 SER A C 1
ATOM 2904 O O . SER A 1 363 ? -13.096 0.526 17.057 1.00 97.06 363 SER A O 1
ATOM 2906 N N . VAL A 1 364 ? -13.298 1.406 19.104 1.00 96.56 364 VAL A N 1
ATOM 2907 C CA . VAL A 1 364 ? -11.897 1.212 19.484 1.00 96.56 364 VAL A CA 1
ATOM 2908 C C . VAL A 1 364 ? -11.719 -0.107 20.223 1.00 96.56 364 VAL A C 1
ATOM 2910 O O . VAL A 1 364 ? -12.432 -0.396 21.179 1.00 96.56 364 VAL A O 1
ATOM 2913 N N . GLY A 1 365 ? -10.720 -0.889 19.819 1.00 95.69 365 GLY A N 1
ATOM 2914 C CA . GLY A 1 365 ? -10.196 -1.966 20.653 1.00 95.69 365 GLY A CA 1
ATOM 2915 C C . GLY A 1 365 ? -9.132 -1.385 21.576 1.00 95.69 365 GLY A C 1
ATOM 2916 O O . GLY A 1 365 ? -8.109 -0.890 21.096 1.00 95.69 365 GLY A O 1
ATOM 2917 N N . VAL A 1 366 ? -9.361 -1.408 22.888 1.00 95.88 366 VAL A N 1
ATOM 2918 C CA . VAL A 1 366 ? -8.495 -0.749 23.877 1.00 95.88 366 VAL A CA 1
ATOM 2919 C C . VAL A 1 366 ? -8.239 -1.663 25.071 1.00 95.88 366 VAL A C 1
ATOM 2921 O O . VAL A 1 366 ? -9.162 -2.293 25.582 1.00 95.88 366 VAL A O 1
ATOM 2924 N N . LEU A 1 367 ? -6.981 -1.737 25.508 1.00 95.06 367 LEU A N 1
ATOM 2925 C CA . LEU A 1 367 ? -6.632 -2.278 26.817 1.00 95.06 367 LEU A CA 1
ATOM 2926 C C . LEU A 1 367 ? -6.673 -1.155 27.845 1.00 95.06 367 LEU A C 1
ATOM 2928 O O . LEU A 1 367 ? -6.202 -0.049 27.575 1.00 95.06 367 LEU A O 1
ATOM 2932 N N . ILE A 1 368 ? -7.243 -1.457 29.004 1.00 95.94 368 ILE A N 1
ATOM 2933 C CA . ILE A 1 368 ? -7.394 -0.524 30.113 1.00 95.94 368 ILE A CA 1
ATOM 2934 C C . ILE A 1 368 ? -7.051 -1.235 31.416 1.00 95.94 368 ILE A C 1
ATOM 2936 O O . ILE A 1 368 ? -7.327 -2.428 31.567 1.00 95.94 368 ILE A O 1
ATOM 2940 N N . ASP A 1 369 ? -6.535 -0.469 32.365 1.00 95.19 369 ASP A N 1
ATOM 2941 C CA . ASP A 1 369 ? -6.590 -0.820 33.774 1.00 95.19 369 ASP A CA 1
ATOM 2942 C C . ASP A 1 369 ? -7.939 -0.322 34.299 1.00 95.19 369 ASP A C 1
ATOM 2944 O O . ASP A 1 369 ? -8.270 0.858 34.170 1.00 95.19 369 ASP A O 1
ATOM 2948 N N . ASN A 1 370 ? -8.766 -1.234 34.801 1.00 93.56 370 ASN A N 1
ATOM 2949 C CA . ASN A 1 370 ? -10.097 -0.896 35.288 1.00 93.56 370 ASN A CA 1
ATOM 2950 C C . ASN A 1 370 ? -10.058 -0.693 36.807 1.00 93.56 370 ASN A C 1
ATOM 2952 O O . ASN A 1 370 ? -9.761 -1.632 37.548 1.00 93.56 370 ASN A O 1
ATOM 2956 N N . GLU A 1 371 ? -10.356 0.524 37.253 1.00 95.00 371 GLU A N 1
ATOM 2957 C CA . GLU A 1 371 ? -10.327 0.928 38.659 1.00 95.00 371 GLU A CA 1
ATOM 2958 C C . GLU A 1 371 ? -11.726 1.327 39.144 1.00 95.00 371 GLU A C 1
ATOM 2960 O O . GLU A 1 371 ? -12.518 1.897 38.396 1.00 95.00 371 GLU A O 1
ATOM 2965 N N . GLU A 1 372 ? -12.048 1.044 40.407 1.00 94.62 372 GLU A N 1
ATOM 2966 C CA . GLU A 1 372 ? -13.309 1.474 41.015 1.00 94.62 372 GLU A CA 1
ATOM 2967 C C . GLU A 1 372 ? -13.111 2.784 41.788 1.00 94.62 372 GLU A C 1
ATOM 2969 O O . GLU A 1 372 ? -12.362 2.837 42.763 1.00 94.62 372 GLU A O 1
ATOM 2974 N N . GLU A 1 373 ? -13.814 3.838 41.375 1.00 92.50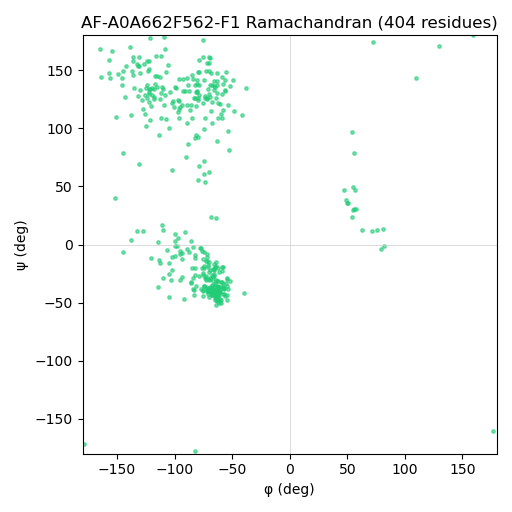 373 GLU A N 1
ATOM 2975 C CA . GLU A 1 373 ? -13.800 5.154 42.021 1.00 92.50 373 GLU A CA 1
ATOM 2976 C C . GLU A 1 373 ? -15.239 5.595 42.303 1.00 92.50 373 GLU A C 1
ATOM 2978 O O . GLU A 1 373 ? -16.061 5.648 41.391 1.00 92.50 373 GLU A O 1
ATOM 2983 N N . ASP A 1 374 ? -15.571 5.917 43.555 1.00 87.69 374 ASP A N 1
ATOM 2984 C CA . ASP A 1 374 ? -16.911 6.387 43.951 1.00 87.69 374 ASP A CA 1
ATOM 2985 C C . ASP A 1 374 ? -18.069 5.487 43.452 1.00 87.69 374 ASP A C 1
ATOM 2987 O O . ASP A 1 374 ? -19.147 5.961 43.088 1.00 87.69 374 ASP A O 1
ATOM 2991 N N . GLY A 1 375 ? -17.842 4.167 43.409 1.00 88.75 375 GLY A N 1
ATOM 2992 C CA . GLY A 1 375 ? -18.818 3.174 42.946 1.00 88.75 375 GLY A CA 1
ATOM 2993 C C . GLY A 1 375 ? -18.998 3.101 41.424 1.00 88.75 375 GLY A C 1
ATOM 2994 O O . GLY A 1 375 ? -19.949 2.472 40.955 1.00 88.75 375 GLY A O 1
ATOM 2995 N N . ARG A 1 376 ? -18.113 3.730 40.636 1.00 92.75 376 ARG A N 1
ATOM 2996 C CA . ARG A 1 376 ? -18.078 3.626 39.167 1.00 92.75 376 ARG A CA 1
ATOM 2997 C C . ARG A 1 376 ? -16.783 2.957 38.702 1.00 92.75 376 ARG A C 1
ATOM 2999 O O . ARG A 1 376 ? -15.722 3.189 39.269 1.00 92.75 376 ARG A O 1
ATOM 3006 N N . GLN A 1 377 ? -16.868 2.173 37.632 1.00 97.19 377 GLN A N 1
ATOM 3007 C CA . GLN A 1 377 ? -15.698 1.611 36.953 1.00 97.19 377 GLN A CA 1
ATOM 3008 C C . GLN A 1 377 ? -15.074 2.690 36.056 1.00 97.19 377 GLN A C 1
ATOM 3010 O O . GLN A 1 377 ? -15.790 3.329 35.280 1.00 97.19 377 GLN A O 1
ATOM 3015 N N . VAL A 1 378 ? -13.769 2.924 36.171 1.00 97.44 378 VAL A N 1
ATOM 3016 C CA . VAL A 1 378 ? -13.018 3.979 35.480 1.00 97.44 378 VAL A CA 1
ATOM 3017 C C . VAL A 1 378 ? -11.839 3.366 34.733 1.00 97.44 378 VAL A C 1
ATOM 3019 O O . VAL A 1 378 ? -11.028 2.643 35.305 1.00 97.44 378 VAL A O 1
ATOM 3022 N N . ALA A 1 379 ? -11.724 3.687 33.446 1.00 96.75 379 ALA A N 1
ATOM 3023 C CA . ALA A 1 379 ? -10.615 3.263 32.605 1.00 96.75 379 ALA A CA 1
ATOM 3024 C C . ALA A 1 379 ? -9.370 4.133 32.842 1.00 96.75 379 ALA A C 1
ATOM 3026 O O . ALA A 1 379 ? -9.422 5.355 32.669 1.00 96.75 379 ALA A O 1
ATOM 3027 N N . ARG A 1 380 ? -8.239 3.495 33.155 1.00 96.50 380 ARG A N 1
ATOM 3028 C CA . ARG A 1 380 ? -6.905 4.098 33.287 1.00 96.50 380 ARG A CA 1
ATOM 3029 C C . ARG A 1 380 ? -5.911 3.435 32.326 1.00 96.50 380 ARG A C 1
ATOM 3031 O O . ARG A 1 380 ? -6.140 2.322 31.859 1.00 96.50 380 ARG A O 1
ATOM 3038 N N . ASN A 1 381 ? -4.823 4.137 31.999 1.00 95.25 381 ASN A N 1
ATOM 3039 C CA . ASN A 1 381 ? -3.699 3.625 31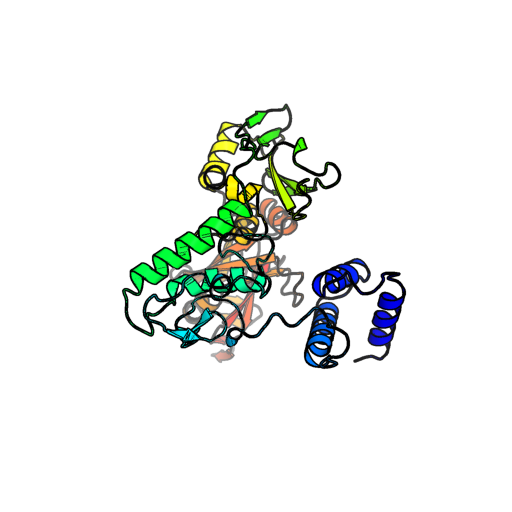.199 1.00 95.25 381 ASN A CA 1
ATOM 3040 C C . ASN A 1 381 ? -4.112 3.042 29.835 1.00 95.25 381 ASN A C 1
ATOM 3042 O O . ASN A 1 381 ? -3.722 1.941 29.454 1.00 95.25 381 ASN A O 1
ATOM 3046 N N . LEU A 1 382 ? -4.908 3.805 29.084 1.00 96.25 382 LEU A N 1
ATOM 3047 C CA . LEU A 1 382 ? -5.479 3.368 27.810 1.00 96.25 382 LEU A CA 1
ATOM 3048 C C . LEU A 1 382 ? -4.389 3.060 26.774 1.00 96.25 382 LEU A C 1
ATOM 3050 O O . LEU A 1 382 ? -3.645 3.952 26.353 1.00 96.25 382 LEU A O 1
ATOM 3054 N N . GLU A 1 383 ? -4.381 1.822 26.280 1.00 96.19 383 GLU A N 1
ATOM 3055 C CA . GLU A 1 383 ? -3.550 1.395 25.157 1.00 96.19 383 GLU A CA 1
ATOM 3056 C C . GLU A 1 383 ? -4.420 0.860 24.013 1.00 96.19 383 GLU A C 1
ATOM 3058 O O . GLU A 1 383 ? -4.975 -0.242 24.072 1.00 96.19 383 GLU A O 1
ATOM 3063 N N . PHE A 1 384 ? -4.525 1.630 22.931 1.00 97.19 384 PHE A N 1
ATOM 3064 C CA . PHE A 1 384 ? -5.296 1.224 21.762 1.00 97.19 384 PHE A CA 1
ATOM 3065 C C . PHE A 1 384 ? -4.593 0.091 21.004 1.00 97.19 384 PHE A C 1
ATOM 3067 O O . PHE A 1 384 ? -3.392 0.136 20.716 1.00 97.19 384 PHE A O 1
ATOM 3074 N N . LYS A 1 385 ? -5.356 -0.941 20.645 1.00 96.44 385 LYS A N 1
ATOM 3075 C CA . LYS A 1 385 ? -4.888 -2.090 19.860 1.00 96.44 385 LYS A CA 1
ATOM 3076 C C . LYS A 1 385 ? -5.339 -2.015 18.412 1.00 96.44 385 LYS A C 1
ATOM 3078 O O . LYS A 1 385 ? -4.598 -2.452 17.535 1.00 96.44 385 LYS A O 1
ATOM 3083 N N . GLU A 1 386 ? -6.494 -1.411 18.164 1.00 96.06 386 GLU A N 1
ATOM 3084 C CA . GLU A 1 386 ? -7.085 -1.294 16.836 1.00 96.06 386 GLU A CA 1
ATOM 3085 C C . GLU A 1 386 ? -8.202 -0.248 16.787 1.00 96.06 386 GLU A C 1
ATOM 3087 O O . GLU A 1 386 ? -8.707 0.209 17.817 1.00 96.06 386 GLU A O 1
ATOM 3092 N N . LEU A 1 387 ? -8.609 0.070 15.561 1.00 97.75 387 LEU A N 1
ATOM 3093 C CA . LEU A 1 387 ? -9.880 0.707 15.251 1.00 97.75 387 LEU A CA 1
ATOM 3094 C C . LEU A 1 387 ? -10.693 -0.265 14.392 1.00 97.75 387 LEU A C 1
ATOM 3096 O O . LEU A 1 387 ? -10.140 -0.865 13.477 1.00 97.75 387 LEU A O 1
ATOM 3100 N N . SER A 1 388 ? -11.986 -0.400 14.644 1.00 97.25 388 SER A N 1
ATOM 3101 C CA . SER A 1 388 ? -12.868 -1.294 13.893 1.00 97.25 388 SER A CA 1
ATOM 3102 C C . SER A 1 388 ? -14.040 -0.524 13.305 1.00 97.25 388 SER A C 1
ATOM 3104 O O . SER A 1 388 ? -14.610 0.334 13.972 1.00 97.25 388 SER A O 1
ATOM 3106 N N . LEU A 1 389 ? -14.389 -0.820 12.057 1.00 96.75 389 LEU A N 1
ATOM 3107 C CA . LEU A 1 389 ? -15.663 -0.477 11.436 1.00 96.75 389 LEU A CA 1
ATOM 3108 C C . LEU A 1 389 ? -16.728 -1.404 12.021 1.00 96.75 389 LEU A C 1
ATOM 3110 O O . LEU A 1 389 ? -16.532 -2.619 12.014 1.00 96.75 389 LEU A O 1
ATOM 3114 N N . VAL A 1 390 ? -17.802 -0.823 12.549 1.00 93.62 390 VAL A N 1
ATOM 3115 C CA . VAL A 1 390 ? -18.883 -1.553 13.225 1.00 93.62 390 VAL A CA 1
ATOM 3116 C C . VAL A 1 390 ? -20.227 -0.929 12.886 1.00 93.62 390 VAL A C 1
ATOM 3118 O O . VAL A 1 390 ? -20.291 0.279 12.644 1.00 93.62 390 VAL A O 1
ATOM 3121 N N . ASP A 1 391 ? -21.291 -1.723 12.945 1.00 88.75 391 ASP A N 1
ATOM 3122 C CA . ASP A 1 391 ? -22.665 -1.231 12.781 1.00 88.75 391 ASP A CA 1
ATOM 3123 C C . ASP A 1 391 ? -23.175 -0.478 14.025 1.00 88.75 391 ASP A C 1
ATOM 3125 O O . ASP A 1 391 ? -23.824 0.559 13.895 1.00 88.75 391 ASP A O 1
ATOM 3129 N N . ASP A 1 392 ? -22.860 -0.965 15.234 1.00 88.75 392 ASP A N 1
ATOM 3130 C CA . ASP A 1 392 ? -23.292 -0.360 16.505 1.00 88.75 392 ASP A CA 1
ATOM 3131 C C . ASP A 1 392 ? -22.085 -0.064 17.416 1.00 88.75 392 ASP A C 1
ATOM 3133 O O . ASP A 1 392 ? -21.505 -0.980 18.012 1.00 88.75 392 ASP A O 1
ATOM 3137 N N . PRO A 1 393 ? -21.634 1.201 17.505 1.00 92.75 393 PRO A N 1
ATOM 3138 C CA . PRO A 1 393 ? -20.476 1.555 18.307 1.00 92.75 393 PRO A CA 1
ATOM 3139 C C . PRO A 1 393 ? -20.834 1.699 19.791 1.00 92.75 393 PRO A C 1
ATOM 3141 O O . PRO A 1 393 ? -21.833 2.314 20.160 1.00 92.75 393 PRO A O 1
ATOM 3144 N N . ALA A 1 394 ? -19.939 1.245 20.675 1.00 90.62 394 ALA A N 1
ATOM 3145 C CA . ALA A 1 394 ? -20.104 1.449 22.118 1.00 90.62 394 ALA A CA 1
ATOM 3146 C C . ALA A 1 394 ? -20.149 2.944 22.494 1.00 90.62 394 ALA A C 1
ATOM 3148 O O . ALA A 1 394 ? -20.896 3.348 23.386 1.00 90.62 394 ALA A O 1
ATOM 3149 N N . CYS A 1 395 ? -19.356 3.770 21.803 1.00 93.25 395 CYS A N 1
ATOM 3150 C CA . CYS A 1 395 ? -19.351 5.221 21.944 1.00 93.25 395 CYS A CA 1
ATOM 3151 C C . CYS A 1 395 ? -20.284 5.858 20.908 1.00 93.25 395 CYS A C 1
ATOM 3153 O O . CYS A 1 395 ? -20.060 5.749 19.706 1.00 93.25 395 CYS A O 1
ATOM 3155 N N . LYS A 1 396 ? -21.306 6.585 21.368 1.00 91.75 396 LYS A N 1
ATOM 3156 C CA . LYS A 1 396 ? -22.338 7.173 20.489 1.00 91.75 396 LYS A CA 1
ATOM 3157 C C . LYS A 1 396 ? -21.809 8.251 19.541 1.00 91.75 396 LYS A C 1
ATOM 3159 O O . LYS A 1 396 ? -22.388 8.468 18.480 1.00 91.75 396 LYS A O 1
ATOM 3164 N N . ASP A 1 397 ? -20.730 8.926 19.927 1.00 94.56 397 ASP A N 1
ATOM 3165 C CA . ASP A 1 397 ? -20.082 9.943 19.097 1.00 94.56 397 ASP A CA 1
ATOM 3166 C C . ASP A 1 397 ? -19.133 9.328 18.058 1.00 94.56 397 ASP A C 1
ATOM 3168 O O . ASP A 1 397 ? -18.663 10.039 17.168 1.00 94.56 397 ASP A O 1
ATOM 3172 N N . ALA A 1 398 ? -18.828 8.028 18.165 1.00 95.00 398 ALA A N 1
ATOM 3173 C CA . ALA A 1 398 ? -17.834 7.371 17.333 1.00 95.00 398 ALA A CA 1
ATOM 3174 C C . ALA A 1 398 ? -18.364 7.144 15.912 1.00 95.00 398 ALA A C 1
ATOM 3176 O O . ALA A 1 398 ? -19.131 6.226 15.611 1.00 95.00 398 ALA A O 1
ATOM 3177 N N . LYS A 1 399 ? -17.952 8.047 15.027 1.00 96.12 399 LYS A N 1
ATOM 3178 C CA . LYS A 1 399 ? -18.423 8.151 13.649 1.00 96.12 399 LYS A CA 1
ATOM 3179 C C . LYS A 1 399 ? -17.259 8.272 12.692 1.00 96.12 399 LYS A C 1
ATOM 3181 O O . LYS A 1 399 ? -16.199 8.786 13.047 1.00 96.12 399 LYS A O 1
ATOM 3186 N N . VAL A 1 400 ? -17.482 7.839 11.460 1.00 94.25 400 VAL A N 1
ATOM 3187 C CA . VAL A 1 400 ? -16.502 7.874 10.382 1.00 94.25 400 VAL A CA 1
ATOM 3188 C C . VAL A 1 400 ? -17.095 8.503 9.132 1.00 94.25 400 VAL A C 1
ATOM 3190 O O . VAL A 1 400 ? -18.289 8.435 8.858 1.00 94.25 400 VAL A O 1
ATOM 3193 N N . SER A 1 401 ? -16.256 9.193 8.372 1.00 87.31 401 SER A N 1
ATOM 3194 C CA . SER A 1 401 ? -16.648 9.811 7.116 1.00 87.31 401 SER A CA 1
ATOM 3195 C C . SER A 1 401 ? -15.500 9.779 6.111 1.00 87.31 401 SER A C 1
ATOM 3197 O O . SER A 1 401 ? -14.358 10.089 6.470 1.00 87.31 401 SER A O 1
ATOM 3199 N N . PRO A 1 402 ? -15.786 9.464 4.838 1.00 82.06 402 PRO A N 1
ATOM 3200 C CA . PRO A 1 402 ? -14.840 9.648 3.750 1.00 82.06 402 PRO A CA 1
ATOM 3201 C C . PRO A 1 402 ? -14.363 11.099 3.653 1.00 82.06 402 PRO A C 1
ATOM 3203 O O . PRO A 1 402 ? -15.165 12.039 3.644 1.00 82.06 402 PRO A O 1
ATOM 3206 N N . VAL A 1 403 ? -13.053 11.295 3.516 1.00 76.38 403 VAL A N 1
ATOM 3207 C CA . VAL A 1 403 ? -12.489 12.609 3.210 1.00 76.38 403 VAL A CA 1
ATOM 3208 C C . VAL A 1 403 ? -12.793 12.912 1.749 1.00 76.38 403 VAL A C 1
ATOM 3210 O O . VAL A 1 403 ? -12.205 12.324 0.840 1.00 76.38 403 VAL A O 1
ATOM 3213 N N . LYS A 1 404 ? -13.710 13.852 1.505 1.00 53.78 404 LYS A N 1
ATOM 3214 C CA . LYS A 1 404 ? -13.950 14.367 0.153 1.00 53.78 404 LYS A CA 1
ATOM 3215 C C . LYS A 1 404 ? -12.654 15.001 -0.355 1.00 53.78 404 LYS A C 1
ATOM 3217 O O . LYS A 1 404 ? -12.147 15.935 0.268 1.00 53.78 404 LYS A O 1
ATOM 3222 N N . LYS A 1 405 ? -12.115 14.501 -1.474 1.00 42.56 405 LYS A N 1
ATOM 3223 C CA . LYS A 1 405 ? -11.056 15.212 -2.204 1.00 42.56 405 LYS A CA 1
ATOM 3224 C C . LYS A 1 405 ? -11.624 16.584 -2.583 1.00 42.56 405 LYS A C 1
ATOM 3226 O O . LYS A 1 405 ? -12.643 16.639 -3.267 1.00 42.56 405 LYS A O 1
ATOM 3231 N N . LYS A 1 406 ? -11.034 17.646 -2.029 1.00 28.70 406 LYS A N 1
ATOM 3232 C CA . LYS A 1 406 ? -11.317 19.026 -2.433 1.00 28.70 406 LYS A CA 1
ATOM 3233 C C . LYS A 1 406 ? -10.817 19.277 -3.844 1.00 28.70 406 LYS A C 1
ATOM 3235 O O . LYS A 1 406 ? -9.764 18.690 -4.187 1.00 28.70 406 LYS A O 1
#

Mean predicted aligned error: 21.25 Å

Radius of gyration: 29.77 Å; Cα contacts (8 Å, |Δi|>4): 674; chains: 1; bounding box: 79×59×75 Å

Sequence (406 aa):
MSDQLIQEINSFISLLDVTAETLNSKELIDSFIAHNDATVQEINQFIELIQDFEENAVDQSFFKGRPGLPRKQLPDAAFAVVEETGKKDEEGRTIPDIARHLPHHTDAVRDGTENDTLDIARYRNALARVSQIKATQGGSTAELIEKARKHLESHREALNPPEDNEKLIQTFEETENEVTFLLEEPSAFLGNTFKRRNLGNGISIILGMLKDVTRASLALQSFRFSKKEPWNWTIDRAKAWLQGRRIIENQELISKHLQYVKISDVKIEQVLREGTALRITGIAISEGTWNGIFYPAEELKKGHKSLEGKPLRIDHSSSTRDIVGKVIKSTYNPHKKWIEFEAIVTDEDIAQKLLDKLIDSVSVGVLIDNEEEDGRQVARNLEFKELSLVDDPACKDAKVSPVKKK

Solvent-accessible surface area (backbone atoms only — not comparable to full-atom values): 22720 Å² total; per-residue (Å²): 133,64,75,63,61,58,52,52,54,55,51,53,57,70,66,53,92,58,79,91,84,78,70,56,76,66,56,52,51,56,49,49,60,73,73,38,100,66,50,74,69,55,51,50,52,50,50,48,50,51,50,50,46,67,70,66,59,79,63,89,80,77,79,83,70,78,81,66,61,58,79,81,72,37,52,60,40,19,26,44,36,67,54,87,72,46,50,64,49,100,86,65,30,55,43,59,62,79,42,48,36,50,53,24,40,37,63,82,43,81,52,59,84,59,71,89,41,52,31,67,72,38,38,55,52,27,68,77,42,41,90,68,59,68,61,77,74,66,72,58,40,68,58,51,33,51,49,24,46,54,48,57,46,52,51,52,45,64,77,51,56,98,68,76,86,75,69,63,40,88,44,77,48,77,57,93,55,33,35,30,41,40,44,40,64,71,85,56,30,41,79,90,49,63,41,80,43,77,50,48,87,47,30,32,36,35,31,26,30,43,60,58,85,90,54,89,39,59,22,43,31,32,42,38,28,27,35,48,84,95,47,56,48,48,68,68,58,51,50,52,52,37,54,78,67,45,43,74,82,41,41,75,53,48,36,70,36,62,91,69,54,74,47,90,96,43,48,55,73,50,55,67,47,66,61,55,40,41,45,32,36,36,32,49,42,55,54,46,72,39,94,76,32,31,38,48,50,72,36,48,62,70,21,32,63,49,40,40,70,21,44,24,27,42,69,76,52,88,53,78,84,40,55,38,32,31,25,73,39,45,44,60,39,86,89,80,32,30,29,37,38,33,29,39,28,65,37,65,70,59,43,48,35,38,72,71,58,78,46,47,26,20,33,64,42,66,48,59,49,79,42,81,53,99,91,39,43,33,47,35,80,43,41,41,64,30,39,15,42,30,94,78,36,68,39,88,73,11,29,48,43,65,59,74,85,125

pLDDT: mean 72.72, std 21.42, range [27.42, 98.19]

Foldseek 3Di:
DPPVLVVVLVVVVVVPPDDPPDDDPVNVLVVVVVPDVDDPVSSVVVVVVVVVCVVPPPPPPPPPPDDQDDLQQAALLQALDADPQFDADPVGHGPPSLRGHQGFFGNVDDHNQDQPRGDPVSLVVRVVCLLVDDHDRDDDNVVSSVSSNVSSVSNVCVVVPPDDPQPQPQDWDDDPWKTKGFRHDCVQFPVVAWDWDDLDLQKIWIWGFGPPPPDRAIFTGIIIHTCDPPRNDDPVNVVVVCVVVCCVVCSVVRGPHPPDPPDPPADVVNVSQVSQKFKKKFFAAAQDQFPQEGEHLVQCQVAQQLQAFAFEFAPPDPDPVRGQWGWHDWDADPVRSTIMTMIIGRHNVVSVCQVVVVFWFKYWDWDFDWDADPNGTYGHDIRTRHMYGYPDYSHPRGTMHTDPDD

Nearest PDB structures (foldseek):
  1at3-assembly1_A  TM=6.728E-01  e=2.459E-04  Human alphaherpesvirus 2
  8fee-assembly1_B  TM=4.171E-01  e=4.562E-02  Mycolicibacterium smegmatis MC2 155
  6ic4-assembly1_E  TM=2.683E-01  e=1.475E-01  Acinetobacter baumannii
  3v39-assembly1_A  TM=2.007E-01  e=3.121E+00  Bdellovibrio bacteriovorus